Protein AF-A0AAW9RPA1-F1 (afdb_monomer)

Foldseek 3Di:
DDDDDDDDDDDDDDDDPDDDDDDDDDDDDDDDDDDDDDPPPPLDPQDQALWAQAEKEKEFEAQALPRVVRVVLQVVLQVVVCCLQVVSPHHHNAYEYAYAELCNRQVVCLDPVVLVSNLVSQVSCVVVPHAYESEEDADDLAADPCLLVSLLSSLLSHPRYAYEHAQAELVPQGSLNSLLNLLSNQLSCLPSDAFSVSLQRYWHKYLWDAQAPDPPNHHHDDDIAIEIEIQNLSLLQVLLAPQPALVSSLVSSLVSCLVSCVVVLVSLVVSCVVSVHHYQWYLLAHQAAPVGAPQNSLCSNVVDGQLDPCNLVSQLSCLVSQVPHPTRHHTQSWYDQACFQHASSQVCVLVVSDALVVQLVSLLRTREGAHNAAAASPPDSVLSSVSSSSQSNSCSVNVGMYIHSYGHTPPDHASDWDDDPDNRTDIHGHGYRD

Structure (mmCIF, N/CA/C/O backbone):
data_AF-A0AAW9RPA1-F1
#
_entry.id   AF-A0AAW9RPA1-F1
#
loop_
_atom_site.group_PDB
_atom_site.id
_atom_site.type_symbol
_atom_site.label_atom_id
_atom_site.label_alt_id
_atom_site.label_comp_id
_atom_site.label_asym_id
_atom_site.label_entity_id
_atom_site.label_seq_id
_atom_site.pdbx_PDB_ins_code
_atom_site.Cartn_x
_atom_site.Cartn_y
_atom_site.Cartn_z
_atom_site.occupancy
_atom_site.B_iso_or_equiv
_atom_site.auth_seq_id
_atom_site.auth_comp_id
_atom_site.auth_asym_id
_atom_site.auth_atom_id
_atom_site.pdbx_PDB_model_num
ATOM 1 N N . MET A 1 1 ? -10.133 64.316 -24.755 1.00 36.03 1 MET A N 1
ATOM 2 C CA . MET A 1 1 ? -10.515 63.621 -26.002 1.00 36.03 1 MET A CA 1
ATOM 3 C C . MET A 1 1 ? -10.262 62.141 -25.769 1.00 36.03 1 MET A C 1
ATOM 5 O O . MET A 1 1 ? -9.121 61.810 -25.517 1.00 36.03 1 MET A O 1
ATOM 9 N N . SER A 1 2 ? -11.191 61.201 -25.711 1.00 35.34 2 SER A N 1
ATOM 10 C CA . SER A 1 2 ? -12.650 61.186 -25.708 1.00 35.34 2 SER A CA 1
ATOM 11 C C . SER A 1 2 ? -13.019 59.867 -25.019 1.00 35.34 2 SER A C 1
ATOM 13 O O . SER A 1 2 ? -12.418 58.842 -25.324 1.00 35.34 2 SER A O 1
ATOM 15 N N . ASN A 1 3 ? -13.970 59.889 -24.086 1.00 33.59 3 ASN A N 1
ATOM 16 C CA . ASN A 1 3 ? -14.708 58.676 -23.710 1.00 33.59 3 ASN A CA 1
ATOM 17 C C . ASN A 1 3 ? -15.605 58.297 -24.912 1.00 33.59 3 ASN A C 1
ATOM 19 O O . ASN A 1 3 ? -15.942 59.221 -25.668 1.00 33.59 3 ASN A O 1
ATOM 23 N N . PRO A 1 4 ? -16.044 57.033 -25.105 1.00 44.34 4 PRO A N 1
ATOM 24 C CA . PRO A 1 4 ? -17.291 56.666 -24.420 1.00 44.34 4 PRO A CA 1
ATOM 25 C C . PRO A 1 4 ? -17.610 55.156 -24.187 1.00 44.34 4 PRO A C 1
ATOM 27 O O . PRO A 1 4 ? -17.129 54.264 -24.874 1.00 44.34 4 PRO A O 1
ATOM 30 N N . ILE A 1 5 ? -18.581 54.970 -23.277 1.00 32.84 5 ILE A N 1
ATOM 31 C CA . ILE A 1 5 ? -19.662 53.954 -23.202 1.00 32.84 5 ILE A CA 1
ATOM 32 C C . ILE A 1 5 ? -19.384 52.579 -22.553 1.00 32.84 5 ILE A C 1
ATOM 34 O O . ILE A 1 5 ? -18.815 51.660 -23.131 1.00 32.84 5 ILE A O 1
ATOM 38 N N . LYS A 1 6 ? -19.960 52.456 -21.344 1.00 31.12 6 LYS A N 1
ATOM 39 C CA . LYS A 1 6 ? -20.462 51.243 -20.679 1.00 31.12 6 LYS A CA 1
ATOM 40 C C . LYS A 1 6 ? -21.791 50.785 -21.296 1.00 31.12 6 LYS A C 1
ATOM 42 O O . LYS A 1 6 ? -22.651 51.625 -21.552 1.00 31.12 6 LYS A O 1
ATOM 47 N N . THR A 1 7 ? -22.026 49.476 -21.308 1.00 32.16 7 THR A N 1
ATOM 48 C CA . THR A 1 7 ? -23.371 48.877 -21.225 1.00 32.16 7 THR A CA 1
ATOM 49 C C . THR A 1 7 ? -23.339 47.704 -20.244 1.00 32.16 7 THR A C 1
ATOM 51 O O . THR A 1 7 ? -22.585 46.757 -20.452 1.00 32.16 7 THR A O 1
ATOM 54 N N . ASP A 1 8 ? -24.135 47.803 -19.178 1.00 28.28 8 ASP A N 1
ATOM 55 C CA . ASP A 1 8 ? -24.381 46.774 -18.158 1.00 28.28 8 ASP A CA 1
ATOM 56 C C . ASP A 1 8 ? -25.592 45.895 -18.532 1.00 28.28 8 ASP A C 1
ATOM 58 O O . ASP A 1 8 ? -26.541 46.409 -19.128 1.00 28.28 8 ASP A O 1
ATOM 62 N N . ALA A 1 9 ? -25.567 44.620 -18.096 1.00 28.80 9 ALA A N 1
ATOM 63 C CA . ALA A 1 9 ? -26.657 43.808 -17.491 1.00 28.80 9 ALA A CA 1
ATOM 64 C C . ALA A 1 9 ? -26.601 42.314 -17.913 1.00 28.80 9 ALA A C 1
ATOM 66 O O . ALA A 1 9 ? -26.129 42.012 -19.005 1.00 28.80 9 ALA A O 1
ATOM 67 N N . PRO A 1 10 ? -27.233 41.377 -17.171 1.00 33.56 10 PRO A N 1
ATOM 68 C CA . PRO A 1 10 ? -27.111 41.078 -15.742 1.00 33.56 10 PRO A CA 1
ATOM 69 C C . PRO A 1 10 ? -26.776 39.581 -15.490 1.00 33.56 10 PRO A C 1
ATOM 71 O O . PRO A 1 10 ? -26.716 38.766 -16.406 1.00 33.56 10 PRO A O 1
ATOM 74 N N . GLY A 1 11 ? -26.526 39.228 -14.225 1.00 27.09 11 GLY A N 1
ATOM 75 C CA . GLY A 1 11 ? -25.944 37.950 -13.806 1.00 27.09 11 GLY A CA 1
ATOM 76 C C . GLY A 1 11 ? -26.795 36.683 -13.955 1.00 27.09 11 GLY A C 1
ATOM 77 O O . GLY A 1 11 ? -28.015 36.712 -14.094 1.00 27.09 11 GLY A O 1
ATOM 78 N N . SER A 1 12 ? -26.106 35.548 -13.829 1.00 29.66 12 SER A N 1
ATOM 79 C CA . SER A 1 12 ? -26.694 34.245 -13.524 1.00 29.66 12 SER A CA 1
ATOM 80 C C . SER A 1 12 ? -25.808 33.524 -12.504 1.00 29.66 12 SER A C 1
ATOM 82 O O . SER A 1 12 ? -24.616 33.313 -12.716 1.00 29.66 12 SER A O 1
ATOM 84 N N . ALA A 1 13 ? -26.394 33.222 -11.347 1.00 33.25 13 ALA A N 1
ATOM 85 C CA . ALA A 1 13 ? -25.814 32.363 -10.324 1.00 33.25 13 ALA A CA 1
ATOM 86 C C . ALA A 1 13 ? -25.925 30.887 -10.764 1.00 33.25 13 ALA A C 1
ATOM 88 O O . ALA A 1 13 ? -26.924 30.530 -11.396 1.00 33.25 13 ALA A O 1
ATOM 89 N N . PRO A 1 14 ? -24.966 30.008 -10.426 1.00 31.05 14 PRO A N 1
ATOM 90 C CA . PRO A 1 14 ? -25.084 28.589 -10.734 1.00 31.05 14 PRO A CA 1
ATOM 91 C C . PRO A 1 14 ? -26.077 27.906 -9.778 1.00 31.05 14 PRO A C 1
ATOM 93 O O . PRO A 1 14 ? -25.927 27.943 -8.556 1.00 31.05 14 PRO A O 1
ATOM 96 N N . LEU A 1 15 ? -27.114 27.293 -10.353 1.00 32.44 15 LEU A N 1
ATOM 97 C CA . LEU A 1 15 ? -28.135 26.518 -9.647 1.00 32.44 15 LEU A CA 1
ATOM 98 C C . LEU A 1 15 ? -27.595 25.152 -9.200 1.00 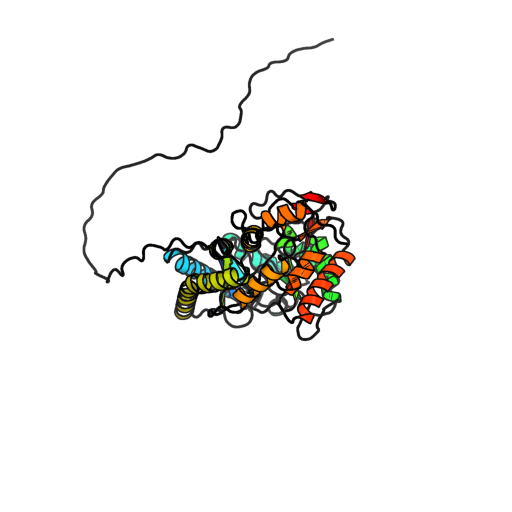32.44 15 LEU A C 1
ATOM 100 O O . LEU A 1 15 ? -26.831 24.493 -9.905 1.00 32.44 15 LEU A O 1
ATOM 104 N N . SER A 1 16 ? -28.021 24.738 -8.006 1.00 30.19 16 SER A N 1
ATOM 105 C CA . SER A 1 16 ? -27.573 23.538 -7.306 1.00 30.19 16 SER A CA 1
ATOM 106 C C . SER A 1 16 ? -28.196 22.241 -7.840 1.00 30.19 16 SER A C 1
ATOM 108 O O . SER A 1 16 ? -29.327 22.197 -8.326 1.00 30.19 16 SER A O 1
ATOM 110 N N . ARG A 1 17 ? -27.436 21.147 -7.699 1.00 33.25 17 ARG A N 1
ATOM 111 C CA . ARG A 1 17 ? -27.854 19.756 -7.927 1.00 33.25 17 ARG A CA 1
ATOM 112 C C . ARG A 1 17 ? -29.002 19.375 -6.986 1.00 33.25 17 ARG A C 1
ATOM 114 O O . ARG A 1 17 ? -28.750 18.937 -5.869 1.00 33.25 17 ARG A O 1
ATOM 121 N N . ARG A 1 18 ? -30.247 19.490 -7.443 1.00 33.88 18 ARG A N 1
ATOM 122 C CA . ARG A 1 18 ? -31.415 18.733 -6.950 1.00 33.88 18 ARG A CA 1
ATOM 123 C C . ARG A 1 18 ? -32.581 18.972 -7.904 1.00 33.88 18 ARG A C 1
ATOM 125 O O . ARG A 1 18 ? -33.276 19.960 -7.734 1.00 33.88 18 ARG A O 1
ATOM 132 N N . GLN A 1 19 ? -32.754 18.086 -8.892 1.00 30.88 19 GLN A N 1
ATOM 133 C CA . GLN A 1 19 ? -34.011 17.789 -9.611 1.00 30.88 19 GLN A CA 1
ATOM 134 C C . GLN A 1 19 ? -33.712 16.978 -10.884 1.00 30.88 19 GLN A C 1
ATOM 136 O O . GLN A 1 19 ? -33.630 17.537 -11.968 1.00 30.88 19 GLN A O 1
ATOM 141 N N . VAL A 1 20 ? -33.565 15.655 -10.763 1.00 30.08 20 VAL A N 1
ATOM 142 C CA . VAL A 1 20 ? -33.880 14.714 -11.857 1.00 30.08 20 VAL A CA 1
ATOM 143 C C . VAL A 1 20 ? -34.428 13.436 -11.215 1.00 30.08 20 VAL A C 1
ATOM 145 O O . VAL A 1 20 ? -33.700 12.479 -10.983 1.00 30.08 20 VAL A O 1
ATOM 148 N N . ILE A 1 21 ? -35.713 13.449 -10.853 1.00 29.91 21 ILE A N 1
ATOM 149 C CA . ILE A 1 21 ? -36.510 12.243 -10.588 1.00 29.91 21 ILE A CA 1
ATOM 150 C C . ILE A 1 21 ? -37.882 12.465 -11.226 1.00 29.91 21 ILE A C 1
ATOM 152 O O . ILE A 1 21 ? -38.536 13.469 -10.950 1.00 29.91 21 ILE A O 1
ATOM 156 N N . GLY A 1 22 ? -38.306 11.492 -12.033 1.00 25.52 22 GLY A N 1
ATOM 157 C CA . GLY A 1 22 ? -39.634 11.388 -12.642 1.00 25.52 22 GLY A CA 1
ATOM 158 C C . GLY A 1 22 ? -39.590 11.659 -14.146 1.00 25.52 22 GLY A C 1
ATOM 159 O O . GLY A 1 22 ? -39.143 12.711 -14.573 1.00 25.52 22 GLY A O 1
ATOM 160 N N . GLY A 1 23 ? -40.022 10.775 -15.033 1.00 24.42 23 GLY A N 1
ATOM 161 C CA . GLY A 1 23 ? -40.610 9.449 -14.907 1.00 24.42 23 GLY A CA 1
ATOM 162 C C . GLY A 1 23 ? -41.082 9.035 -16.301 1.00 24.42 23 GLY A C 1
ATOM 163 O O . GLY A 1 23 ? -41.472 9.901 -17.076 1.00 24.42 23 GLY A O 1
ATO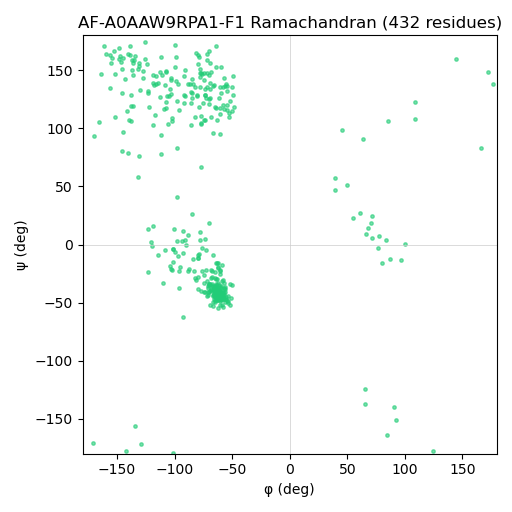M 164 N N . ILE A 1 24 ? -41.056 7.743 -16.631 1.00 28.38 24 ILE A N 1
ATOM 165 C CA . ILE A 1 24 ? -41.826 7.197 -17.756 1.00 28.38 24 ILE A CA 1
ATOM 166 C C . ILE A 1 24 ? -42.362 5.831 -17.328 1.00 28.38 24 ILE A C 1
ATOM 168 O O . ILE A 1 24 ? -41.610 4.896 -17.066 1.00 28.38 24 ILE A O 1
ATOM 172 N N . THR A 1 25 ? -43.685 5.751 -17.233 1.00 27.36 25 THR A N 1
ATOM 173 C CA . THR A 1 25 ? -44.476 4.530 -17.101 1.00 27.36 25 THR A CA 1
ATOM 174 C C . THR A 1 25 ? -45.116 4.198 -18.450 1.00 27.36 25 THR A C 1
ATOM 176 O O . THR A 1 25 ? -45.612 5.087 -19.136 1.00 27.36 25 THR A O 1
ATOM 179 N N . GLY A 1 26 ? -45.168 2.900 -18.774 1.00 24.52 26 GLY A N 1
ATOM 180 C CA . GLY A 1 26 ? -46.179 2.305 -19.657 1.00 24.52 26 GLY A CA 1
ATOM 181 C C . GLY A 1 26 ? -45.708 1.846 -21.041 1.00 24.52 26 GLY A C 1
ATOM 182 O O . GLY A 1 26 ? -45.536 2.659 -21.938 1.00 24.52 26 GLY A O 1
ATOM 183 N N . ALA A 1 27 ? -45.620 0.529 -21.256 1.00 27.38 27 ALA A N 1
ATOM 184 C CA . ALA A 1 27 ? -46.652 -0.237 -21.975 1.00 27.38 27 ALA A CA 1
ATOM 185 C C . ALA A 1 27 ? -46.237 -1.713 -22.134 1.00 27.38 27 ALA A C 1
ATOM 187 O O . ALA A 1 27 ? -45.086 -2.039 -22.409 1.00 27.38 27 ALA A O 1
ATOM 188 N N . ALA A 1 28 ? -47.214 -2.594 -21.929 1.00 25.78 28 ALA A N 1
ATOM 189 C CA . ALA A 1 28 ? -47.102 -4.044 -21.920 1.00 25.78 28 ALA A CA 1
ATOM 190 C C . ALA A 1 28 ? -47.014 -4.655 -23.330 1.00 25.78 28 ALA A C 1
ATOM 192 O O . ALA A 1 28 ? -47.677 -4.196 -24.256 1.00 25.78 28 ALA A O 1
ATOM 193 N N . GLY A 1 29 ? -46.282 -5.764 -23.448 1.00 25.38 29 GLY A N 1
ATOM 194 C CA . GLY A 1 29 ? -46.330 -6.683 -24.583 1.00 25.38 29 GLY A CA 1
ATOM 195 C C . GLY A 1 29 ? -46.248 -8.118 -24.071 1.00 25.38 29 GLY A C 1
ATOM 196 O O . GLY A 1 29 ? -45.209 -8.543 -23.578 1.00 25.38 29 GLY A O 1
ATOM 197 N N . ALA A 1 30 ? -47.369 -8.834 -24.130 1.00 24.98 30 ALA A N 1
ATOM 198 C CA . ALA A 1 30 ? -47.484 -10.233 -23.741 1.00 24.98 30 ALA A CA 1
ATOM 199 C C . ALA A 1 30 ? -46.922 -11.157 -24.835 1.00 24.98 30 ALA A C 1
ATOM 201 O O . ALA A 1 30 ? -47.248 -10.999 -26.010 1.00 24.98 30 ALA A O 1
ATOM 202 N N . GLY A 1 31 ? -46.144 -12.161 -24.431 1.00 26.00 31 GLY A N 1
ATOM 203 C CA . GLY A 1 31 ? -45.716 -13.280 -25.268 1.00 26.00 31 GLY A CA 1
ATOM 204 C C . GLY A 1 31 ? -45.472 -14.510 -24.395 1.00 26.00 31 GLY A C 1
ATOM 205 O O . GLY A 1 31 ? -44.549 -14.529 -23.589 1.00 26.00 31 GLY A O 1
ATOM 206 N N . ILE A 1 32 ? -46.344 -15.509 -24.521 1.00 27.44 32 ILE A N 1
ATOM 207 C CA . ILE A 1 32 ? -46.311 -16.795 -23.810 1.00 27.44 32 ILE A CA 1
ATOM 208 C C . ILE A 1 32 ? -45.508 -17.798 -24.647 1.00 27.44 32 ILE A C 1
ATOM 210 O O . ILE A 1 32 ? -45.887 -18.022 -25.793 1.00 27.44 32 ILE A O 1
ATOM 214 N N . ALA A 1 33 ? -44.497 -18.465 -24.069 1.00 26.53 33 ALA A N 1
ATOM 215 C CA . ALA A 1 33 ? -44.118 -19.841 -24.435 1.00 26.53 33 ALA A CA 1
ATOM 216 C C . ALA A 1 33 ? -43.164 -20.509 -23.412 1.00 26.53 33 ALA A C 1
ATOM 218 O O . ALA A 1 33 ? -41.976 -20.216 -23.357 1.00 26.53 33 ALA A O 1
ATOM 219 N N . ALA A 1 34 ? -43.740 -21.432 -22.635 1.00 27.08 34 ALA A N 1
ATOM 220 C CA . ALA A 1 34 ? -43.238 -22.764 -22.265 1.00 27.08 34 ALA A CA 1
ATOM 221 C C . ALA A 1 34 ? -41.766 -22.971 -21.815 1.00 27.08 34 ALA A C 1
ATOM 223 O O . ALA A 1 34 ? -40.881 -23.250 -22.612 1.00 27.08 34 ALA A O 1
ATOM 224 N N . GLY A 1 35 ? -41.572 -23.025 -20.492 1.00 24.42 35 GLY A N 1
ATOM 225 C CA . GLY A 1 35 ? -41.321 -24.283 -19.767 1.00 24.42 35 GLY A CA 1
ATOM 226 C C . GLY A 1 35 ? -40.052 -25.096 -20.056 1.00 24.42 35 GLY A C 1
ATOM 227 O O . GLY A 1 35 ? -40.117 -26.082 -20.778 1.00 24.42 35 GLY A O 1
ATOM 228 N N . LEU A 1 36 ? -38.980 -24.814 -19.308 1.00 27.52 36 LEU A N 1
ATOM 229 C CA . LEU A 1 36 ? -38.040 -25.816 -18.786 1.00 27.52 36 LEU A CA 1
ATOM 230 C C . LEU A 1 36 ? -37.701 -25.423 -17.340 1.00 27.52 36 LEU A C 1
ATOM 232 O O . LEU A 1 36 ? -37.049 -24.412 -17.093 1.00 27.52 36 LEU A O 1
ATOM 236 N N . GLY A 1 37 ? -38.243 -26.172 -16.379 1.00 23.45 37 GLY A N 1
ATOM 237 C CA . GLY A 1 37 ? -38.084 -25.905 -14.953 1.00 23.45 37 GLY A CA 1
ATOM 238 C C . GLY A 1 37 ? -36.713 -26.341 -14.448 1.00 23.45 37 GLY A C 1
ATOM 239 O O . GLY A 1 37 ? -36.456 -27.535 -14.318 1.00 23.45 37 GLY A O 1
ATOM 240 N N . TRP A 1 38 ? -35.868 -25.372 -14.108 1.00 24.52 38 TRP A N 1
ATOM 241 C CA . TRP A 1 38 ? -34.810 -25.565 -13.121 1.00 24.52 38 TRP A CA 1
ATOM 242 C C . TRP A 1 38 ? -35.327 -25.160 -11.739 1.00 24.52 38 TRP A C 1
ATOM 244 O O . TRP A 1 38 ? -36.141 -24.235 -11.648 1.00 24.52 38 TRP A O 1
ATOM 254 N N . PRO A 1 39 ? -34.902 -25.840 -10.659 1.00 26.95 39 PRO A N 1
ATOM 255 C CA . PRO A 1 39 ? -35.253 -25.416 -9.317 1.00 26.95 39 PRO A CA 1
ATOM 256 C C . PRO A 1 39 ? -34.698 -24.006 -9.118 1.00 26.95 39 PRO A C 1
ATOM 258 O O . PRO A 1 39 ? -33.487 -23.794 -9.109 1.00 26.95 39 PRO A O 1
ATOM 261 N N . VAL A 1 40 ? -35.600 -23.034 -8.996 1.00 27.59 40 VAL A N 1
ATOM 262 C CA . VAL A 1 40 ? -35.265 -21.688 -8.544 1.00 27.59 40 VAL A CA 1
ATOM 263 C C . VAL A 1 40 ? -34.847 -21.849 -7.088 1.00 27.59 40 VAL A C 1
ATOM 265 O O . VAL A 1 40 ? -35.691 -21.941 -6.197 1.00 27.59 40 VAL A O 1
ATOM 268 N N . ALA A 1 41 ? -33.538 -21.960 -6.854 1.00 31.59 41 ALA A N 1
ATOM 269 C CA . ALA A 1 41 ? -32.981 -21.673 -5.546 1.00 31.59 41 ALA A CA 1
ATOM 270 C C . ALA A 1 41 ? -33.495 -20.283 -5.168 1.00 31.59 41 ALA A C 1
ATOM 272 O O . ALA A 1 41 ? -33.373 -19.342 -5.955 1.00 31.59 41 ALA A O 1
ATOM 273 N N . ALA A 1 42 ? -34.171 -20.191 -4.023 1.00 29.08 42 ALA A N 1
ATOM 274 C CA . ALA A 1 42 ? -34.676 -18.932 -3.511 1.00 29.08 42 ALA A CA 1
ATOM 275 C C . ALA A 1 42 ? -33.541 -17.907 -3.580 1.00 29.08 42 ALA A C 1
ATOM 277 O O . ALA A 1 42 ? -32.487 -18.126 -2.984 1.00 29.08 42 ALA A O 1
ATOM 278 N N . ALA A 1 43 ? -33.745 -16.838 -4.353 1.00 30.70 43 ALA A N 1
ATOM 279 C CA . ALA A 1 43 ? -32.829 -15.716 -4.390 1.00 30.70 43 ALA A CA 1
ATOM 280 C C . ALA A 1 43 ? -32.620 -15.270 -2.942 1.00 30.70 43 ALA A C 1
ATOM 282 O O . ALA A 1 43 ? -33.557 -14.784 -2.298 1.00 30.70 43 ALA A O 1
ATOM 283 N N . ALA A 1 44 ? -31.420 -15.512 -2.415 1.00 34.06 44 ALA A N 1
ATOM 284 C CA . ALA A 1 44 ? -30.999 -14.921 -1.166 1.00 34.06 44 ALA A CA 1
ATOM 285 C C . ALA A 1 44 ? -31.180 -13.414 -1.349 1.00 34.06 44 ALA A C 1
ATOM 287 O O . ALA A 1 44 ? -30.603 -12.816 -2.256 1.00 34.06 44 ALA A O 1
ATOM 288 N N . GLN A 1 45 ? -32.079 -12.826 -0.564 1.00 32.69 45 GLN A N 1
ATOM 289 C CA . GLN A 1 45 ? -32.235 -11.381 -0.492 1.00 32.69 45 GLN A CA 1
ATOM 290 C C . GLN A 1 45 ? -30.846 -10.818 -0.204 1.00 32.69 45 GLN A C 1
ATOM 292 O O . GLN A 1 45 ? -30.276 -11.141 0.837 1.00 32.69 45 GLN A O 1
ATOM 297 N N . GLY A 1 46 ? -30.284 -10.089 -1.174 1.00 35.88 46 GLY A N 1
ATOM 298 C CA . GLY A 1 46 ? -28.910 -9.605 -1.121 1.00 35.88 46 GLY A CA 1
ATOM 299 C C . GLY A 1 46 ? -28.672 -8.912 0.209 1.00 35.88 46 GLY A C 1
ATOM 300 O O . GLY A 1 46 ? -29.323 -7.910 0.514 1.00 35.88 46 GLY A O 1
ATOM 301 N N . ALA A 1 47 ? -27.798 -9.490 1.029 1.00 42.34 47 ALA A N 1
ATOM 302 C CA . ALA A 1 47 ? -27.367 -8.844 2.249 1.00 42.34 47 ALA A CA 1
ATOM 303 C C . ALA A 1 47 ? -26.698 -7.535 1.826 1.00 42.34 47 ALA A C 1
ATOM 305 O O . ALA A 1 47 ? -25.718 -7.551 1.087 1.00 42.34 47 ALA A O 1
ATOM 306 N N . VAL A 1 48 ? -27.251 -6.397 2.243 1.00 51.75 48 VAL A N 1
ATOM 307 C CA . VAL A 1 48 ? -26.527 -5.131 2.152 1.00 51.75 48 VAL A CA 1
ATOM 308 C C . VAL A 1 48 ? -25.311 -5.297 3.055 1.00 51.75 48 VAL A C 1
ATOM 310 O O . VAL A 1 48 ? -25.456 -5.401 4.271 1.00 51.75 48 VAL A O 1
ATOM 313 N N . THR A 1 49 ? -24.132 -5.436 2.459 1.00 67.31 49 THR A N 1
ATOM 314 C CA . THR A 1 49 ? -22.892 -5.632 3.205 1.00 67.31 49 THR A CA 1
ATOM 315 C C . THR A 1 49 ? -22.331 -4.279 3.615 1.00 67.31 49 THR A C 1
ATOM 317 O O . THR A 1 49 ? -22.153 -3.402 2.772 1.00 67.31 49 THR A O 1
ATOM 320 N N . ASP A 1 50 ? -21.988 -4.118 4.894 1.00 83.44 50 ASP A N 1
ATOM 321 C CA . ASP A 1 50 ? -21.407 -2.888 5.463 1.00 83.44 50 ASP A CA 1
ATOM 322 C C . ASP A 1 50 ? -19.947 -2.629 4.996 1.00 83.44 50 ASP A C 1
ATOM 324 O O . ASP A 1 50 ? -19.196 -1.901 5.638 1.00 83.44 50 ASP A O 1
ATOM 328 N N . PHE A 1 51 ? -19.487 -3.251 3.906 1.00 92.81 51 PHE A N 1
ATOM 329 C CA . PHE A 1 51 ? -18.138 -3.086 3.356 1.00 92.81 51 PHE A CA 1
ATOM 330 C C . PHE A 1 51 ? -18.109 -3.333 1.845 1.00 92.81 51 PHE A C 1
ATOM 332 O O . PHE A 1 51 ? -19.051 -3.882 1.265 1.00 92.81 51 PHE A O 1
ATOM 339 N N . ARG A 1 52 ? -17.002 -2.933 1.209 1.00 94.81 52 ARG A N 1
ATOM 340 C CA . ARG A 1 52 ? -16.767 -3.089 -0.233 1.00 94.81 52 ARG A CA 1
ATOM 341 C C . ARG A 1 52 ? -15.541 -3.971 -0.480 1.00 94.81 52 ARG A C 1
ATOM 343 O O . ARG A 1 52 ? -14.562 -3.919 0.266 1.00 94.81 52 ARG A O 1
ATOM 350 N N . ILE A 1 53 ? -15.567 -4.758 -1.556 1.00 96.81 53 ILE A N 1
ATOM 351 C CA . ILE A 1 53 ? -14.357 -5.383 -2.101 1.00 96.81 53 ILE A CA 1
ATOM 352 C C . ILE A 1 53 ? -13.615 -4.279 -2.858 1.00 96.81 53 ILE A C 1
ATOM 354 O O . ILE A 1 53 ? -14.008 -3.886 -3.961 1.00 96.81 53 ILE A O 1
ATOM 358 N N . ARG A 1 54 ? -12.548 -3.751 -2.250 1.00 95.56 54 ARG A N 1
ATOM 359 C CA . ARG A 1 54 ? -11.731 -2.674 -2.827 1.00 95.56 54 ARG A CA 1
ATOM 360 C C . ARG A 1 54 ? -11.091 -3.111 -4.127 1.00 95.56 54 ARG A C 1
ATOM 362 O O . ARG A 1 54 ? -11.060 -2.349 -5.095 1.00 95.56 54 ARG A O 1
ATOM 369 N N . THR A 1 55 ? -10.586 -4.339 -4.154 1.00 97.38 55 THR A N 1
ATOM 370 C CA . THR A 1 55 ? -9.944 -4.899 -5.337 1.00 97.38 55 THR A CA 1
ATOM 371 C C . THR A 1 55 ? -10.064 -6.413 -5.399 1.00 97.38 55 THR A C 1
ATOM 373 O O . THR A 1 55 ? -9.996 -7.093 -4.376 1.00 97.38 55 THR A O 1
ATOM 376 N N . ILE A 1 56 ? -10.166 -6.924 -6.623 1.00 98.62 56 ILE A N 1
ATOM 377 C CA . ILE A 1 56 ? -9.770 -8.288 -6.974 1.00 98.62 56 ILE A CA 1
ATOM 378 C C . ILE A 1 56 ? -8.481 -8.162 -7.783 1.00 98.62 56 ILE A C 1
ATOM 380 O O . ILE A 1 56 ? -8.478 -7.539 -8.847 1.00 98.62 56 ILE A O 1
ATOM 384 N N . THR A 1 57 ? -7.384 -8.717 -7.276 1.00 98.81 57 THR A N 1
ATOM 385 C CA . THR A 1 57 ? -6.072 -8.622 -7.924 1.00 98.81 57 THR A CA 1
ATOM 386 C C . THR A 1 57 ? -5.690 -9.980 -8.495 1.00 98.81 57 THR A C 1
ATOM 388 O O . THR A 1 57 ? -5.520 -10.931 -7.736 1.00 98.81 57 THR A O 1
ATOM 391 N N . ALA A 1 58 ? -5.548 -10.066 -9.817 1.00 98.81 58 ALA A N 1
ATOM 392 C CA . ALA A 1 58 ? -5.045 -11.242 -10.516 1.00 98.81 58 ALA A CA 1
ATOM 393 C C . ALA A 1 58 ? -3.512 -11.221 -10.547 1.00 98.81 58 ALA A C 1
ATOM 395 O O . ALA A 1 58 ? -2.901 -10.251 -10.989 1.00 98.81 58 ALA A O 1
ATOM 396 N N . GLY A 1 59 ? -2.891 -12.293 -10.076 1.00 98.69 59 GLY A N 1
ATOM 397 C CA . GLY A 1 59 ? -1.461 -12.540 -10.156 1.00 98.69 59 GLY A CA 1
ATOM 398 C C . GLY A 1 59 ? -1.135 -13.445 -11.338 1.00 98.69 59 GLY A C 1
ATOM 399 O O . GLY A 1 59 ? -1.670 -14.552 -11.424 1.00 98.69 59 GLY A O 1
ATOM 400 N N . ILE A 1 60 ? -0.260 -12.990 -12.236 1.00 98.62 60 ILE A N 1
ATOM 401 C CA . ILE A 1 60 ? 0.195 -13.762 -13.403 1.00 98.62 60 ILE A CA 1
ATOM 402 C C . ILE A 1 60 ? 1.712 -13.748 -13.542 1.00 98.62 60 ILE A C 1
ATOM 404 O O . ILE A 1 60 ? 2.389 -12.840 -13.060 1.00 98.62 60 ILE A O 1
ATOM 408 N N . SER A 1 61 ? 2.250 -14.757 -14.224 1.00 98.12 61 SER A N 1
ATOM 409 C CA . SER A 1 61 ? 3.638 -14.756 -14.677 1.00 98.12 61 SER A CA 1
ATOM 410 C C . SER A 1 61 ? 3.694 -14.567 -16.187 1.00 98.12 61 SER A C 1
ATOM 412 O O . SER A 1 61 ? 3.108 -15.356 -16.920 1.00 98.12 61 SER A O 1
ATOM 414 N N . LEU A 1 62 ? 4.394 -13.527 -16.636 1.00 98.38 62 LEU A N 1
ATOM 415 C CA . LEU A 1 62 ? 4.593 -13.240 -18.057 1.00 98.38 62 LEU A CA 1
ATOM 416 C C . LEU A 1 62 ? 5.833 -13.962 -18.595 1.00 98.38 62 LEU A C 1
ATOM 418 O O . LEU A 1 62 ? 6.875 -13.947 -17.944 1.00 98.38 62 LEU A O 1
ATOM 422 N N . GLY A 1 63 ? 5.765 -14.541 -19.793 1.00 97.12 63 GLY A N 1
ATOM 423 C CA . GLY A 1 63 ? 6.953 -15.048 -20.491 1.00 97.12 63 GLY A CA 1
ATOM 424 C C . GLY A 1 63 ? 7.825 -13.937 -21.088 1.00 97.12 63 GLY A C 1
ATOM 425 O O . GLY A 1 63 ? 9.029 -14.109 -21.263 1.00 97.12 63 GLY A O 1
ATOM 426 N N . SER A 1 64 ? 7.221 -12.790 -21.403 1.00 97.69 64 SER A N 1
ATOM 427 C CA . SER A 1 64 ? 7.887 -11.560 -21.844 1.00 97.69 64 SER A CA 1
ATOM 428 C C . SER A 1 64 ? 6.953 -10.362 -21.655 1.00 97.69 64 SER A C 1
ATOM 430 O O . SER A 1 64 ? 5.756 -10.544 -21.445 1.00 97.69 64 SER A O 1
ATOM 432 N N . ALA A 1 65 ? 7.447 -9.132 -21.820 1.00 96.25 65 ALA A N 1
ATOM 433 C CA . ALA A 1 65 ? 6.586 -7.941 -21.808 1.00 96.25 65 ALA A CA 1
ATOM 434 C C . ALA A 1 65 ? 5.527 -7.922 -22.939 1.00 96.25 65 ALA A C 1
ATOM 436 O O . ALA A 1 65 ? 4.565 -7.165 -22.858 1.00 96.25 65 ALA A O 1
ATOM 437 N N . ALA A 1 66 ? 5.687 -8.760 -23.973 1.00 96.12 66 ALA A N 1
ATOM 438 C CA . ALA A 1 66 ? 4.736 -8.932 -25.074 1.00 96.12 66 ALA A CA 1
ATOM 439 C C . ALA A 1 66 ? 3.853 -10.189 -24.925 1.00 96.12 66 ALA A C 1
ATOM 441 O O . ALA A 1 66 ? 3.210 -10.613 -25.885 1.00 96.12 66 ALA A O 1
ATOM 442 N N . ASP A 1 67 ? 3.829 -10.818 -23.745 1.00 97.19 67 ASP A N 1
ATOM 443 C CA . ASP A 1 67 ? 2.963 -11.966 -23.454 1.00 97.19 67 ASP A CA 1
ATOM 444 C C . ASP A 1 67 ? 1.511 -11.524 -23.204 1.00 97.19 67 ASP A C 1
ATOM 446 O O . ASP A 1 67 ? 0.970 -11.608 -22.100 1.00 97.19 67 ASP A O 1
ATOM 450 N N . PHE A 1 68 ? 0.877 -11.009 -24.257 1.00 97.62 68 PHE A N 1
ATOM 451 C CA . PHE A 1 68 ? -0.495 -10.509 -24.198 1.00 97.62 68 PHE A CA 1
ATOM 452 C C . PHE A 1 68 ? -1.514 -11.622 -23.965 1.00 97.62 68 PHE A C 1
ATOM 454 O O . PHE A 1 68 ? -2.559 -11.364 -23.389 1.00 97.62 68 PHE A O 1
ATOM 461 N N . HIS A 1 69 ? -1.186 -12.873 -24.298 1.00 97.88 69 HIS A N 1
ATOM 462 C CA . HIS A 1 69 ? -2.051 -14.011 -24.001 1.00 97.88 69 HIS A CA 1
ATOM 463 C C . HIS A 1 69 ? -2.240 -14.207 -22.487 1.00 97.88 69 HIS A C 1
ATOM 465 O O . HIS A 1 69 ? -3.362 -14.419 -22.026 1.00 97.88 69 HIS A O 1
ATOM 471 N N . ALA A 1 70 ? -1.165 -14.121 -21.693 1.00 98.00 70 ALA A N 1
ATOM 472 C CA . ALA A 1 70 ? -1.273 -14.191 -20.234 1.00 98.00 70 ALA A CA 1
ATOM 473 C C . ALA A 1 70 ? -2.073 -13.008 -19.656 1.00 98.00 70 ALA A C 1
ATOM 475 O O . ALA A 1 70 ? -2.853 -13.188 -18.717 1.00 98.00 70 ALA A O 1
ATOM 476 N N . VAL A 1 71 ? -1.908 -11.815 -20.236 1.00 98.50 71 VAL A N 1
ATOM 477 C CA . VAL A 1 71 ? -2.666 -10.613 -19.860 1.00 98.50 71 VAL A CA 1
ATOM 478 C C . VAL A 1 71 ? -4.153 -10.783 -20.174 1.00 98.50 71 VAL A C 1
ATOM 480 O O . VAL A 1 71 ? -4.977 -10.593 -19.284 1.00 98.50 71 VAL A O 1
ATOM 483 N N . ASP A 1 72 ? -4.501 -11.212 -21.386 1.00 98.56 72 ASP A N 1
ATOM 484 C CA . ASP A 1 72 ? -5.883 -11.440 -21.822 1.00 98.56 72 ASP A CA 1
ATOM 485 C C . ASP A 1 72 ? -6.578 -12.494 -20.953 1.00 98.56 72 ASP A C 1
ATOM 487 O O . ASP A 1 72 ? -7.696 -12.280 -20.486 1.00 98.56 72 ASP A O 1
ATOM 491 N N . GLY A 1 73 ? -5.876 -13.580 -20.613 1.00 98.56 73 GLY A N 1
ATOM 492 C CA . GLY A 1 73 ? -6.387 -14.578 -19.674 1.00 98.56 73 GLY A CA 1
ATOM 493 C C . GLY A 1 73 ? -6.682 -14.007 -18.279 1.00 98.56 73 GLY A C 1
ATOM 494 O O . GLY A 1 73 ? -7.668 -14.394 -17.648 1.00 98.56 73 GLY A O 1
ATOM 495 N N . ALA A 1 74 ? -5.869 -13.062 -17.794 1.00 98.75 74 ALA A N 1
ATOM 496 C CA . ALA A 1 74 ? -6.135 -12.363 -16.538 1.00 98.75 74 ALA A CA 1
ATOM 497 C C . ALA A 1 74 ? -7.341 -11.422 -16.643 1.00 98.75 74 ALA A C 1
ATOM 499 O O . ALA A 1 74 ? -8.141 -11.354 -15.711 1.00 98.75 74 ALA A O 1
ATOM 500 N N . LEU A 1 75 ? -7.496 -10.719 -17.767 1.00 98.69 75 LEU A N 1
ATOM 501 C CA . LEU A 1 75 ? -8.636 -9.836 -18.027 1.00 98.69 75 LEU A CA 1
ATOM 502 C C . LEU A 1 75 ? -9.956 -10.617 -18.039 1.00 98.69 75 LEU A C 1
ATOM 504 O O . LEU A 1 75 ? -10.916 -10.215 -17.374 1.00 98.69 75 LEU A O 1
ATOM 508 N N . ASP A 1 76 ? -9.980 -11.762 -18.721 1.00 98.62 76 ASP A N 1
ATOM 509 C CA . ASP A 1 76 ? -11.139 -12.656 -18.771 1.00 98.62 76 ASP A CA 1
ATOM 510 C C . ASP A 1 76 ? -11.498 -13.190 -17.379 1.00 98.62 76 ASP A C 1
ATOM 512 O O . ASP A 1 76 ? -12.663 -13.127 -16.959 1.00 98.62 76 ASP A O 1
ATOM 516 N N . PHE A 1 77 ? -10.491 -13.644 -16.625 1.00 98.81 77 PHE A N 1
ATOM 517 C CA . PHE A 1 77 ? -10.676 -14.078 -15.243 1.00 98.81 77 PHE A CA 1
ATOM 518 C C . PHE A 1 77 ? -11.229 -12.952 -14.364 1.00 98.81 77 PHE A C 1
ATOM 520 O O . PHE A 1 77 ? -12.205 -13.161 -13.649 1.00 98.81 77 PHE A O 1
ATOM 527 N N . LEU A 1 78 ? -10.659 -11.746 -14.423 1.00 98.81 78 LEU A N 1
ATOM 528 C CA . LEU A 1 78 ? -11.105 -10.611 -13.611 1.00 98.81 78 LEU A CA 1
ATOM 529 C C . LEU A 1 78 ? -12.544 -10.202 -13.940 1.00 98.81 78 LEU A C 1
ATOM 531 O O . LEU A 1 78 ? -13.309 -9.869 -13.031 1.00 98.81 78 LEU A O 1
ATOM 535 N N . ALA A 1 79 ? -12.945 -10.268 -15.212 1.00 98.50 79 ALA A N 1
ATOM 536 C CA . ALA A 1 79 ? -14.326 -10.030 -15.613 1.00 98.50 79 ALA A CA 1
ATOM 537 C C . ALA A 1 79 ? -15.277 -11.084 -15.021 1.00 98.50 79 ALA A C 1
ATOM 539 O O . ALA A 1 79 ? -16.362 -10.740 -14.545 1.00 98.50 79 ALA A O 1
ATOM 540 N N . GLN A 1 80 ? -14.876 -12.360 -15.014 1.00 98.44 80 GLN A N 1
ATOM 541 C CA . GLN A 1 80 ? -15.632 -13.436 -14.373 1.00 98.44 80 GLN A CA 1
ATOM 542 C C . GLN A 1 80 ? -15.689 -13.273 -12.849 1.00 98.44 80 GLN A C 1
ATOM 544 O O . GLN A 1 80 ? -16.771 -13.366 -12.273 1.00 98.44 80 GLN A O 1
ATOM 549 N N . ALA A 1 81 ? -14.556 -12.991 -12.207 1.00 98.69 81 ALA A N 1
ATOM 550 C CA . ALA A 1 81 ? -14.440 -12.818 -10.766 1.00 98.69 81 ALA A CA 1
ATOM 551 C C . ALA A 1 81 ? -15.299 -11.650 -10.275 1.00 98.69 81 ALA A C 1
ATOM 553 O O . ALA A 1 81 ? -16.075 -11.802 -9.335 1.00 98.69 81 ALA A O 1
ATOM 554 N N . ARG A 1 82 ? -15.226 -10.499 -10.959 1.00 98.56 82 ARG A N 1
ATOM 555 C CA . ARG A 1 82 ? -16.066 -9.338 -10.653 1.00 98.56 82 ARG A CA 1
ATOM 556 C C . ARG A 1 82 ? -17.546 -9.703 -10.703 1.00 98.56 82 ARG A C 1
ATOM 558 O O . ARG A 1 82 ? -18.243 -9.408 -9.740 1.00 98.56 82 ARG A O 1
ATOM 565 N N . ARG A 1 83 ? -17.997 -10.365 -11.779 1.00 98.06 83 ARG A N 1
ATOM 566 C CA . ARG A 1 83 ? -19.393 -10.815 -11.913 1.00 98.06 83 ARG A CA 1
ATOM 567 C C . ARG A 1 83 ? -19.800 -11.744 -10.777 1.00 98.06 83 ARG A C 1
ATOM 569 O O . ARG A 1 83 ? -20.827 -11.503 -10.161 1.00 98.06 83 ARG A O 1
ATOM 576 N N . ALA A 1 84 ? -18.964 -12.732 -10.451 1.00 97.69 84 ALA A N 1
ATOM 577 C CA . ALA A 1 84 ? -19.253 -13.678 -9.380 1.00 97.69 84 ALA A CA 1
ATOM 578 C C . ALA A 1 84 ? -19.607 -12.949 -8.073 1.00 97.69 84 ALA A C 1
ATOM 580 O O . ALA A 1 84 ? -20.672 -13.196 -7.516 1.00 97.69 84 ALA A O 1
ATOM 581 N N . PHE A 1 85 ? -18.770 -12.008 -7.621 1.00 97.81 85 PHE A N 1
ATOM 582 C CA . PHE A 1 85 ? -19.025 -11.253 -6.386 1.00 97.81 85 PHE A CA 1
ATOM 583 C C . PHE A 1 85 ? -20.180 -10.250 -6.502 1.00 97.81 85 PHE A C 1
ATOM 585 O O . PHE A 1 85 ? -20.925 -10.068 -5.541 1.00 97.81 85 PHE A O 1
ATOM 592 N N . THR A 1 86 ? -20.369 -9.599 -7.653 1.00 97.19 86 THR A N 1
ATOM 593 C CA . THR A 1 86 ? -21.491 -8.660 -7.815 1.00 97.19 86 THR A CA 1
ATOM 594 C C . THR A 1 86 ? -22.843 -9.364 -7.868 1.00 97.19 86 THR A C 1
ATOM 596 O O . THR A 1 86 ? -23.817 -8.839 -7.333 1.00 97.19 86 THR A O 1
ATOM 599 N N . ASP A 1 87 ? -22.904 -10.565 -8.446 1.00 95.69 87 ASP A N 1
ATOM 600 C CA . ASP A 1 87 ? -24.134 -11.358 -8.554 1.00 95.69 87 ASP A CA 1
ATOM 601 C C . ASP A 1 87 ? -24.612 -11.871 -7.182 1.00 95.69 87 ASP A C 1
ATOM 603 O O . ASP A 1 87 ? -25.801 -12.129 -6.994 1.00 95.69 87 ASP A O 1
ATOM 607 N N . THR A 1 88 ? -23.709 -11.961 -6.198 1.00 92.75 88 THR A N 1
ATOM 608 C CA . THR A 1 88 ? -24.023 -12.297 -4.797 1.00 92.75 88 THR A CA 1
ATOM 609 C C . THR A 1 88 ? -24.250 -11.070 -3.906 1.00 92.75 88 THR A C 1
ATOM 611 O O . THR A 1 88 ? -24.521 -11.219 -2.715 1.00 92.75 88 THR A O 1
ATOM 614 N N . GLY A 1 89 ? -24.214 -9.860 -4.476 1.00 93.81 89 GLY A N 1
ATOM 615 C CA . GLY A 1 89 ? -24.572 -8.610 -3.798 1.00 93.81 89 GLY A CA 1
ATOM 616 C C . GLY A 1 89 ? -23.399 -7.773 -3.282 1.00 93.81 89 GLY A C 1
ATOM 617 O O . GLY A 1 89 ? -23.633 -6.692 -2.742 1.00 93.81 89 GLY A O 1
ATOM 618 N N . TYR A 1 90 ? -22.147 -8.204 -3.472 1.00 96.06 90 TYR A N 1
ATOM 619 C CA . TYR A 1 90 ? -20.985 -7.405 -3.076 1.00 96.06 90 TYR A CA 1
ATOM 620 C C . TYR A 1 90 ? -20.690 -6.287 -4.079 1.00 96.06 90 TYR A C 1
ATOM 622 O O . TYR A 1 90 ? -20.768 -6.452 -5.296 1.00 96.06 90 TYR A O 1
ATOM 630 N N . THR A 1 91 ? -20.243 -5.139 -3.572 1.00 95.62 91 THR A N 1
ATOM 631 C CA . THR A 1 91 ? -19.682 -4.080 -4.420 1.00 95.62 91 THR A CA 1
ATOM 632 C C . THR A 1 91 ? -18.194 -4.333 -4.662 1.00 95.62 91 THR A C 1
ATOM 634 O O . THR A 1 91 ? -17.419 -4.361 -3.707 1.00 95.62 91 THR A O 1
ATOM 637 N N . VAL A 1 92 ? -17.786 -4.455 -5.931 1.00 96.94 92 VAL A N 1
ATOM 638 C CA . VAL A 1 92 ? -16.375 -4.576 -6.351 1.00 96.94 92 VAL A CA 1
ATOM 639 C C . VAL A 1 92 ? -15.897 -3.266 -6.986 1.00 96.94 92 VAL A C 1
ATOM 641 O O . VAL A 1 92 ? -16.207 -2.979 -8.148 1.00 96.94 92 VAL A O 1
ATOM 644 N N . GLN A 1 93 ? -15.113 -2.479 -6.246 1.00 95.00 93 GLN A N 1
ATOM 645 C CA . GLN A 1 93 ? -14.674 -1.145 -6.677 1.00 95.00 93 GLN A CA 1
ATOM 646 C C . GLN A 1 93 ? -13.684 -1.217 -7.845 1.00 95.00 93 GLN A C 1
ATOM 648 O O . GLN A 1 93 ? -13.906 -0.591 -8.882 1.00 95.00 93 GLN A O 1
ATOM 653 N N . THR A 1 94 ? -12.620 -2.014 -7.715 1.00 96.12 94 THR A N 1
ATOM 654 C CA . THR A 1 94 ? -11.572 -2.124 -8.741 1.00 96.12 94 THR A CA 1
ATOM 655 C C . THR A 1 94 ? -11.179 -3.572 -9.026 1.00 96.12 94 THR A C 1
ATOM 657 O O . THR A 1 94 ? -11.474 -4.484 -8.256 1.00 96.12 94 THR A O 1
ATOM 660 N N . VAL A 1 95 ? -10.530 -3.780 -10.168 1.00 98.19 95 VAL A N 1
ATOM 661 C CA . VAL A 1 95 ? -9.809 -5.010 -10.512 1.00 98.19 95 VAL A CA 1
ATOM 662 C C . VAL A 1 95 ? -8.397 -4.626 -10.935 1.00 98.19 95 VAL A C 1
ATOM 664 O O . VAL A 1 95 ? -8.196 -3.508 -11.413 1.00 98.19 95 VAL A O 1
ATOM 667 N N . ARG A 1 96 ? -7.414 -5.496 -10.702 1.00 98.31 96 ARG A N 1
ATOM 668 C CA . ARG A 1 96 ? -5.988 -5.178 -10.887 1.00 98.31 96 ARG A CA 1
ATOM 669 C C . ARG A 1 96 ? -5.203 -6.397 -11.357 1.00 98.31 96 ARG A C 1
ATOM 671 O O . ARG A 1 96 ? -5.608 -7.522 -11.074 1.00 98.31 96 ARG A O 1
ATOM 678 N N . ILE A 1 97 ? -4.057 -6.175 -11.999 1.00 98.69 97 ILE A N 1
ATOM 679 C CA . ILE A 1 97 ? -3.103 -7.242 -12.353 1.00 98.69 97 ILE A CA 1
ATOM 680 C C . ILE A 1 97 ? -1.768 -7.002 -11.646 1.00 98.69 97 ILE A C 1
ATOM 682 O O . ILE A 1 97 ? -1.277 -5.879 -11.623 1.00 98.69 97 ILE A O 1
ATOM 686 N N . ALA A 1 98 ? -1.156 -8.047 -11.098 1.00 98.62 98 ALA A N 1
ATOM 687 C CA . ALA A 1 98 ? 0.206 -8.022 -10.579 1.00 98.62 98 ALA A CA 1
ATOM 688 C C . ALA A 1 98 ? 1.057 -9.090 -11.274 1.00 98.62 98 ALA A C 1
ATOM 690 O O . ALA A 1 98 ? 0.644 -10.246 -11.379 1.00 98.62 98 ALA A O 1
ATOM 691 N N . THR A 1 99 ? 2.249 -8.715 -11.733 1.00 98.56 99 THR A N 1
ATOM 692 C CA . THR A 1 99 ? 3.196 -9.648 -12.359 1.00 98.56 99 THR A CA 1
ATOM 693 C C . THR A 1 99 ? 4.285 -10.086 -11.383 1.00 98.56 99 THR A C 1
ATOM 695 O O . THR A 1 99 ? 4.431 -9.536 -10.284 1.00 98.56 99 THR A O 1
ATOM 698 N N . GLN A 1 100 ? 5.091 -11.065 -11.794 1.00 98.12 100 GLN A N 1
ATOM 699 C CA . GLN A 1 100 ? 6.383 -11.332 -11.162 1.00 98.12 100 GLN A CA 1
ATOM 700 C C . GLN A 1 100 ? 7.351 -10.146 -11.343 1.00 98.12 100 GLN A C 1
ATOM 702 O O . GLN A 1 100 ? 7.024 -9.218 -12.088 1.00 98.12 100 GLN A O 1
ATOM 707 N N . PRO A 1 101 ? 8.518 -10.127 -10.671 1.00 98.00 101 PRO A N 1
ATOM 708 C CA . PRO A 1 101 ? 9.500 -9.061 -10.837 1.00 98.00 101 PRO A CA 1
ATOM 709 C C . PRO A 1 101 ? 9.844 -8.771 -12.300 1.00 98.00 101 PRO A C 1
ATOM 711 O O . PRO A 1 101 ? 10.093 -9.696 -13.075 1.00 98.00 101 PRO A O 1
ATOM 714 N N . VAL A 1 102 ? 9.908 -7.486 -12.664 1.00 97.88 102 VAL A N 1
ATOM 715 C CA . VAL A 1 102 ? 10.071 -7.054 -14.064 1.00 97.88 102 VAL A CA 1
ATOM 716 C C . VAL A 1 102 ? 11.316 -7.653 -14.719 1.00 97.88 102 VAL A C 1
ATOM 718 O O . VAL A 1 102 ? 11.260 -8.103 -15.859 1.00 97.88 102 VAL A O 1
ATOM 721 N N . GLY A 1 103 ? 12.420 -7.764 -13.971 1.00 97.06 103 GLY A N 1
ATOM 722 C CA . GLY A 1 103 ? 13.675 -8.328 -14.468 1.00 97.06 103 GLY A CA 1
ATOM 723 C C . GLY A 1 103 ? 13.600 -9.807 -14.869 1.00 97.06 103 GLY A C 1
ATOM 724 O O . GLY A 1 103 ? 14.482 -10.277 -15.581 1.00 97.06 103 GLY A O 1
ATOM 725 N N . GLU A 1 104 ? 12.564 -10.544 -14.454 1.00 97.81 104 GLU A N 1
ATOM 726 C CA . GLU A 1 104 ? 12.402 -11.967 -14.784 1.00 97.81 104 GLU A CA 1
ATOM 727 C C . GLU A 1 104 ? 11.794 -12.191 -16.178 1.00 97.81 104 GLU A C 1
ATOM 729 O O . GLU A 1 104 ? 12.110 -13.190 -16.819 1.00 97.81 104 GLU A O 1
ATOM 734 N N . TYR A 1 105 ? 10.966 -11.265 -16.675 1.00 98.12 105 TYR A N 1
ATOM 735 C CA . TYR A 1 105 ? 10.368 -11.335 -18.021 1.00 98.12 105 TYR A CA 1
ATOM 736 C C . TYR A 1 105 ? 10.845 -10.221 -18.961 1.00 98.12 105 TYR A C 1
ATOM 738 O O . TYR A 1 105 ? 10.569 -10.243 -20.163 1.00 98.12 105 TYR A O 1
ATOM 746 N N . LEU A 1 106 ? 11.576 -9.246 -18.426 1.00 97.81 106 LEU A N 1
ATOM 747 C CA . LEU A 1 106 ? 12.212 -8.168 -19.167 1.00 97.81 106 LEU A CA 1
ATOM 748 C C . LEU A 1 106 ? 13.608 -7.894 -18.572 1.00 97.81 106 LEU A C 1
ATOM 750 O O . LEU A 1 106 ? 13.785 -6.935 -17.824 1.00 97.81 106 LEU A O 1
ATOM 754 N N . PRO A 1 107 ? 14.629 -8.716 -18.890 1.00 95.38 107 PRO A N 1
ATOM 755 C CA . PRO A 1 107 ? 15.960 -8.583 -18.288 1.00 95.38 107 PRO A CA 1
ATOM 756 C C . PRO A 1 107 ? 16.635 -7.223 -18.517 1.00 95.38 107 PRO A C 1
ATOM 758 O O . PRO A 1 107 ? 17.372 -6.759 -17.657 1.00 95.38 107 PRO A O 1
ATOM 761 N N . ALA A 1 108 ? 16.362 -6.575 -19.654 1.00 94.38 108 ALA A N 1
ATOM 762 C CA . ALA A 1 108 ? 16.863 -5.242 -20.003 1.00 94.38 108 ALA A CA 1
ATOM 763 C C . ALA A 1 108 ? 15.827 -4.139 -19.706 1.00 94.38 108 ALA A C 1
ATOM 765 O O . ALA A 1 108 ? 15.605 -3.249 -20.534 1.00 94.38 108 ALA A O 1
ATOM 766 N N . TRP A 1 109 ? 15.127 -4.246 -18.572 1.00 95.94 109 TRP A N 1
ATOM 767 C CA . TRP A 1 109 ? 14.057 -3.323 -18.181 1.00 95.94 109 TRP A CA 1
ATOM 768 C C . TRP A 1 109 ? 14.531 -1.867 -18.122 1.00 95.94 109 TRP A C 1
ATOM 770 O O . TRP A 1 109 ? 13.797 -0.990 -18.564 1.00 95.94 109 TRP A O 1
ATOM 780 N N . ASP A 1 110 ? 15.764 -1.632 -17.671 1.00 95.19 110 ASP A N 1
ATOM 781 C CA . ASP A 1 110 ? 16.412 -0.326 -17.483 1.00 95.19 110 ASP A CA 1
ATOM 782 C C . ASP A 1 110 ? 16.922 0.317 -18.788 1.00 95.19 110 ASP A C 1
ATOM 784 O O . ASP A 1 110 ? 17.539 1.381 -18.773 1.00 95.19 110 ASP A O 1
ATOM 788 N N . SER A 1 111 ? 16.660 -0.315 -19.934 1.00 96.44 111 SER A N 1
ATOM 789 C CA . SER A 1 111 ? 17.046 0.184 -21.253 1.00 96.44 111 SER A CA 1
ATOM 790 C C . SER A 1 111 ? 15.896 0.900 -21.968 1.00 96.44 111 SER A C 1
ATOM 792 O O . SER A 1 111 ? 14.718 0.649 -21.709 1.00 96.44 111 SER A O 1
ATOM 794 N N . ALA A 1 112 ? 16.227 1.705 -22.983 1.00 95.69 112 ALA A N 1
ATOM 795 C CA . ALA A 1 112 ? 15.230 2.310 -23.873 1.00 95.69 112 ALA A CA 1
ATOM 796 C C . ALA A 1 112 ? 14.336 1.259 -24.569 1.00 95.69 112 ALA A C 1
ATOM 798 O O . ALA A 1 112 ? 13.149 1.491 -24.801 1.00 95.69 112 ALA A O 1
ATOM 799 N N . ALA A 1 113 ? 14.883 0.077 -24.880 1.00 96.88 113 ALA A N 1
ATOM 800 C CA . ALA A 1 113 ? 14.102 -1.035 -25.420 1.00 96.88 113 ALA A CA 1
ATOM 801 C C . ALA A 1 113 ? 13.141 -1.624 -24.371 1.00 96.88 113 ALA A C 1
ATOM 803 O O . ALA A 1 113 ? 12.028 -2.019 -24.717 1.00 96.88 113 ALA A O 1
ATOM 804 N N . GLY A 1 114 ? 13.549 -1.637 -23.099 1.00 97.50 114 GLY A N 1
ATOM 805 C CA . GLY A 1 114 ? 12.710 -2.016 -21.965 1.00 97.50 114 GLY A CA 1
ATOM 806 C C . GLY A 1 114 ? 11.495 -1.101 -21.823 1.00 97.50 114 GLY A C 1
ATOM 807 O O . GLY A 1 114 ? 10.363 -1.585 -21.842 1.00 97.50 114 GLY A O 1
ATOM 808 N N . ILE A 1 115 ? 11.707 0.220 -21.801 1.00 97.88 115 ILE A N 1
ATOM 809 C CA . ILE A 1 115 ? 10.613 1.206 -21.805 1.00 97.88 115 ILE A CA 1
ATOM 810 C C . ILE A 1 115 ? 9.709 1.027 -23.030 1.00 97.88 115 ILE A C 1
ATOM 812 O O . ILE A 1 115 ? 8.486 0.988 -22.897 1.00 97.88 115 ILE A O 1
ATOM 816 N N . ALA A 1 116 ? 10.275 0.851 -24.229 1.00 98.19 116 ALA A N 1
ATOM 817 C CA . ALA A 1 116 ? 9.484 0.630 -25.440 1.00 98.19 116 ALA A CA 1
ATOM 818 C C . ALA A 1 116 ? 8.591 -0.625 -25.354 1.00 98.19 116 ALA A C 1
ATOM 820 O O . ALA A 1 116 ? 7.465 -0.608 -25.859 1.00 98.19 116 ALA A O 1
ATOM 821 N N . ALA A 1 117 ? 9.061 -1.692 -24.702 1.00 98.31 117 ALA A N 1
ATOM 822 C CA . ALA A 1 117 ? 8.275 -2.897 -24.461 1.00 98.31 117 ALA A CA 1
ATOM 823 C C . ALA A 1 117 ? 7.158 -2.659 -23.428 1.00 98.31 117 ALA A C 1
ATOM 825 O O . ALA A 1 117 ? 6.013 -3.042 -23.661 1.00 98.31 117 ALA A O 1
ATOM 826 N N . LEU A 1 118 ? 7.445 -1.951 -22.332 1.00 98.50 118 LEU A N 1
ATOM 827 C CA . LEU A 1 118 ? 6.433 -1.589 -21.331 1.00 98.50 118 LEU A CA 1
ATOM 828 C C . LEU A 1 118 ? 5.355 -0.658 -21.906 1.00 98.50 118 LEU A C 1
ATOM 830 O O . LEU A 1 118 ? 4.180 -0.823 -21.600 1.00 98.50 118 LEU A O 1
ATOM 834 N N . ARG A 1 119 ? 5.705 0.241 -22.832 1.00 98.44 119 ARG A N 1
ATOM 835 C CA . ARG A 1 119 ? 4.733 1.051 -23.593 1.00 98.44 119 ARG A CA 1
ATOM 836 C C . ARG A 1 119 ? 3.833 0.220 -24.507 1.00 98.44 119 ARG A C 1
ATOM 838 O O . ARG A 1 119 ? 2.723 0.635 -24.830 1.00 98.44 119 ARG A O 1
ATOM 845 N N . GLN A 1 120 ? 4.305 -0.923 -25.003 1.00 98.31 120 GLN A N 1
ATOM 846 C CA . GLN A 1 120 ? 3.456 -1.849 -25.761 1.00 98.31 120 GLN A CA 1
ATOM 847 C C . GLN A 1 120 ? 2.472 -2.559 -24.833 1.00 98.31 120 GLN A C 1
ATOM 849 O O . GLN A 1 120 ? 1.287 -2.604 -25.153 1.00 98.31 120 GLN A O 1
ATOM 854 N N . LEU A 1 121 ? 2.946 -3.027 -23.675 1.00 98.38 121 LEU A N 1
ATOM 855 C CA . LEU A 1 121 ? 2.097 -3.603 -22.634 1.00 98.38 121 LEU A CA 1
ATOM 856 C C . LEU A 1 121 ? 1.025 -2.614 -22.155 1.00 98.38 121 LEU A C 1
ATOM 858 O O . LEU A 1 121 ? -0.148 -2.966 -22.099 1.00 98.38 121 LEU A O 1
ATOM 862 N N . ASP A 1 122 ? 1.403 -1.366 -21.879 1.00 98.31 122 ASP A N 1
ATOM 863 C CA . ASP A 1 122 ? 0.473 -0.322 -21.440 1.00 98.31 122 ASP A CA 1
ATOM 864 C C . ASP A 1 122 ? -0.613 -0.027 -22.487 1.00 98.31 122 ASP A C 1
ATOM 866 O O . ASP A 1 122 ? -1.795 -0.005 -22.154 1.00 98.31 122 ASP A O 1
ATOM 870 N N . ARG A 1 123 ? -0.243 0.089 -23.772 1.00 98.00 123 ARG A N 1
ATOM 871 C CA . ARG A 1 123 ? -1.211 0.270 -24.871 1.00 98.00 123 ARG A CA 1
ATOM 872 C C . ARG A 1 123 ? -2.177 -0.900 -25.024 1.00 98.00 123 ARG A C 1
ATOM 874 O O . ARG A 1 123 ? -3.321 -0.691 -25.411 1.00 98.00 123 ARG A O 1
ATOM 881 N N . HIS A 1 124 ? -1.729 -2.123 -24.744 1.00 97.69 124 HIS A N 1
ATOM 882 C CA . HIS A 1 124 ? -2.607 -3.296 -24.738 1.00 97.69 124 HIS A CA 1
ATOM 883 C C . HIS A 1 124 ? -3.625 -3.233 -23.587 1.00 97.69 124 HIS A C 1
ATOM 885 O O . HIS A 1 124 ? -4.772 -3.638 -23.744 1.00 97.69 124 HIS A O 1
ATOM 891 N N . LEU A 1 125 ? -3.231 -2.668 -22.443 1.00 97.00 125 LEU A N 1
ATOM 892 C CA . LEU A 1 125 ? -4.070 -2.519 -21.249 1.00 97.00 125 LEU A CA 1
ATOM 893 C C . LEU A 1 125 ? -5.000 -1.293 -21.287 1.00 97.00 125 LEU A C 1
ATOM 895 O O . LEU A 1 125 ? -6.016 -1.282 -20.588 1.00 97.00 125 LEU A O 1
ATOM 899 N N . GLU A 1 126 ? -4.676 -0.270 -22.084 1.00 96.06 126 GLU A N 1
ATOM 900 C CA . GLU A 1 126 ? -5.393 1.013 -22.157 1.00 96.06 126 GLU A CA 1
ATOM 901 C C . GLU A 1 126 ? -6.918 0.869 -22.351 1.00 96.06 126 GLU A C 1
ATOM 903 O O . GLU A 1 126 ? -7.659 1.488 -21.581 1.00 96.06 126 GLU A O 1
ATOM 908 N N . PRO A 1 127 ? -7.439 0.012 -23.258 1.00 96.94 127 PRO A N 1
ATOM 909 C CA . PRO A 1 127 ? -8.886 -0.152 -23.437 1.00 96.94 127 PRO A CA 1
ATOM 910 C C . PRO A 1 127 ? -9.620 -0.681 -22.196 1.00 96.94 127 PRO A C 1
ATOM 912 O O . PRO A 1 127 ? -10.836 -0.524 -22.086 1.00 96.94 127 PRO A O 1
ATOM 915 N N . HIS A 1 128 ? -8.901 -1.321 -21.268 1.00 95.44 128 HIS A N 1
ATOM 916 C CA . HIS A 1 128 ? -9.461 -1.930 -20.062 1.00 95.44 128 HIS A CA 1
ATOM 917 C C . HIS A 1 128 ? -9.387 -1.011 -18.837 1.00 95.44 128 HIS A C 1
ATOM 919 O O . HIS A 1 128 ? -10.129 -1.220 -17.877 1.00 95.44 128 HIS A O 1
ATOM 925 N N . GLY A 1 129 ? -8.515 0.004 -18.859 1.00 92.19 129 GLY A N 1
ATOM 926 C CA . GLY A 1 129 ? -8.489 1.073 -17.860 1.00 92.19 129 GLY A CA 1
ATOM 927 C C . GLY A 1 129 ? -8.215 0.624 -16.419 1.00 92.19 129 GLY A C 1
ATOM 928 O O . GLY A 1 129 ? -8.650 1.300 -15.488 1.00 92.19 129 GLY A O 1
ATOM 929 N N . LEU A 1 130 ? -7.513 -0.499 -16.205 1.00 94.50 130 LEU A N 1
ATOM 930 C CA . LEU A 1 130 ? -7.179 -1.004 -14.865 1.00 94.50 130 LEU A CA 1
ATOM 931 C C . LEU A 1 130 ? -5.693 -0.837 -14.499 1.00 94.50 130 LEU A C 1
ATOM 933 O O . LEU A 1 130 ? -4.845 -0.934 -15.388 1.00 94.50 130 LEU A O 1
ATOM 937 N N . PRO A 1 131 ? -5.355 -0.627 -13.212 1.00 95.94 131 PRO A N 1
ATOM 938 C CA . PRO A 1 131 ? -3.968 -0.554 -12.758 1.00 95.94 131 PRO A CA 1
ATOM 939 C C . PRO A 1 131 ? -3.250 -1.905 -12.826 1.00 95.94 131 PRO A C 1
ATOM 941 O O . PRO A 1 131 ? -3.783 -2.931 -12.388 1.00 95.94 131 PRO A O 1
ATOM 944 N N . VAL A 1 132 ? -1.994 -1.885 -13.270 1.00 98.06 132 VAL A N 1
ATOM 945 C CA . VAL A 1 132 ? -1.113 -3.056 -13.305 1.00 98.06 132 VAL A CA 1
ATOM 946 C C . VAL A 1 132 ? 0.157 -2.784 -12.513 1.00 98.06 132 VAL A C 1
ATOM 948 O O . VAL A 1 132 ? 0.805 -1.758 -12.701 1.00 98.06 132 VAL A O 1
ATOM 951 N N . SER A 1 133 ? 0.520 -3.695 -11.616 1.00 98.19 133 SER A N 1
ATOM 952 C CA . SER A 1 133 ? 1.853 -3.711 -11.025 1.00 98.19 133 SER A CA 1
ATOM 953 C C . SER A 1 133 ? 2.754 -4.606 -11.866 1.00 98.19 133 SER A C 1
ATOM 955 O O . SER A 1 133 ? 2.474 -5.798 -12.008 1.00 98.19 133 SER A O 1
ATOM 957 N N . ILE A 1 134 ? 3.848 -4.045 -12.385 1.00 98.12 134 ILE A N 1
ATOM 958 C CA . ILE A 1 134 ? 4.891 -4.787 -13.112 1.00 98.12 134 ILE A CA 1
ATOM 959 C C . ILE A 1 134 ? 5.835 -5.556 -12.169 1.00 98.12 134 ILE A C 1
ATOM 961 O O . ILE A 1 134 ? 6.864 -6.081 -12.598 1.00 98.12 134 ILE A O 1
ATOM 965 N N . GLY A 1 135 ? 5.469 -5.636 -10.886 1.00 96.81 135 GLY A N 1
ATOM 966 C CA . GLY A 1 135 ? 6.187 -6.349 -9.844 1.00 96.81 135 GLY A CA 1
ATOM 9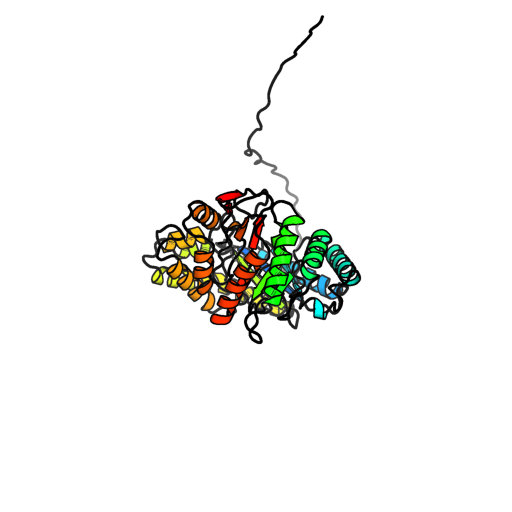67 C C . GLY A 1 135 ? 7.320 -5.530 -9.229 1.00 96.81 135 GLY A C 1
ATOM 968 O O . GLY A 1 135 ? 7.402 -4.307 -9.355 1.00 96.81 135 GLY A O 1
ATOM 969 N N . GLN A 1 136 ? 8.208 -6.234 -8.529 1.00 97.12 136 GLN A N 1
ATOM 970 C CA . GLN A 1 136 ? 9.414 -5.642 -7.957 1.00 97.12 136 GLN A CA 1
ATOM 971 C C . GLN A 1 136 ? 10.388 -5.271 -9.080 1.00 97.12 136 GLN A C 1
ATOM 973 O O . GLN A 1 136 ? 10.756 -6.128 -9.887 1.00 97.12 136 GLN A O 1
ATOM 978 N N . ILE A 1 137 ? 10.813 -4.010 -9.115 1.00 97.56 137 ILE A N 1
ATOM 979 C CA . ILE A 1 137 ? 11.738 -3.488 -10.123 1.00 97.56 137 ILE A CA 1
ATOM 980 C C . ILE A 1 137 ? 13.173 -3.586 -9.610 1.00 97.56 137 ILE A C 1
ATOM 982 O O . ILE A 1 137 ? 13.978 -4.345 -10.145 1.00 97.56 137 ILE A O 1
ATOM 986 N N . LEU A 1 138 ? 13.475 -2.891 -8.511 1.00 95.69 138 LEU A N 1
ATOM 987 C CA . LEU A 1 138 ? 14.745 -3.054 -7.804 1.00 95.69 138 LEU A CA 1
ATOM 988 C C . LEU A 1 138 ? 14.606 -4.110 -6.714 1.00 95.69 138 LEU A C 1
ATOM 990 O O . LEU A 1 138 ? 13.701 -4.029 -5.888 1.00 95.69 138 LEU A O 1
ATOM 994 N N . ARG A 1 139 ? 15.518 -5.086 -6.691 1.00 92.50 139 ARG A N 1
ATOM 995 C CA . ARG A 1 139 ? 15.520 -6.185 -5.704 1.00 92.50 139 ARG A CA 1
ATOM 996 C C . ARG A 1 139 ? 16.808 -6.305 -4.895 1.00 92.50 139 ARG A C 1
ATOM 998 O O . ARG A 1 139 ? 16.787 -6.890 -3.815 1.00 92.50 139 ARG A O 1
ATOM 1005 N N . GLY A 1 140 ? 17.917 -5.793 -5.428 1.00 88.62 140 GLY A N 1
ATOM 1006 C CA . GLY A 1 140 ? 19.235 -5.885 -4.805 1.00 88.62 140 GLY A CA 1
ATOM 1007 C C . GLY A 1 140 ? 19.453 -4.852 -3.695 1.00 88.62 140 GLY A C 1
ATOM 1008 O O . GLY A 1 140 ? 18.711 -3.871 -3.624 1.00 88.62 140 GLY A O 1
ATOM 1009 N N . PRO A 1 141 ? 20.466 -5.061 -2.834 1.00 90.75 141 PRO A N 1
ATOM 1010 C CA . PRO A 1 141 ? 20.813 -4.119 -1.772 1.00 90.75 141 PRO A CA 1
ATOM 1011 C C . PRO A 1 141 ? 21.498 -2.844 -2.285 1.00 90.75 141 PRO A C 1
ATOM 1013 O O . PRO A 1 141 ? 21.485 -1.816 -1.602 1.00 90.75 141 PRO A O 1
ATOM 1016 N N . ASP A 1 142 ? 22.092 -2.919 -3.475 1.00 93.38 142 ASP A N 1
ATOM 1017 C CA . ASP A 1 142 ? 22.910 -1.866 -4.063 1.00 93.38 142 ASP A CA 1
ATOM 1018 C C . ASP A 1 142 ? 22.075 -0.750 -4.697 1.00 93.38 142 ASP A C 1
ATOM 1020 O O . ASP A 1 142 ? 20.934 -0.941 -5.125 1.00 93.38 142 ASP A O 1
ATOM 1024 N N . ALA A 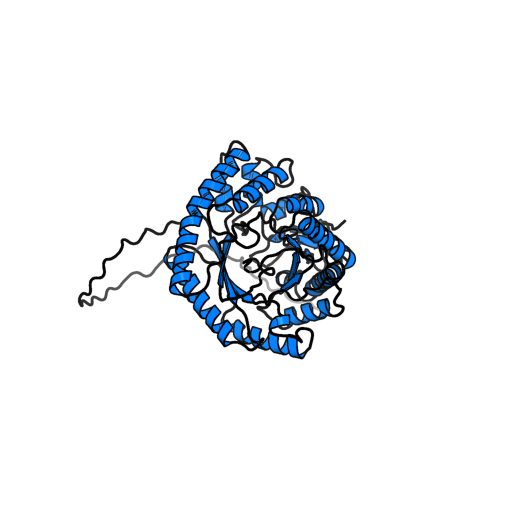1 143 ? 22.674 0.437 -4.782 1.00 93.94 143 ALA A N 1
ATOM 1025 C CA . ALA A 1 143 ? 22.070 1.567 -5.467 1.00 93.94 143 ALA A CA 1
ATOM 1026 C C . ALA A 1 143 ? 22.087 1.378 -6.989 1.00 93.94 143 ALA A C 1
ATOM 1028 O O . ALA A 1 143 ? 23.040 0.840 -7.552 1.00 93.94 143 ALA A O 1
ATOM 1029 N N . HIS A 1 144 ? 21.063 1.904 -7.660 1.00 96.06 144 HIS A N 1
ATOM 1030 C CA . HIS A 1 144 ? 20.957 1.912 -9.113 1.00 96.06 144 HIS A CA 1
ATOM 1031 C C . HIS A 1 144 ? 20.915 3.361 -9.635 1.00 96.06 144 HIS A C 1
ATOM 1033 O O . HIS A 1 144 ? 19.866 4.008 -9.560 1.00 96.06 144 HIS A O 1
ATOM 1039 N N . PRO A 1 145 ? 22.027 3.895 -10.182 1.00 90.88 145 PRO A N 1
ATOM 1040 C CA . PRO A 1 145 ? 22.148 5.316 -10.521 1.00 90.88 145 PRO A CA 1
ATOM 1041 C C . PRO A 1 145 ? 21.065 5.861 -11.463 1.00 90.88 145 PRO A C 1
ATOM 1043 O O . PRO A 1 145 ? 20.635 6.993 -11.276 1.00 90.88 145 PRO A O 1
ATOM 1046 N N . GLY A 1 146 ? 20.604 5.065 -12.435 1.00 95.19 146 GLY A N 1
ATOM 1047 C CA . GLY A 1 146 ? 19.589 5.478 -13.416 1.00 95.19 146 GLY A CA 1
ATOM 1048 C C . GLY A 1 146 ? 18.140 5.180 -13.021 1.00 95.19 146 GLY A C 1
ATOM 1049 O O . GLY A 1 146 ? 17.241 5.378 -13.827 1.00 95.19 146 GLY A O 1
ATOM 1050 N N . PHE A 1 147 ? 17.887 4.660 -11.814 1.00 97.69 147 PHE A N 1
ATOM 1051 C CA . PHE A 1 147 ? 16.545 4.179 -11.462 1.00 97.69 147 PHE A CA 1
ATOM 1052 C C . PHE A 1 147 ? 15.511 5.302 -11.350 1.00 97.69 147 PHE A C 1
ATOM 1054 O O . PHE A 1 147 ? 14.371 5.123 -11.764 1.00 97.69 147 PHE A O 1
ATOM 1061 N N . ALA A 1 148 ? 15.904 6.456 -10.810 1.00 97.62 148 ALA A N 1
ATOM 1062 C CA . ALA A 1 148 ? 15.000 7.590 -10.651 1.00 97.62 148 ALA A CA 1
ATOM 1063 C C . ALA A 1 148 ? 14.530 8.142 -12.004 1.00 97.62 148 ALA A C 1
ATOM 1065 O O . ALA A 1 148 ? 13.327 8.289 -12.214 1.00 97.62 148 ALA A O 1
ATOM 1066 N N . ASP A 1 149 ? 15.469 8.363 -12.928 1.00 97.44 149 ASP A N 1
ATOM 1067 C CA . ASP A 1 149 ? 15.170 8.837 -14.283 1.00 97.44 149 ASP A CA 1
ATOM 1068 C C . ASP A 1 149 ? 14.304 7.821 -15.037 1.00 97.44 149 ASP A C 1
ATOM 1070 O O . ASP A 1 149 ? 13.305 8.187 -15.653 1.00 97.44 149 ASP A O 1
ATOM 1074 N N . TRP A 1 150 ? 14.624 6.529 -14.912 1.00 97.88 150 TRP A N 1
ATOM 1075 C CA . TRP A 1 150 ? 13.839 5.458 -15.519 1.00 97.88 150 TRP A CA 1
ATOM 1076 C C . TRP A 1 150 ? 12.411 5.374 -14.959 1.00 97.88 150 TRP A C 1
ATOM 1078 O O . TRP A 1 150 ? 11.461 5.205 -15.719 1.00 97.88 150 TRP A O 1
ATOM 1088 N N . MET A 1 151 ? 12.230 5.519 -13.641 1.00 97.88 151 MET A N 1
ATOM 1089 C CA . MET A 1 151 ? 10.899 5.539 -13.020 1.00 97.88 151 MET A CA 1
ATOM 1090 C C . MET A 1 151 ? 10.071 6.735 -13.496 1.00 97.88 151 MET A C 1
ATOM 1092 O O . MET A 1 151 ? 8.880 6.580 -13.771 1.00 97.88 151 MET A O 1
ATOM 1096 N N . ALA A 1 152 ? 10.694 7.910 -13.615 1.00 97.31 152 ALA A N 1
ATOM 1097 C CA . ALA A 1 152 ? 10.051 9.107 -14.147 1.00 97.31 152 ALA A CA 1
ATOM 1098 C C . ALA A 1 152 ? 9.638 8.926 -15.618 1.00 97.31 152 ALA A C 1
ATOM 1100 O O . ALA A 1 152 ? 8.514 9.275 -15.989 1.00 97.31 152 ALA A O 1
ATOM 1101 N N . GLU A 1 153 ? 10.501 8.323 -16.442 1.00 97.62 153 GLU A N 1
ATOM 1102 C CA . GLU A 1 153 ? 10.183 7.978 -17.831 1.00 97.62 153 GLU A CA 1
ATOM 1103 C C . GLU A 1 153 ? 9.032 6.964 -17.905 1.00 97.62 153 GLU A C 1
ATOM 1105 O O . GLU A 1 153 ? 8.060 7.202 -18.620 1.00 97.62 153 GLU A O 1
ATOM 1110 N N . LEU A 1 154 ? 9.074 5.883 -17.115 1.00 97.56 154 LEU A N 1
ATOM 1111 C CA . LEU A 1 154 ? 8.008 4.879 -17.058 1.00 97.56 154 LEU A CA 1
ATOM 1112 C C . LEU A 1 154 ? 6.651 5.526 -16.772 1.00 97.56 154 LEU A C 1
ATOM 1114 O O . LEU A 1 154 ? 5.678 5.254 -17.476 1.00 97.56 154 LEU A O 1
ATOM 1118 N N . VAL A 1 155 ? 6.576 6.367 -15.741 1.00 96.25 155 VAL A N 1
ATOM 1119 C CA . VAL A 1 155 ? 5.324 7.002 -15.318 1.00 96.25 155 VAL A CA 1
ATOM 1120 C C . VAL A 1 155 ? 4.842 8.045 -16.330 1.00 96.25 155 VAL A C 1
ATOM 1122 O O . VAL A 1 155 ? 3.642 8.138 -16.578 1.00 96.25 155 VAL A O 1
ATOM 1125 N N . THR A 1 156 ? 5.750 8.755 -16.995 1.00 96.31 156 THR A N 1
ATOM 1126 C CA . THR A 1 156 ? 5.388 9.720 -18.046 1.00 96.31 156 THR A CA 1
ATOM 1127 C C . THR A 1 156 ? 4.881 9.030 -19.320 1.00 96.31 156 THR A C 1
ATOM 1129 O O . THR A 1 156 ? 3.948 9.507 -19.967 1.00 96.31 156 THR A O 1
ATOM 1132 N N . GLU A 1 157 ? 5.470 7.889 -19.684 1.00 96.50 157 GLU 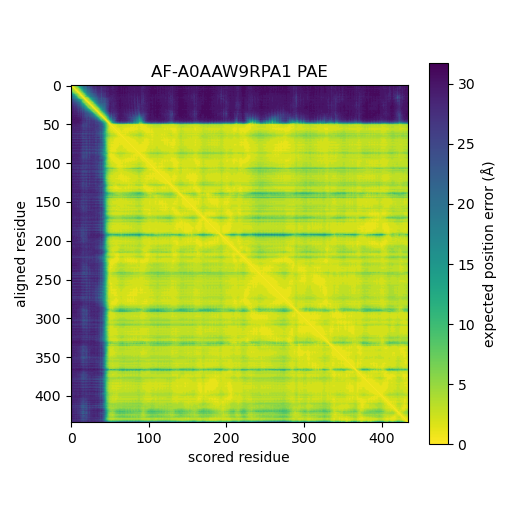A N 1
ATOM 1133 C CA . GLU A 1 157 ? 5.220 7.200 -20.958 1.00 96.50 157 GLU A CA 1
ATOM 1134 C C . GLU A 1 157 ? 4.112 6.137 -20.895 1.00 96.50 157 GLU A C 1
ATOM 1136 O O . GLU A 1 157 ? 3.737 5.575 -21.927 1.00 96.50 157 GLU A O 1
ATOM 1141 N N . THR A 1 158 ? 3.593 5.834 -19.704 1.00 97.25 158 THR A N 1
ATOM 1142 C CA . THR A 1 158 ? 2.561 4.806 -19.492 1.00 97.25 158 THR A CA 1
ATOM 1143 C C . THR A 1 158 ? 1.469 5.316 -18.562 1.00 97.25 158 THR A C 1
ATOM 1145 O O . THR A 1 158 ? 1.701 6.246 -17.795 1.00 97.25 158 THR A O 1
ATOM 1148 N N . ARG A 1 159 ? 0.274 4.724 -18.591 1.00 95.44 159 ARG A N 1
ATOM 1149 C CA . ARG A 1 159 ? -0.862 5.155 -17.754 1.00 95.44 159 ARG A CA 1
ATOM 1150 C C . ARG A 1 159 ? -1.212 4.169 -16.651 1.00 95.44 159 ARG A C 1
ATOM 1152 O O . ARG A 1 159 ? -1.607 4.582 -15.564 1.00 95.44 159 ARG A O 1
ATOM 1159 N N . GLN A 1 160 ? -1.023 2.879 -16.908 1.00 96.00 160 GLN A N 1
ATOM 1160 C CA . GLN A 1 160 ? -1.543 1.808 -16.065 1.00 96.00 160 GLN A CA 1
ATOM 1161 C C . GLN A 1 160 ? -0.480 1.196 -15.156 1.00 96.00 160 GLN A C 1
ATOM 1163 O O . GLN A 1 160 ? -0.830 0.568 -14.155 1.00 96.00 160 GLN A O 1
ATOM 1168 N N . LEU A 1 161 ? 0.802 1.342 -15.505 1.00 97.69 161 LEU A N 1
ATOM 1169 C CA . LEU A 1 161 ? 1.892 0.582 -14.895 1.00 97.69 161 LEU A CA 1
ATOM 1170 C C . LEU A 1 161 ? 2.397 1.205 -13.590 1.00 97.69 161 LEU A C 1
ATOM 1172 O O . LEU A 1 161 ? 2.582 2.414 -13.485 1.00 97.69 161 LEU A O 1
ATOM 1176 N N . ASN A 1 162 ? 2.660 0.361 -12.602 1.00 97.31 162 ASN A N 1
ATOM 1177 C CA . ASN A 1 162 ? 3.156 0.726 -11.279 1.00 97.31 162 ASN A CA 1
ATOM 1178 C C . ASN A 1 162 ? 4.216 -0.288 -10.850 1.00 97.31 162 ASN A C 1
ATOM 1180 O O . ASN A 1 162 ? 4.244 -1.398 -11.380 1.00 97.31 162 ASN A O 1
ATOM 1184 N N . GLY A 1 163 ? 5.034 0.025 -9.853 1.00 96.50 163 GLY A N 1
ATOM 1185 C CA . GLY A 1 163 ? 5.956 -0.973 -9.315 1.00 96.50 163 GLY A CA 1
ATOM 1186 C C . GLY A 1 163 ? 6.666 -0.533 -8.049 1.00 96.50 163 GLY A C 1
ATOM 1187 O O . GLY A 1 163 ? 6.334 0.490 -7.448 1.00 96.50 163 GLY A O 1
ATOM 1188 N N . THR A 1 164 ? 7.647 -1.328 -7.628 1.00 97.38 164 THR A N 1
ATOM 1189 C CA . THR A 1 164 ? 8.335 -1.101 -6.355 1.00 97.38 164 THR A CA 1
ATOM 1190 C C . THR A 1 164 ? 9.840 -1.255 -6.408 1.00 97.38 164 THR A C 1
ATOM 1192 O O . THR A 1 164 ? 10.399 -1.949 -7.255 1.00 97.38 164 THR A O 1
ATOM 1195 N N . ALA A 1 165 ? 10.496 -0.635 -5.430 1.00 98.19 165 ALA A N 1
ATOM 1196 C CA . ALA A 1 165 ? 11.848 -0.987 -5.029 1.00 98.19 165 ALA A CA 1
ATOM 1197 C C . ALA A 1 165 ? 11.797 -1.768 -3.712 1.00 98.19 165 ALA A C 1
ATOM 1199 O O . ALA A 1 165 ? 11.107 -1.369 -2.770 1.00 98.19 165 ALA A O 1
ATOM 1200 N N . VAL A 1 166 ? 12.536 -2.871 -3.633 1.00 98.00 166 VAL A N 1
ATOM 1201 C CA . VAL A 1 166 ? 12.736 -3.627 -2.396 1.00 98.00 166 VAL A CA 1
ATOM 1202 C C . VAL A 1 166 ? 13.850 -2.960 -1.599 1.00 98.00 166 VAL A C 1
ATOM 1204 O O . VAL A 1 166 ? 15.020 -3.017 -1.974 1.00 98.00 166 VAL A O 1
ATOM 1207 N N . VAL A 1 167 ? 13.475 -2.340 -0.485 1.00 98.38 167 VAL A N 1
ATOM 1208 C CA . VAL A 1 167 ? 14.374 -1.623 0.432 1.00 98.38 167 VAL A CA 1
ATOM 1209 C C . VAL A 1 167 ? 14.716 -2.431 1.686 1.00 98.38 167 VAL A C 1
ATOM 1211 O O . VAL A 1 167 ? 15.532 -2.015 2.507 1.00 98.38 167 VAL A O 1
ATOM 1214 N N . GLY A 1 168 ? 14.123 -3.616 1.834 1.00 97.06 168 GLY A N 1
ATOM 1215 C CA . GLY A 1 168 ? 14.545 -4.579 2.838 1.00 97.06 168 GLY A CA 1
ATOM 1216 C C . GLY A 1 168 ? 14.022 -5.989 2.592 1.00 97.06 168 GLY A C 1
ATOM 1217 O O . GLY A 1 168 ? 12.916 -6.184 2.080 1.00 97.06 168 GLY A O 1
ATOM 1218 N N . SER A 1 169 ? 14.826 -6.977 2.969 1.00 94.44 169 SER A N 1
ATOM 1219 C CA . SER A 1 169 ? 14.573 -8.398 2.734 1.00 94.44 169 SER A CA 1
ATOM 1220 C C . SER A 1 169 ? 14.983 -9.258 3.929 1.00 94.44 169 SER A C 1
ATOM 1222 O O . SER A 1 169 ? 15.729 -8.822 4.810 1.00 94.44 169 SER A O 1
ATOM 1224 N N . ILE A 1 170 ? 14.506 -10.505 3.960 1.00 89.25 170 ILE A N 1
ATOM 1225 C CA . ILE A 1 170 ? 14.889 -11.473 4.999 1.00 89.25 170 ILE A CA 1
ATOM 1226 C C . ILE A 1 170 ? 16.380 -11.797 4.893 1.00 89.25 170 ILE A C 1
ATOM 1228 O O . ILE A 1 170 ? 17.048 -11.979 5.909 1.00 89.25 170 ILE A O 1
ATOM 1232 N N . GLU A 1 171 ? 16.890 -11.844 3.667 1.00 88.81 171 GLU A N 1
ATOM 1233 C CA . GLU A 1 171 ? 18.237 -12.272 3.328 1.00 88.81 171 GLU A CA 1
ATOM 1234 C C . GLU A 1 171 ? 19.287 -11.219 3.696 1.00 88.81 171 GLU A C 1
ATOM 1236 O O . GLU A 1 171 ? 20.342 -11.573 4.221 1.00 88.81 171 GLU A O 1
ATOM 1241 N N . HIS A 1 172 ? 19.001 -9.935 3.456 1.00 90.12 172 HIS A N 1
ATOM 1242 C CA . HIS A 1 172 ? 19.990 -8.857 3.593 1.00 90.12 172 HIS A CA 1
ATOM 1243 C C . HIS A 1 172 ? 19.615 -7.792 4.631 1.00 90.12 172 HIS A C 1
ATOM 1245 O O . HIS A 1 172 ? 20.381 -6.858 4.857 1.00 90.12 172 HIS A O 1
ATOM 1251 N N . GLY A 1 173 ? 18.459 -7.907 5.290 1.00 93.81 173 GLY A N 1
ATOM 1252 C CA . GLY A 1 173 ? 17.980 -6.867 6.194 1.00 93.81 173 GLY A CA 1
ATOM 1253 C C . GLY A 1 173 ? 17.660 -5.590 5.420 1.00 93.81 173 GLY A C 1
ATOM 1254 O O . GLY A 1 173 ? 16.860 -5.624 4.493 1.00 93.81 173 GLY A O 1
ATOM 1255 N N . VAL A 1 174 ? 18.258 -4.463 5.804 1.00 97.62 174 VAL A N 1
ATOM 1256 C CA . VAL A 1 174 ? 18.019 -3.156 5.168 1.00 97.62 174 VAL A CA 1
ATOM 1257 C C . VAL A 1 174 ? 18.922 -2.971 3.947 1.00 97.62 174 VAL A C 1
ATOM 1259 O O . VAL A 1 174 ? 20.132 -3.161 4.030 1.00 97.62 174 VAL A O 1
ATOM 1262 N N . HIS A 1 175 ? 18.340 -2.554 2.823 1.00 97.56 175 HIS A N 1
ATOM 1263 C CA . HIS A 1 175 ? 19.039 -2.293 1.564 1.00 97.56 175 HIS A CA 1
ATOM 1264 C C . HIS A 1 175 ? 19.333 -0.793 1.423 1.00 97.56 175 HIS A C 1
ATOM 1266 O O . HIS A 1 175 ? 18.576 -0.066 0.783 1.00 97.56 175 HIS A O 1
ATOM 1272 N N . THR A 1 176 ? 20.417 -0.302 2.023 1.00 95.31 176 THR A N 1
ATOM 1273 C CA . THR A 1 176 ? 20.705 1.145 2.060 1.00 95.31 176 THR A CA 1
ATOM 1274 C C . THR A 1 176 ? 20.831 1.774 0.668 1.00 95.31 176 THR A C 1
ATOM 1276 O O . THR A 1 176 ? 20.263 2.835 0.429 1.00 95.31 176 THR A O 1
ATOM 1279 N N . GLY A 1 177 ? 21.480 1.099 -0.288 1.00 97.38 177 GLY A N 1
ATOM 1280 C CA . GLY A 1 177 ? 21.584 1.598 -1.664 1.00 97.38 177 GLY A CA 1
ATOM 1281 C C . GLY A 1 177 ? 20.237 1.631 -2.400 1.00 97.38 177 GLY A C 1
ATOM 1282 O O . GLY A 1 177 ? 19.951 2.560 -3.166 1.00 97.38 177 GLY A O 1
ATOM 1283 N N . ALA A 1 178 ? 19.362 0.659 -2.133 1.00 97.81 178 ALA A N 1
ATOM 1284 C CA . ALA A 1 178 ? 17.999 0.674 -2.658 1.00 97.81 178 ALA A CA 1
ATOM 1285 C C . ALA A 1 178 ? 17.135 1.765 -1.999 1.00 97.81 178 ALA A C 1
ATOM 1287 O O . ALA A 1 178 ? 16.322 2.368 -2.698 1.00 97.81 178 ALA A O 1
ATOM 1288 N N . CYS A 1 179 ? 17.329 2.071 -0.707 1.00 98.44 179 CYS A N 1
ATOM 1289 C CA . CYS A 1 179 ? 16.689 3.218 -0.048 1.00 98.44 179 CYS A CA 1
ATOM 1290 C C . CYS A 1 179 ? 17.043 4.530 -0.759 1.00 98.44 179 CYS A C 1
ATOM 1292 O O . CYS A 1 179 ? 16.144 5.312 -1.068 1.00 98.44 179 CYS A O 1
ATOM 1294 N N . ASP A 1 180 ? 18.324 4.741 -1.082 1.00 98.38 180 ASP A N 1
ATOM 1295 C CA . ASP A 1 180 ? 18.783 5.927 -1.818 1.00 98.38 180 ASP A CA 1
ATOM 1296 C C . ASP A 1 180 ? 18.148 6.009 -3.214 1.00 98.38 180 ASP A C 1
ATOM 1298 O O . ASP A 1 180 ? 17.697 7.069 -3.655 1.00 98.38 180 ASP A O 1
ATOM 1302 N N . SER A 1 181 ? 18.073 4.873 -3.911 1.00 98.50 181 SER A N 1
ATOM 1303 C CA . SER A 1 181 ? 17.476 4.797 -5.251 1.00 98.50 181 SER A CA 1
ATOM 1304 C C . SER A 1 181 ? 15.972 5.078 -5.211 1.00 98.50 181 SER A C 1
ATOM 1306 O O . SER A 1 181 ? 15.463 5.847 -6.027 1.00 98.50 181 SER A O 1
ATOM 1308 N N . ALA A 1 182 ? 15.263 4.510 -4.233 1.00 98.56 182 ALA A N 1
ATOM 1309 C CA . ALA A 1 182 ? 13.838 4.734 -4.027 1.00 98.56 182 ALA A CA 1
ATOM 1310 C C . ALA A 1 182 ? 13.530 6.188 -3.642 1.00 98.56 182 ALA A C 1
ATOM 1312 O O . ALA A 1 182 ? 12.572 6.765 -4.148 1.00 98.56 182 ALA A O 1
ATOM 1313 N N . ALA A 1 183 ? 14.361 6.803 -2.800 1.00 98.50 183 ALA A N 1
ATOM 1314 C CA . ALA A 1 183 ? 14.231 8.204 -2.421 1.00 98.50 183 ALA A CA 1
ATOM 1315 C C . ALA A 1 183 ? 14.371 9.152 -3.617 1.00 98.50 183 ALA A C 1
ATOM 1317 O O . ALA A 1 183 ? 13.567 10.069 -3.786 1.00 98.50 183 ALA A O 1
ATOM 1318 N N . ARG A 1 184 ? 15.366 8.908 -4.478 1.00 98.44 184 ARG A N 1
ATOM 1319 C CA . ARG A 1 184 ? 15.551 9.675 -5.717 1.00 98.44 184 ARG A CA 1
ATOM 1320 C C . ARG A 1 184 ? 14.393 9.469 -6.689 1.00 98.44 184 ARG A C 1
ATOM 1322 O O . ARG A 1 184 ? 13.965 10.439 -7.303 1.00 98.44 184 ARG A O 1
ATOM 1329 N N . ALA A 1 185 ? 13.860 8.249 -6.794 1.00 98.44 185 ALA A N 1
ATOM 1330 C CA . ALA A 1 185 ? 12.673 7.978 -7.602 1.00 98.44 185 ALA A CA 1
ATOM 1331 C C . ALA A 1 185 ? 11.448 8.748 -7.086 1.00 98.44 185 ALA A C 1
ATOM 1333 O O . ALA A 1 185 ? 10.801 9.427 -7.870 1.00 98.44 185 ALA A O 1
ATOM 1334 N N . ILE A 1 186 ? 11.180 8.733 -5.775 1.00 98.38 186 ILE A N 1
ATOM 1335 C CA . ILE A 1 186 ? 10.083 9.506 -5.162 1.00 98.38 186 ILE A CA 1
ATOM 1336 C C . ILE A 1 186 ? 10.235 11.009 -5.438 1.00 98.38 186 ILE A C 1
ATOM 1338 O O . ILE A 1 186 ? 9.276 11.689 -5.807 1.00 98.38 186 ILE A O 1
ATOM 1342 N N . HIS A 1 187 ? 11.455 11.533 -5.291 1.00 97.50 187 HIS A N 1
ATOM 1343 C CA . HIS A 1 187 ? 11.746 12.934 -5.578 1.00 97.50 187 HIS A CA 1
ATOM 1344 C C . HIS A 1 187 ? 11.525 13.280 -7.059 1.00 97.50 187 HIS A C 1
ATOM 1346 O O . HIS A 1 187 ? 10.922 14.307 -7.354 1.00 97.50 187 HIS A O 1
ATOM 1352 N N . ALA A 1 188 ? 11.964 12.423 -7.987 1.00 97.19 188 ALA A N 1
ATOM 1353 C CA . ALA A 1 188 ? 11.773 12.620 -9.423 1.00 97.19 188 ALA A CA 1
ATOM 1354 C C . ALA A 1 188 ? 10.292 12.532 -9.831 1.00 97.19 188 ALA A C 1
ATOM 1356 O O . ALA A 1 188 ? 9.805 13.401 -10.550 1.00 97.19 188 ALA A O 1
ATOM 1357 N N . LEU A 1 189 ? 9.557 11.542 -9.314 1.00 97.38 189 LEU A N 1
ATOM 1358 C CA . LEU A 1 189 ? 8.121 11.363 -9.558 1.00 97.38 189 LEU A CA 1
ATOM 1359 C C . LEU A 1 189 ? 7.282 12.525 -9.024 1.00 97.38 189 LEU A C 1
ATOM 1361 O O . LEU A 1 189 ? 6.254 12.862 -9.602 1.00 97.38 189 LEU A O 1
ATOM 1365 N N . ALA A 1 190 ? 7.727 13.197 -7.960 1.00 96.06 190 ALA A N 1
ATOM 1366 C CA . ALA A 1 190 ? 7.058 14.413 -7.514 1.00 96.06 190 ALA A CA 1
ATOM 1367 C C . ALA A 1 190 ? 7.063 15.508 -8.601 1.00 96.06 190 ALA A C 1
ATOM 1369 O O . ALA A 1 190 ? 6.168 16.345 -8.605 1.00 96.06 190 ALA A O 1
ATOM 1370 N N . GLN A 1 191 ? 8.026 15.493 -9.533 1.00 93.12 191 GLN A N 1
ATOM 1371 C CA . GLN A 1 191 ? 8.202 16.520 -10.567 1.00 93.12 191 GLN A CA 1
ATOM 1372 C C . GLN A 1 191 ? 7.574 16.177 -11.932 1.00 93.12 191 GLN A C 1
ATOM 1374 O O . GLN A 1 191 ? 7.533 17.049 -12.798 1.00 93.12 191 GLN A O 1
ATOM 1379 N N . THR A 1 192 ? 7.111 14.942 -12.168 1.00 90.44 192 THR A N 1
ATOM 1380 C CA . THR A 1 192 ? 6.575 14.525 -13.485 1.00 90.44 192 THR A CA 1
ATOM 1381 C C . THR A 1 192 ? 5.135 14.980 -13.726 1.00 90.44 192 THR A C 1
ATOM 1383 O O . THR A 1 192 ? 4.746 15.218 -14.870 1.00 90.44 192 THR A O 1
ATOM 1386 N N . GLY A 1 193 ? 4.360 15.147 -12.652 1.00 81.88 193 GLY A N 1
ATOM 1387 C CA . GLY A 1 193 ? 2.927 15.432 -12.693 1.00 81.88 193 GLY A CA 1
ATOM 1388 C C . GLY A 1 193 ? 2.512 16.630 -11.838 1.00 81.88 193 GLY A C 1
ATOM 1389 O O . GLY A 1 193 ? 3.329 17.378 -11.304 1.00 81.88 193 GLY A O 1
ATOM 1390 N N . THR A 1 194 ? 1.200 16.822 -11.695 1.00 84.25 194 THR A N 1
ATOM 1391 C CA . THR A 1 194 ? 0.649 17.866 -10.815 1.00 84.25 194 THR A CA 1
ATOM 1392 C C . THR A 1 194 ? 0.511 17.329 -9.395 1.00 84.25 194 THR A C 1
ATOM 1394 O O . THR A 1 194 ? 0.103 16.189 -9.193 1.00 84.25 194 THR A O 1
ATOM 1397 N N . GLY A 1 195 ? 0.864 18.146 -8.402 1.00 85.69 195 GLY A N 1
ATOM 1398 C CA . GLY A 1 195 ? 0.612 17.837 -6.992 1.00 85.69 195 GLY A CA 1
ATOM 1399 C C . GLY A 1 195 ? 1.381 16.637 -6.431 1.00 85.69 195 GLY A C 1
ATOM 1400 O O . GLY A 1 195 ? 1.095 16.235 -5.313 1.00 85.69 195 GLY A O 1
ATOM 1401 N N . GLY A 1 196 ? 2.347 16.075 -7.167 1.00 91.00 196 GLY A N 1
ATOM 1402 C CA . GLY A 1 196 ? 3.110 14.895 -6.753 1.00 91.00 196 GLY A CA 1
ATOM 1403 C C . GLY A 1 196 ? 2.374 13.557 -6.913 1.00 91.00 196 GLY A C 1
ATOM 1404 O O . GLY A 1 196 ? 2.907 12.533 -6.486 1.00 91.00 196 GLY A O 1
ATOM 1405 N N . GLU A 1 197 ? 1.191 13.539 -7.545 1.00 92.81 197 GLU A N 1
ATOM 1406 C CA . GLU A 1 197 ? 0.306 12.360 -7.663 1.00 92.81 197 GLU A CA 1
ATOM 1407 C C . GLU A 1 197 ? 0.925 11.160 -8.385 1.00 92.81 197 GLU A C 1
ATOM 1409 O O . GLU A 1 197 ? 0.572 10.015 -8.112 1.00 92.81 197 GLU A O 1
ATOM 1414 N N . ASP A 1 198 ? 1.933 11.371 -9.217 1.00 94.44 198 ASP A N 1
ATOM 1415 C CA . ASP A 1 198 ? 2.659 10.275 -9.858 1.00 94.44 198 ASP A CA 1
ATOM 1416 C C . ASP A 1 198 ? 3.369 9.347 -8.851 1.00 94.44 198 ASP A C 1
ATOM 1418 O O . ASP A 1 198 ? 3.604 8.171 -9.147 1.00 94.44 198 ASP A O 1
ATOM 1422 N N . ASN A 1 199 ? 3.598 9.800 -7.610 1.00 96.06 199 ASN A N 1
ATOM 1423 C CA . ASN A 1 199 ? 4.069 8.942 -6.518 1.00 96.06 199 ASN A CA 1
ATOM 1424 C C . ASN A 1 199 ? 3.082 7.826 -6.131 1.00 96.06 199 ASN A C 1
ATOM 1426 O O . ASN A 1 199 ? 3.501 6.846 -5.518 1.00 96.06 199 ASN A O 1
ATOM 1430 N N . PHE A 1 200 ? 1.800 7.880 -6.522 1.00 94.12 200 PHE A N 1
ATOM 1431 C CA . PHE A 1 200 ? 0.875 6.748 -6.334 1.00 94.12 200 PHE A CA 1
ATOM 1432 C C . PHE A 1 200 ? 1.323 5.481 -7.073 1.00 94.12 200 PHE A C 1
ATOM 1434 O O . PHE A 1 200 ? 0.927 4.375 -6.696 1.00 94.12 200 PHE A O 1
ATOM 1441 N N . ARG A 1 201 ? 2.162 5.636 -8.101 1.00 95.94 201 ARG A N 1
ATOM 1442 C CA . ARG A 1 201 ? 2.603 4.554 -8.985 1.00 95.94 201 ARG A CA 1
ATOM 1443 C C . ARG A 1 201 ? 3.874 3.857 -8.505 1.00 95.94 201 ARG A C 1
ATOM 1445 O O . ARG A 1 201 ? 4.325 2.901 -9.139 1.00 95.94 201 ARG A O 1
ATOM 1452 N N . PHE A 1 202 ? 4.433 4.297 -7.377 1.00 97.81 202 PHE A N 1
ATOM 1453 C CA . PHE A 1 202 ? 5.653 3.744 -6.801 1.00 97.81 202 PHE A CA 1
ATOM 1454 C C . PHE A 1 202 ? 5.571 3.548 -5.280 1.00 97.81 202 PHE A C 1
ATOM 1456 O O . PHE A 1 202 ? 4.938 4.316 -4.561 1.00 97.81 202 PHE A O 1
ATOM 1463 N N . ALA A 1 203 ? 6.225 2.501 -4.776 1.00 97.31 203 ALA A N 1
ATOM 1464 C CA . ALA A 1 203 ? 6.461 2.330 -3.345 1.00 97.31 203 ALA A CA 1
ATOM 1465 C C . ALA A 1 203 ? 7.839 1.720 -3.084 1.00 97.31 203 ALA A C 1
ATOM 1467 O O . ALA A 1 203 ? 8.275 0.791 -3.770 1.00 97.31 203 ALA A O 1
ATOM 1468 N N . ALA A 1 204 ? 8.490 2.187 -2.022 1.00 98.25 204 ALA A N 1
ATOM 1469 C CA . ALA A 1 204 ? 9.571 1.447 -1.390 1.00 98.25 204 ALA A CA 1
ATOM 1470 C C . ALA A 1 204 ? 8.954 0.380 -0.479 1.00 98.25 204 ALA A C 1
ATOM 1472 O O . ALA A 1 204 ? 8.105 0.699 0.348 1.00 98.25 204 ALA A O 1
ATOM 1473 N N . THR A 1 205 ? 9.350 -0.882 -0.621 1.00 97.69 205 THR A N 1
ATOM 1474 C CA . THR A 1 205 ? 8.753 -2.009 0.115 1.00 97.69 205 THR A CA 1
ATOM 1475 C C . THR A 1 205 ? 9.805 -2.832 0.832 1.00 97.69 205 THR A C 1
ATOM 1477 O O . THR A 1 205 ? 10.903 -3.043 0.325 1.00 97.69 205 THR A O 1
ATOM 1480 N N . ALA A 1 206 ? 9.469 -3.325 2.015 1.00 96.75 206 ALA A N 1
ATOM 1481 C CA . ALA A 1 206 ? 10.311 -4.216 2.790 1.00 96.75 206 ALA A CA 1
ATOM 1482 C C . ALA A 1 206 ? 9.475 -5.420 3.233 1.00 96.75 206 ALA A C 1
ATOM 1484 O O . ALA A 1 206 ? 8.353 -5.245 3.706 1.00 96.75 206 ALA A O 1
ATOM 1485 N N . PHE A 1 207 ? 10.004 -6.638 3.071 1.00 94.06 207 PHE A N 1
ATOM 1486 C CA . PHE A 1 207 ? 9.372 -7.890 3.533 1.00 94.06 207 PHE A CA 1
ATOM 1487 C C . PHE A 1 207 ? 7.933 -8.136 3.020 1.00 94.06 207 PHE A C 1
ATOM 1489 O O . PHE A 1 207 ? 7.176 -8.878 3.641 1.00 94.06 207 PHE A O 1
ATOM 1496 N N . CYS A 1 208 ? 7.534 -7.524 1.901 1.00 93.44 208 CYS A N 1
ATOM 1497 C CA . CYS A 1 208 ? 6.191 -7.686 1.338 1.00 93.44 208 CYS A CA 1
ATOM 1498 C C . CYS A 1 208 ? 6.078 -9.015 0.564 1.00 93.44 208 CYS A C 1
ATOM 1500 O O . CYS A 1 208 ? 6.797 -9.189 -0.427 1.00 93.44 208 CYS A O 1
ATOM 1502 N N . PRO A 1 209 ? 5.199 -9.952 0.969 1.00 92.94 209 PRO A N 1
ATOM 1503 C CA . PRO A 1 209 ? 5.078 -11.257 0.321 1.00 92.94 209 PRO A CA 1
ATOM 1504 C C . PRO A 1 209 ? 4.412 -11.165 -1.066 1.00 92.94 209 PRO A C 1
ATOM 1506 O O . PRO A 1 209 ? 3.691 -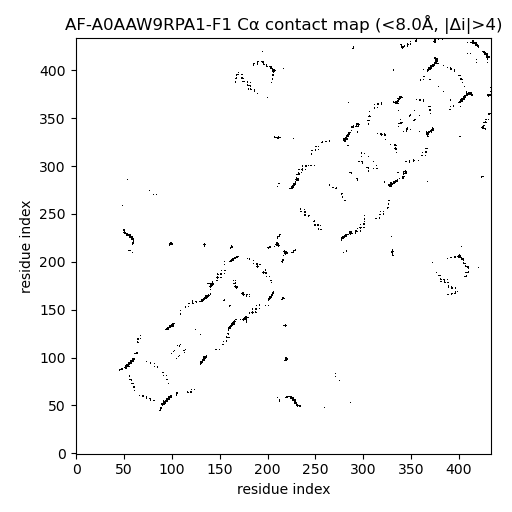10.196 -1.341 1.00 92.94 209 PRO A O 1
ATOM 1509 N N . PRO A 1 210 ? 4.610 -12.169 -1.945 1.00 95.50 210 PRO A N 1
ATOM 1510 C CA . PRO A 1 210 ? 3.860 -12.251 -3.195 1.00 95.50 210 PRO A CA 1
ATOM 1511 C C . PRO A 1 210 ? 2.371 -12.458 -2.907 1.00 95.50 210 PRO A C 1
ATOM 1513 O O . PRO A 1 210 ? 1.995 -13.029 -1.883 1.00 95.50 210 PRO A O 1
ATOM 1516 N N . GLY A 1 211 ? 1.515 -12.006 -3.821 1.00 95.31 211 GLY A N 1
ATOM 1517 C CA . GLY A 1 211 ? 0.062 -12.100 -3.673 1.00 95.31 211 GLY A CA 1
ATOM 1518 C C . GLY A 1 211 ? -0.568 -10.975 -2.854 1.00 95.31 211 GLY A C 1
ATOM 1519 O O . GLY A 1 211 ? -1.774 -10.994 -2.643 1.00 95.31 211 GLY A O 1
ATOM 1520 N N . THR A 1 212 ? 0.216 -9.985 -2.415 1.00 94.00 212 THR A N 1
ATOM 1521 C CA . THR A 1 212 ? -0.291 -8.791 -1.722 1.00 94.00 212 THR A CA 1
ATOM 1522 C C . THR A 1 212 ? -1.185 -7.963 -2.664 1.00 94.00 212 THR A C 1
ATOM 1524 O O . THR A 1 212 ? -0.674 -7.444 -3.655 1.00 94.00 212 THR A O 1
ATOM 1527 N N . PRO A 1 213 ? -2.493 -7.765 -2.396 1.00 94.50 213 PRO A N 1
ATOM 1528 C CA . PRO A 1 213 ? -3.397 -7.025 -3.285 1.00 94.50 213 PRO A CA 1
ATOM 1529 C C . PRO A 1 213 ? -3.370 -5.497 -3.061 1.00 94.50 213 PRO A C 1
ATOM 1531 O O . PRO A 1 213 ? -4.339 -4.800 -3.367 1.00 94.50 213 PRO A O 1
ATOM 1534 N N . PHE A 1 214 ? -2.263 -4.946 -2.559 1.00 92.75 214 PHE A N 1
ATOM 1535 C CA . PHE A 1 214 ? -2.107 -3.521 -2.257 1.00 92.75 214 PHE A CA 1
ATOM 1536 C C . PHE A 1 214 ? -1.231 -2.828 -3.294 1.00 92.75 214 PHE A C 1
ATOM 1538 O O . PHE A 1 214 ? -0.126 -3.280 -3.568 1.00 92.75 214 PHE A O 1
ATOM 1545 N N . PHE A 1 215 ? -1.701 -1.727 -3.874 1.00 90.81 215 PHE A N 1
ATOM 1546 C CA . PHE A 1 215 ? -0.955 -1.021 -4.913 1.00 90.81 215 PHE A CA 1
ATOM 1547 C C . PHE A 1 215 ? -0.209 0.187 -4.344 1.00 90.81 215 PHE A C 1
ATOM 1549 O O . PHE A 1 215 ? -0.764 0.882 -3.496 1.00 90.81 215 PHE A O 1
ATOM 1556 N N . PRO A 1 216 ? 1.023 0.443 -4.817 1.00 91.62 216 PRO A N 1
ATOM 1557 C CA . PRO A 1 216 ? 1.732 -0.278 -5.887 1.00 91.62 216 PRO A CA 1
ATOM 1558 C C . PRO A 1 216 ? 2.565 -1.485 -5.399 1.00 91.62 216 PRO A C 1
ATOM 1560 O O . PRO A 1 216 ? 3.275 -2.088 -6.192 1.00 91.62 216 PRO A O 1
ATOM 1563 N N . ALA A 1 217 ? 2.457 -1.882 -4.123 1.00 94.94 217 ALA A N 1
ATOM 1564 C CA . ALA A 1 217 ? 3.241 -2.972 -3.518 1.00 94.94 217 ALA A CA 1
ATOM 1565 C C . ALA A 1 217 ? 2.976 -4.394 -4.049 1.00 94.94 217 ALA A C 1
ATOM 1567 O O . ALA A 1 217 ? 3.690 -5.330 -3.686 1.00 94.94 217 ALA A O 1
ATOM 1568 N N . ALA A 1 218 ? 1.948 -4.572 -4.874 1.00 96.94 218 ALA A N 1
ATOM 1569 C CA . ALA A 1 218 ? 1.521 -5.869 -5.358 1.00 96.94 218 ALA A CA 1
ATOM 1570 C C . ALA A 1 218 ? 2.568 -6.491 -6.281 1.00 96.94 218 ALA A C 1
ATOM 1572 O O . ALA A 1 218 ? 3.100 -5.837 -7.171 1.00 96.94 218 ALA A O 1
ATOM 1573 N N . TRP A 1 219 ? 2.826 -7.779 -6.106 1.00 97.69 219 TRP A N 1
ATOM 1574 C CA . TRP A 1 219 ? 3.632 -8.581 -7.021 1.00 97.69 219 TRP A CA 1
ATOM 1575 C C . TRP A 1 219 ? 3.211 -10.046 -6.900 1.00 97.69 219 TRP A C 1
ATOM 1577 O O . TRP A 1 219 ? 2.574 -10.435 -5.916 1.00 97.69 219 TRP A O 1
ATOM 1587 N N . HIS A 1 220 ? 3.533 -10.858 -7.902 1.00 97.75 220 HIS A N 1
ATOM 1588 C CA . HIS A 1 220 ? 3.084 -12.246 -7.999 1.00 97.75 220 HIS A CA 1
ATOM 1589 C C . HIS A 1 220 ? 4.245 -13.232 -8.122 1.00 97.75 220 HIS A C 1
ATOM 1591 O O . HIS A 1 220 ? 5.318 -12.897 -8.611 1.00 97.75 220 HIS A O 1
ATOM 1597 N N . GLN A 1 221 ? 4.018 -14.478 -7.710 1.00 95.88 221 GLN A N 1
ATOM 1598 C CA . GLN A 1 221 ? 4.956 -15.568 -7.939 1.00 95.88 221 GLN A CA 1
ATOM 1599 C C . GLN A 1 221 ? 4.209 -16.887 -8.161 1.00 95.88 221 GLN A C 1
ATOM 1601 O O . GLN A 1 221 ? 3.381 -17.292 -7.345 1.00 95.88 221 GLN A O 1
ATOM 1606 N N . GLY A 1 222 ? 4.567 -17.602 -9.230 1.00 96.25 222 GLY A N 1
ATOM 1607 C CA . GLY A 1 222 ? 4.069 -18.948 -9.512 1.00 96.25 222 GLY A CA 1
ATOM 1608 C C . GLY A 1 222 ? 2.820 -18.983 -10.395 1.00 96.25 222 GLY A C 1
ATOM 1609 O O . GLY A 1 222 ? 2.624 -18.132 -11.256 1.00 96.25 222 GLY A O 1
ATOM 1610 N N . GLN A 1 223 ? 1.992 -20.013 -10.207 1.00 96.88 223 GLN A N 1
ATOM 1611 C CA . GLN A 1 223 ? 0.789 -20.260 -11.016 1.00 96.88 223 GLN A CA 1
ATOM 1612 C C . GLN A 1 223 ? -0.214 -19.094 -10.938 1.00 96.88 223 GLN A C 1
ATOM 1614 O O . GLN A 1 223 ? -0.237 -18.417 -9.907 1.00 96.88 223 GLN A O 1
ATOM 1619 N N . PRO A 1 224 ? -1.059 -18.880 -11.969 1.00 98.56 224 PRO A N 1
ATOM 1620 C CA . PRO A 1 224 ? -2.110 -17.867 -11.941 1.00 98.56 224 PRO A CA 1
ATOM 1621 C C . PRO A 1 224 ? -2.955 -17.949 -10.670 1.00 98.56 224 PRO A C 1
ATOM 1623 O O . PRO A 1 224 ? -3.425 -19.021 -10.271 1.00 98.56 224 PRO A O 1
ATOM 1626 N N . ALA A 1 225 ? -3.109 -16.811 -10.008 1.00 98.75 225 ALA A N 1
ATOM 1627 C CA . ALA A 1 225 ? -3.725 -16.738 -8.695 1.00 98.75 225 ALA A CA 1
ATOM 1628 C C . ALA A 1 225 ? -4.469 -15.417 -8.499 1.00 98.75 225 ALA A C 1
ATOM 1630 O O . ALA A 1 225 ? -4.332 -14.498 -9.301 1.00 98.75 225 ALA A O 1
ATOM 1631 N N . PHE A 1 226 ? -5.261 -15.297 -7.441 1.00 98.88 226 PHE A N 1
ATOM 1632 C CA . PHE A 1 226 ? -5.935 -14.048 -7.118 1.00 98.88 226 PHE A CA 1
ATOM 1633 C C . PHE A 1 226 ? -6.075 -13.830 -5.618 1.00 98.88 226 PHE A C 1
ATOM 1635 O O . PHE A 1 226 ? -6.189 -14.775 -4.835 1.00 98.88 226 PHE A O 1
ATOM 1642 N N . ALA A 1 227 ? -6.093 -12.558 -5.242 1.00 98.69 227 ALA A N 1
ATOM 1643 C CA . ALA A 1 227 ? -6.281 -12.092 -3.879 1.00 98.69 227 ALA A CA 1
ATOM 1644 C C . ALA A 1 227 ? -7.346 -10.994 -3.837 1.00 98.69 227 ALA A C 1
ATOM 1646 O O . ALA A 1 227 ? -7.557 -10.269 -4.817 1.00 98.69 227 ALA A O 1
ATOM 1647 N N . LEU A 1 228 ? -8.004 -10.865 -2.689 1.00 98.56 228 LEU A N 1
ATOM 1648 C CA . LEU A 1 228 ? -9.026 -9.850 -2.447 1.00 98.56 228 LEU A CA 1
ATOM 1649 C C . LEU A 1 228 ? -8.489 -8.794 -1.483 1.00 98.56 228 LEU A C 1
ATOM 1651 O O . LEU A 1 228 ? -7.860 -9.136 -0.489 1.00 98.56 228 LEU A O 1
ATOM 1655 N N . GLY A 1 229 ? -8.758 -7.519 -1.753 1.00 96.94 229 GLY A N 1
ATOM 1656 C CA . GLY A 1 229 ? -8.521 -6.424 -0.809 1.00 96.94 229 GLY A CA 1
ATOM 1657 C C . GLY A 1 229 ? -9.836 -5.765 -0.415 1.00 96.94 229 GLY A C 1
ATOM 1658 O O . GLY A 1 229 ? -10.742 -5.654 -1.247 1.00 96.94 229 GLY A O 1
ATOM 1659 N N . LEU A 1 230 ? -9.945 -5.319 0.835 1.00 94.75 230 LEU A N 1
ATOM 1660 C CA . LEU A 1 230 ? -11.189 -4.796 1.397 1.00 94.75 230 LEU A CA 1
ATOM 1661 C C . LEU A 1 230 ? -11.129 -3.302 1.693 1.00 94.75 230 LEU A C 1
ATOM 1663 O O . LEU A 1 230 ? -10.105 -2.762 2.099 1.00 94.75 230 LEU A O 1
ATOM 1667 N N . GLU A 1 231 ? -12.284 -2.662 1.572 1.00 94.69 231 GLU A N 1
ATOM 1668 C CA . GLU A 1 231 ? -12.547 -1.361 2.165 1.00 94.69 231 GLU A CA 1
ATOM 1669 C C . GLU A 1 231 ? -13.584 -1.560 3.273 1.00 94.69 231 GLU A C 1
ATOM 1671 O O . GLU A 1 231 ? -14.788 -1.679 3.029 1.00 94.69 231 GLU A O 1
ATOM 1676 N N . SER A 1 232 ? -13.083 -1.726 4.495 1.00 94.94 232 SER A N 1
ATOM 1677 C CA . SER A 1 232 ? -13.835 -2.209 5.656 1.00 94.94 232 SER A CA 1
ATOM 1678 C C . SER A 1 232 ? -13.873 -1.310 6.912 1.00 94.94 232 SER A C 1
ATOM 1680 O O . SER A 1 232 ? -14.354 -1.807 7.936 1.00 94.94 232 SER A O 1
ATOM 1682 N N . PRO A 1 233 ? -13.480 -0.011 6.920 1.00 95.38 233 PRO A N 1
ATOM 1683 C CA . PRO A 1 233 ? -13.656 0.839 8.103 1.00 95.38 233 PRO A CA 1
ATOM 1684 C C . PRO A 1 233 ? -15.064 0.846 8.721 1.00 95.38 233 PRO A C 1
ATOM 1686 O O . PRO A 1 233 ? -15.143 0.889 9.951 1.00 95.38 233 PRO A O 1
ATOM 1689 N N . PRO A 1 234 ? -16.183 0.740 7.969 1.00 94.75 234 PRO A N 1
ATOM 1690 C CA . PRO A 1 234 ? -17.496 0.687 8.606 1.00 94.75 234 PRO A CA 1
ATOM 1691 C C . PRO A 1 234 ? -17.686 -0.561 9.485 1.00 94.75 234 PRO A C 1
ATOM 1693 O O . PRO A 1 234 ? -18.348 -0.469 10.519 1.00 94.75 234 PRO A O 1
ATOM 1696 N N . LEU A 1 235 ? -17.042 -1.695 9.164 1.00 96.00 235 LEU A N 1
ATOM 1697 C CA . LEU A 1 235 ? -17.037 -2.876 10.040 1.00 96.00 235 LEU A CA 1
ATOM 1698 C C . LEU A 1 235 ? -16.321 -2.595 11.363 1.00 96.00 235 LEU A C 1
ATOM 1700 O O . LEU A 1 235 ? -16.783 -3.048 12.411 1.00 96.00 235 LEU A O 1
ATOM 1704 N N . LEU A 1 236 ? -15.226 -1.831 11.324 1.00 97.31 236 LEU A N 1
ATOM 1705 C CA . LEU A 1 236 ? -14.488 -1.429 12.520 1.00 97.31 236 LEU A CA 1
ATOM 1706 C C . LEU A 1 236 ? -15.339 -0.494 13.384 1.00 97.31 236 LEU A C 1
ATOM 1708 O O . LEU A 1 236 ? -15.574 -0.780 14.556 1.00 97.31 236 LEU A O 1
ATOM 1712 N N . THR A 1 237 ? -15.873 0.579 12.799 1.00 95.81 237 THR A N 1
ATOM 1713 C CA . THR A 1 237 ? -16.732 1.535 13.513 1.00 95.81 237 THR A CA 1
ATOM 1714 C C . THR A 1 237 ? -17.951 0.846 14.132 1.00 95.81 237 THR A C 1
ATOM 1716 O O . THR A 1 237 ? -18.273 1.088 15.299 1.00 95.81 237 THR A O 1
ATOM 1719 N N . ALA A 1 238 ? -18.602 -0.064 13.400 1.00 96.00 238 ALA A N 1
ATOM 1720 C CA . ALA A 1 238 ? -19.731 -0.838 13.910 1.00 96.00 238 ALA A CA 1
ATOM 1721 C C . ALA A 1 238 ? -19.343 -1.753 15.085 1.00 96.00 238 ALA A C 1
ATOM 1723 O O . ALA A 1 238 ? -20.106 -1.874 16.040 1.00 96.00 238 ALA A O 1
ATOM 1724 N N . ALA A 1 239 ? -18.164 -2.383 15.046 1.00 97.38 239 ALA A N 1
ATOM 1725 C CA . ALA A 1 239 ? -17.671 -3.212 16.147 1.00 97.38 239 ALA A CA 1
ATOM 1726 C C . ALA A 1 239 ? -17.334 -2.397 17.408 1.00 97.38 239 ALA A C 1
ATOM 1728 O O . ALA A 1 239 ? -17.545 -2.868 18.528 1.00 97.38 239 ALA A O 1
ATOM 1729 N N . PHE A 1 240 ? -16.815 -1.181 17.233 1.00 98.31 240 PHE A N 1
ATOM 1730 C CA . PHE A 1 240 ? -16.340 -0.343 18.336 1.00 98.31 240 PHE A CA 1
ATOM 1731 C C . PHE A 1 240 ? -17.425 0.524 18.966 1.00 98.31 240 PHE A C 1
ATOM 1733 O O . PHE A 1 240 ? -17.290 0.927 20.120 1.00 98.31 240 PHE A O 1
ATOM 1740 N N . THR A 1 241 ? -18.519 0.781 18.248 1.00 97.00 241 THR A N 1
ATOM 1741 C CA . THR A 1 241 ? -19.647 1.557 18.769 1.00 97.00 241 THR A CA 1
ATOM 1742 C C . THR A 1 241 ? -20.190 0.913 20.051 1.00 97.00 241 THR A C 1
ATOM 1744 O O . THR A 1 241 ? -20.671 -0.222 20.059 1.00 97.00 241 THR A O 1
ATOM 1747 N N . GLY A 1 242 ? -20.098 1.649 21.162 1.00 96.19 242 GLY A N 1
ATOM 1748 C CA . GLY A 1 242 ? -20.556 1.193 22.476 1.00 96.19 242 GLY A CA 1
ATOM 1749 C C . GLY A 1 242 ? -19.706 0.084 23.107 1.00 96.19 242 GLY A C 1
ATOM 1750 O O . GLY A 1 242 ? -20.205 -0.615 23.990 1.00 96.19 242 GLY A O 1
ATOM 1751 N N . ALA A 1 243 ? -18.467 -0.130 22.653 1.00 97.50 243 ALA A N 1
ATOM 1752 C CA . ALA A 1 243 ? -17.500 -0.951 23.379 1.00 97.50 243 ALA A CA 1
ATOM 1753 C C . ALA A 1 243 ? -16.988 -0.178 24.607 1.00 97.50 243 ALA A C 1
ATOM 1755 O O . ALA A 1 243 ? -16.640 0.996 24.505 1.00 97.50 243 ALA A O 1
ATOM 1756 N N . ALA A 1 244 ? -16.926 -0.824 25.773 1.00 96.50 244 ALA A N 1
ATOM 1757 C CA . ALA A 1 244 ? -16.469 -0.193 27.012 1.00 96.50 244 ALA A CA 1
ATOM 1758 C C . ALA A 1 244 ? -14.937 -0.203 27.165 1.00 96.50 244 ALA A C 1
ATOM 1760 O O . ALA A 1 244 ? -14.395 0.455 28.052 1.00 96.50 244 ALA A O 1
ATOM 1761 N N . SER A 1 245 ? -14.225 -0.978 26.341 1.00 97.88 245 SER A N 1
ATOM 1762 C CA . SER A 1 245 ? -12.763 -1.077 26.369 1.00 97.88 245 SER A CA 1
ATOM 1763 C C . SER A 1 245 ? -12.184 -1.524 25.024 1.00 97.88 245 SER A C 1
ATOM 1765 O O . SER A 1 245 ? -12.879 -2.137 24.214 1.00 97.88 245 SER A O 1
ATOM 1767 N N . ILE A 1 246 ? -10.876 -1.309 24.828 1.00 98.00 246 ILE A N 1
ATOM 1768 C CA . ILE A 1 246 ? -10.131 -1.808 23.656 1.00 98.00 246 ILE A CA 1
ATOM 1769 C C . ILE A 1 246 ? -10.252 -3.334 23.522 1.00 98.00 246 ILE A C 1
ATOM 1771 O O . ILE A 1 246 ? -10.438 -3.840 22.420 1.00 98.00 246 ILE A O 1
ATOM 1775 N N . SER A 1 247 ? -10.181 -4.064 24.641 1.00 98.25 247 SER A N 1
ATOM 1776 C CA . SER A 1 247 ? -10.291 -5.530 24.654 1.00 98.25 247 SER A CA 1
ATOM 1777 C C . SER A 1 247 ? -11.661 -6.000 24.159 1.00 98.25 247 SER A C 1
ATOM 1779 O O . SER A 1 247 ? -11.759 -6.881 23.307 1.00 98.25 247 SER A O 1
ATOM 1781 N N . GLU A 1 248 ? -12.725 -5.359 24.644 1.00 98.50 248 GLU A N 1
ATOM 1782 C CA . GLU A 1 248 ? -14.082 -5.653 24.192 1.00 98.50 248 GLU A CA 1
ATOM 1783 C C . GLU A 1 248 ? -14.275 -5.297 22.713 1.00 98.50 248 GLU A C 1
ATOM 1785 O O . GLU A 1 248 ? -14.818 -6.100 21.957 1.00 98.50 248 GLU A O 1
ATOM 1790 N N . GLY A 1 249 ? -13.788 -4.131 22.278 1.00 98.56 249 GLY A N 1
ATOM 1791 C CA . GLY A 1 249 ? -13.850 -3.730 20.874 1.00 98.56 249 GLY A CA 1
ATOM 1792 C C . GLY A 1 249 ? -13.106 -4.701 19.955 1.00 98.56 249 GLY A C 1
ATOM 1793 O O . GLY A 1 249 ? -13.621 -5.049 18.897 1.00 98.56 249 GLY A O 1
ATOM 1794 N N . ALA A 1 250 ? -11.944 -5.207 20.374 1.00 98.50 250 ALA A N 1
ATOM 1795 C CA . ALA A 1 250 ? -11.194 -6.215 19.629 1.00 98.50 250 ALA A CA 1
ATOM 1796 C C . ALA A 1 250 ? -11.959 -7.546 19.507 1.00 98.50 250 ALA A C 1
ATOM 1798 O O . ALA A 1 250 ? -12.007 -8.129 18.424 1.00 98.50 250 ALA A O 1
ATOM 1799 N N . ALA A 1 251 ? -12.604 -8.007 20.585 1.00 98.62 251 ALA A N 1
ATOM 1800 C CA . ALA A 1 251 ? -13.431 -9.215 20.552 1.00 98.62 251 ALA A CA 1
ATOM 1801 C C . ALA A 1 251 ? -14.628 -9.058 19.598 1.00 98.62 251 ALA A C 1
ATOM 1803 O O . ALA A 1 251 ? -14.849 -9.915 18.741 1.00 98.62 251 ALA A O 1
ATOM 1804 N N . ARG A 1 252 ? -15.339 -7.925 19.685 1.00 98.56 252 ARG A N 1
ATOM 1805 C CA . ARG A 1 252 ? -16.455 -7.590 18.784 1.00 98.56 252 ARG A CA 1
ATOM 1806 C C . ARG A 1 252 ? -16.003 -7.464 17.328 1.00 98.56 252 ARG A C 1
ATOM 1808 O O . ARG A 1 252 ? -16.711 -7.901 16.424 1.00 98.56 252 ARG A O 1
ATOM 1815 N N . LEU A 1 253 ? -14.823 -6.885 17.087 1.00 98.50 253 LEU A N 1
ATOM 1816 C CA . LEU A 1 253 ? -14.256 -6.771 15.744 1.00 98.50 253 LEU A CA 1
ATOM 1817 C C . LEU A 1 253 ? -13.961 -8.147 15.156 1.00 98.50 253 LEU A C 1
ATOM 1819 O O . LEU A 1 253 ? -14.311 -8.385 14.004 1.00 98.50 253 LEU A O 1
ATOM 1823 N N . ARG A 1 254 ? -13.349 -9.048 15.935 1.00 98.44 254 ARG A N 1
ATOM 1824 C CA . ARG A 1 254 ? -13.061 -10.412 15.481 1.00 98.44 254 ARG A CA 1
ATOM 1825 C C . ARG A 1 254 ? -14.339 -11.121 15.057 1.00 98.44 254 ARG A C 1
ATOM 1827 O O . ARG A 1 254 ? -14.416 -11.576 13.924 1.00 98.44 254 ARG A O 1
ATOM 1834 N N . GLU A 1 255 ? -15.341 -11.156 15.934 1.00 98.12 255 GLU A N 1
ATOM 1835 C CA . GLU A 1 255 ? -16.629 -11.802 15.652 1.00 98.12 255 GLU A CA 1
ATOM 1836 C C . GLU A 1 255 ? -17.269 -11.243 14.374 1.00 98.12 255 GLU A C 1
ATOM 1838 O O . GLU A 1 255 ? -17.713 -11.994 13.501 1.00 98.12 255 GLU A O 1
ATOM 1843 N N . ARG A 1 256 ? -17.266 -9.913 14.229 1.00 97.31 256 ARG A N 1
ATOM 1844 C CA . ARG A 1 256 ? -17.819 -9.246 13.051 1.00 97.31 256 ARG A CA 1
ATOM 1845 C C . ARG A 1 256 ? -17.053 -9.595 11.778 1.00 97.31 256 ARG A C 1
ATOM 1847 O O . ARG A 1 256 ? -17.690 -9.925 10.783 1.00 97.31 256 ARG A O 1
ATOM 1854 N N . LEU A 1 257 ? -15.723 -9.527 11.787 1.00 97.38 257 LEU A N 1
ATOM 1855 C CA . LEU A 1 257 ? -14.911 -9.850 10.612 1.00 97.38 257 LEU A CA 1
ATOM 1856 C C . LEU A 1 257 ? -15.048 -11.324 10.226 1.00 97.38 257 LEU A C 1
ATOM 1858 O O . LEU A 1 257 ? -15.263 -11.610 9.055 1.00 97.38 257 LEU A O 1
ATOM 1862 N N . GLU A 1 258 ? -15.008 -12.254 11.179 1.00 96.81 258 GLU A N 1
ATOM 1863 C CA . GLU A 1 258 ? -15.202 -13.678 10.879 1.00 96.81 258 GLU A CA 1
ATOM 1864 C C . GLU A 1 258 ? -16.577 -13.937 10.254 1.00 96.81 258 GLU A C 1
ATOM 1866 O O . GLU A 1 258 ? -16.676 -14.607 9.226 1.00 96.81 258 GLU A O 1
ATOM 1871 N N . THR A 1 259 ? -17.627 -13.325 10.804 1.00 96.56 259 THR A N 1
ATOM 1872 C CA . THR A 1 259 ? -18.991 -13.463 10.277 1.00 96.56 259 THR A CA 1
ATOM 1873 C C . THR A 1 259 ? -19.130 -12.884 8.867 1.00 96.56 259 THR A C 1
ATOM 1875 O O . THR A 1 259 ? -19.788 -13.477 8.016 1.00 96.56 259 THR A O 1
ATOM 1878 N N . GLN A 1 260 ? -18.538 -11.715 8.611 1.00 96.50 260 GLN A N 1
ATOM 1879 C CA . GLN A 1 260 ? -18.699 -11.001 7.340 1.00 96.50 260 GLN A CA 1
ATOM 1880 C C . GLN A 1 260 ? -17.784 -11.533 6.230 1.00 96.50 260 GLN A C 1
ATOM 1882 O O . GLN A 1 260 ? -18.155 -11.468 5.059 1.00 96.50 260 GLN A O 1
ATOM 1887 N N . LEU A 1 261 ? -16.604 -12.060 6.575 1.00 96.81 261 LEU A N 1
ATOM 1888 C CA . LEU A 1 261 ? -15.605 -12.485 5.594 1.00 96.81 261 LEU A CA 1
ATOM 1889 C C . LEU A 1 261 ? -15.648 -13.981 5.274 1.00 96.81 261 LEU A C 1
ATOM 1891 O O . LEU A 1 261 ? -15.231 -14.356 4.180 1.00 96.81 261 LEU A O 1
ATOM 1895 N N . ALA A 1 262 ? -16.192 -14.833 6.149 1.00 97.25 262 ALA A N 1
ATOM 1896 C CA . ALA A 1 262 ? -16.325 -16.262 5.852 1.00 97.25 262 ALA A CA 1
ATOM 1897 C C . ALA A 1 262 ? -17.142 -16.549 4.567 1.00 97.25 262 ALA A C 1
ATOM 1899 O O . ALA A 1 262 ? -16.698 -17.371 3.763 1.00 97.25 262 ALA A O 1
ATOM 1900 N N . PRO A 1 263 ? -18.273 -15.863 4.285 1.00 97.06 263 PRO A 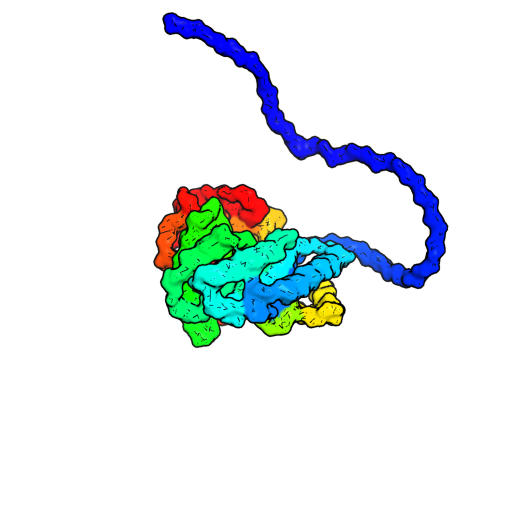N 1
ATOM 1901 C CA . PRO A 1 263 ? -18.984 -16.044 3.017 1.00 97.06 263 PRO A CA 1
ATOM 1902 C C . PRO A 1 263 ? -18.180 -15.572 1.794 1.00 97.06 263 PRO A C 1
ATOM 1904 O O . PRO A 1 263 ? -18.222 -16.222 0.750 1.00 97.06 263 PRO A O 1
ATOM 1907 N N . VAL A 1 264 ? -17.406 -14.486 1.928 1.00 97.94 264 VAL A N 1
ATOM 1908 C CA . VAL A 1 264 ? -16.521 -13.983 0.859 1.00 97.94 264 VAL A CA 1
ATOM 1909 C C . VAL A 1 264 ? -15.446 -15.015 0.532 1.00 97.94 264 VAL A C 1
ATOM 1911 O O . VAL A 1 264 ? -15.194 -15.300 -0.638 1.00 97.94 264 VAL A O 1
ATOM 1914 N N . GLU A 1 265 ? -14.828 -15.598 1.560 1.00 98.38 265 GLU A N 1
ATOM 1915 C CA . GLU A 1 265 ? -13.830 -16.650 1.394 1.00 98.38 265 GLU A CA 1
ATOM 1916 C C . GLU A 1 265 ? -14.430 -17.890 0.722 1.00 98.38 265 GLU A C 1
ATOM 1918 O O . GLU A 1 265 ? -13.841 -18.412 -0.225 1.00 98.38 265 GLU A O 1
ATOM 1923 N N . ALA A 1 266 ? -15.599 -18.356 1.173 1.00 98.38 266 ALA A N 1
ATOM 1924 C CA . ALA A 1 266 ? -16.272 -19.507 0.575 1.00 98.38 266 ALA A CA 1
ATOM 1925 C C . ALA A 1 266 ? -16.506 -19.292 -0.929 1.00 98.38 266 ALA A C 1
ATOM 1927 O O . ALA A 1 266 ? -16.128 -20.133 -1.746 1.00 98.38 266 ALA A O 1
ATOM 1928 N N . GLN A 1 267 ? -17.013 -18.116 -1.298 1.00 98.31 267 GLN A N 1
ATOM 1929 C CA . GLN A 1 267 ? -17.224 -17.741 -2.690 1.00 98.31 267 GLN A CA 1
ATOM 1930 C C . GLN A 1 267 ? -15.913 -17.651 -3.492 1.00 98.31 267 GLN A C 1
ATOM 1932 O O . GLN A 1 267 ? -15.853 -18.078 -4.647 1.00 98.31 267 GLN A O 1
ATOM 1937 N N . ALA A 1 268 ? -14.837 -17.135 -2.895 1.00 98.62 268 ALA A N 1
ATOM 1938 C CA . ALA A 1 268 ? -13.525 -17.115 -3.534 1.00 98.62 268 ALA A CA 1
ATOM 1939 C C . ALA A 1 268 ? -12.989 -18.539 -3.774 1.00 98.62 268 ALA A C 1
ATOM 1941 O O . ALA A 1 268 ? -12.436 -18.832 -4.835 1.00 98.62 268 ALA A O 1
ATOM 1942 N N . ARG A 1 269 ? -13.196 -19.462 -2.831 1.00 98.69 269 ARG A N 1
ATOM 1943 C CA . ARG A 1 269 ? -12.808 -20.872 -2.993 1.00 98.69 269 ARG A CA 1
ATOM 1944 C C . ARG A 1 269 ? -13.603 -21.559 -4.102 1.00 98.69 269 ARG A C 1
ATOM 1946 O O . ARG A 1 269 ? -13.008 -22.285 -4.895 1.00 98.69 269 ARG A O 1
ATOM 1953 N N . GLU A 1 270 ? -14.902 -21.298 -4.205 1.00 98.50 270 GLU A N 1
ATOM 1954 C CA . GLU A 1 270 ? -15.735 -21.784 -5.314 1.00 98.50 270 GLU A CA 1
ATOM 1955 C C . GLU A 1 270 ? -15.246 -21.248 -6.665 1.00 98.50 270 GLU A C 1
ATOM 1957 O O . GLU A 1 270 ? -15.065 -22.017 -7.611 1.00 98.50 270 GLU A O 1
ATOM 1962 N N . LEU A 1 271 ? -14.946 -19.946 -6.747 1.00 98.50 271 LEU A N 1
ATOM 1963 C CA . LEU A 1 271 ? -14.384 -19.337 -7.952 1.00 98.50 271 LEU A CA 1
ATOM 1964 C C . LEU A 1 271 ? -13.046 -19.984 -8.336 1.00 98.50 271 LEU A C 1
ATOM 1966 O O . LEU A 1 271 ? -12.812 -20.271 -9.508 1.00 98.50 271 LEU A O 1
ATOM 1970 N N . SER A 1 272 ? -12.186 -20.249 -7.353 1.00 98.69 272 SER A N 1
ATOM 1971 C CA . SER A 1 272 ? -10.900 -20.917 -7.549 1.00 98.69 272 SER A CA 1
ATOM 1972 C C . SER A 1 272 ? -11.050 -22.331 -8.119 1.00 98.69 272 SER A C 1
ATOM 1974 O O . SER A 1 272 ? -10.353 -22.696 -9.065 1.00 98.69 272 SER A O 1
ATOM 1976 N N . GLN A 1 273 ? -12.003 -23.112 -7.601 1.00 98.31 273 GLN A N 1
ATOM 1977 C CA . GLN A 1 273 ? -12.329 -24.446 -8.120 1.00 98.31 273 GLN A CA 1
ATOM 1978 C C . GLN A 1 273 ? -12.899 -24.402 -9.544 1.00 98.31 273 GLN A C 1
ATOM 1980 O O . GLN A 1 273 ? -12.573 -25.266 -10.355 1.00 98.31 273 GLN A O 1
ATOM 1985 N N . ALA A 1 274 ? -13.731 -23.406 -9.859 1.00 98.12 274 ALA A N 1
ATOM 1986 C CA . ALA A 1 274 ? -14.376 -23.289 -11.165 1.00 98.12 274 ALA A CA 1
ATOM 1987 C C . ALA A 1 274 ? -13.425 -22.823 -12.280 1.00 98.12 274 ALA A C 1
ATOM 1989 O O . ALA A 1 274 ? -13.599 -23.213 -13.433 1.00 98.12 274 ALA A O 1
ATOM 1990 N N . THR A 1 275 ? -12.443 -21.976 -11.959 1.00 98.19 275 THR A N 1
ATOM 1991 C CA . THR A 1 275 ? -11.553 -21.355 -12.957 1.00 98.19 275 THR A CA 1
ATOM 1992 C C . THR A 1 275 ? -10.159 -21.972 -13.006 1.00 98.19 275 THR A C 1
ATOM 1994 O O . THR A 1 275 ? -9.432 -21.758 -13.973 1.00 98.19 275 THR A O 1
ATOM 1997 N N . GLY A 1 276 ? -9.757 -22.700 -11.961 1.00 98.06 276 GLY A N 1
ATOM 1998 C CA . GLY A 1 276 ? -8.390 -23.188 -11.784 1.00 98.06 276 GLY A CA 1
ATOM 1999 C C . GLY A 1 276 ? -7.391 -22.119 -11.317 1.00 98.06 276 GLY A C 1
ATOM 2000 O O . GLY A 1 276 ? -6.235 -22.453 -11.060 1.00 98.06 276 GLY A O 1
ATOM 2001 N N . TRP A 1 277 ? -7.809 -20.855 -11.165 1.00 98.69 277 TRP A N 1
ATOM 2002 C CA . TRP A 1 277 ? -6.977 -19.803 -10.578 1.00 98.69 277 TRP A CA 1
ATOM 2003 C C . TRP A 1 277 ? -6.866 -20.007 -9.077 1.00 98.69 277 TRP A C 1
ATOM 2005 O O . TRP A 1 277 ? -7.878 -20.132 -8.386 1.00 98.69 277 TRP A O 1
ATOM 2015 N N . ARG A 1 278 ? -5.649 -20.011 -8.536 1.00 98.62 278 ARG A N 1
ATOM 2016 C CA . ARG A 1 278 ? -5.448 -20.235 -7.102 1.00 98.62 278 ARG A CA 1
ATOM 2017 C C . ARG A 1 278 ? -5.955 -19.046 -6.279 1.00 98.62 278 ARG A C 1
ATOM 2019 O O . ARG A 1 278 ? -5.504 -17.924 -6.474 1.00 98.62 278 ARG A O 1
ATOM 2026 N N . TYR A 1 279 ? -6.821 -19.292 -5.305 1.00 98.69 279 TYR A N 1
ATOM 2027 C CA . TYR A 1 279 ? -7.146 -18.294 -4.285 1.00 98.69 279 TYR A CA 1
ATOM 2028 C C . TYR A 1 279 ? -5.980 -18.144 -3.295 1.00 98.69 279 TYR A C 1
ATOM 2030 O O . TYR A 1 279 ? -5.468 -19.146 -2.795 1.00 98.69 279 TYR A O 1
ATOM 2038 N N . LEU A 1 280 ? -5.533 -16.908 -3.058 1.00 98.38 280 LEU A N 1
ATOM 2039 C CA . LEU A 1 280 ? -4.425 -16.594 -2.146 1.00 98.38 280 LEU A CA 1
ATOM 2040 C C . LEU A 1 280 ? -4.882 -16.081 -0.782 1.00 98.38 280 LEU A C 1
ATOM 2042 O O . LEU A 1 280 ? -4.066 -16.036 0.132 1.00 98.38 280 LEU A O 1
ATOM 2046 N N . GLY A 1 281 ? -6.145 -15.677 -0.653 1.00 98.25 281 GLY A N 1
ATOM 2047 C CA . GLY A 1 281 ? -6.682 -15.109 0.576 1.00 98.25 281 GLY A CA 1
ATOM 2048 C C . GLY A 1 281 ? -7.307 -13.726 0.407 1.00 98.25 281 GLY A C 1
ATOM 2049 O O . GLY A 1 281 ? -7.369 -13.149 -0.686 1.00 98.25 281 GLY A O 1
ATOM 2050 N N . ILE A 1 282 ? -7.749 -13.190 1.540 1.00 98.25 282 ILE A N 1
ATOM 2051 C CA . ILE A 1 282 ? -8.213 -11.812 1.704 1.00 98.25 282 ILE A CA 1
ATOM 2052 C C . ILE A 1 282 ? -7.145 -11.034 2.476 1.00 98.25 282 ILE A C 1
ATOM 2054 O O . ILE A 1 282 ? -6.724 -11.447 3.555 1.00 98.25 282 ILE A O 1
ATOM 2058 N N . ASP A 1 283 ? -6.708 -9.895 1.948 1.00 97.00 283 ASP A N 1
ATOM 2059 C CA . ASP A 1 283 ? -5.987 -8.907 2.744 1.00 97.00 283 ASP A CA 1
ATOM 2060 C C . ASP A 1 283 ? -7.007 -8.156 3.604 1.00 97.00 283 ASP A C 1
ATOM 2062 O O . ASP A 1 283 ? -7.789 -7.338 3.111 1.00 97.00 283 ASP A O 1
ATOM 2066 N N . ALA A 1 284 ? -7.031 -8.492 4.895 1.00 94.56 284 ALA A N 1
ATOM 2067 C CA . ALA A 1 284 ? -7.989 -7.947 5.852 1.00 94.56 284 ALA A CA 1
ATOM 2068 C C . ALA A 1 284 ? -7.655 -6.509 6.288 1.00 94.56 284 ALA A C 1
ATOM 2070 O O . ALA A 1 284 ? -8.409 -5.914 7.060 1.00 94.56 284 ALA A O 1
ATOM 2071 N N . SER A 1 285 ? -6.539 -5.950 5.810 1.00 94.25 285 SER A N 1
ATOM 2072 C CA . SER A 1 285 ? -6.152 -4.561 6.056 1.00 94.25 285 SER A CA 1
ATOM 2073 C C . SER A 1 285 ? -7.284 -3.613 5.628 1.00 94.25 285 SER A C 1
ATOM 2075 O O . SER A 1 285 ? -7.679 -3.635 4.460 1.00 94.25 285 SER A O 1
ATOM 2077 N N . PRO A 1 286 ? -7.847 -2.795 6.538 1.00 92.81 286 PRO A N 1
ATOM 2078 C CA . PRO A 1 286 ? -8.955 -1.918 6.193 1.00 92.81 286 PRO A CA 1
ATOM 2079 C C . PRO A 1 286 ? -8.425 -0.762 5.347 1.00 92.81 286 PRO A C 1
ATOM 2081 O O . PRO A 1 286 ? -7.776 0.129 5.884 1.00 92.81 286 PRO A O 1
ATOM 2084 N N . ALA A 1 287 ? -8.698 -0.748 4.041 1.00 92.38 287 ALA A N 1
ATOM 2085 C CA . ALA A 1 287 ? -8.447 0.443 3.232 1.00 92.38 287 ALA A CA 1
ATOM 2086 C C . ALA A 1 287 ? -9.483 1.527 3.583 1.00 92.38 287 ALA A C 1
ATOM 2088 O O . ALA A 1 287 ? -10.668 1.195 3.689 1.00 92.38 287 ALA A O 1
ATOM 2089 N N . PRO A 1 288 ? -9.095 2.802 3.759 1.00 90.38 288 PRO A N 1
ATOM 2090 C CA . PRO A 1 288 ? -10.054 3.876 3.956 1.00 90.38 288 PRO A CA 1
ATOM 2091 C C . PRO A 1 288 ? -10.641 4.358 2.628 1.00 90.38 288 PRO A C 1
ATOM 2093 O O . PRO A 1 288 ? -10.121 4.083 1.542 1.00 90.38 288 PRO A O 1
ATOM 2096 N N . GLY A 1 289 ? -11.735 5.099 2.738 1.00 84.31 289 GLY A N 1
ATOM 2097 C CA . GLY A 1 289 ? -12.313 5.902 1.668 1.00 84.31 289 GLY A CA 1
ATOM 2098 C C . GLY A 1 289 ? -12.778 7.247 2.223 1.00 84.31 289 GLY A C 1
ATOM 2099 O O . GLY A 1 289 ? -12.850 7.436 3.438 1.00 84.31 289 GLY A O 1
ATOM 2100 N N . ILE A 1 290 ? -13.152 8.179 1.346 1.00 80.56 290 ILE A N 1
ATOM 2101 C CA . ILE A 1 290 ? -13.634 9.511 1.761 1.00 80.56 290 ILE A CA 1
ATOM 2102 C C . ILE A 1 290 ? -14.859 9.424 2.693 1.00 80.56 290 ILE A C 1
ATOM 2104 O O . ILE A 1 290 ? -15.048 10.266 3.567 1.00 80.56 290 ILE A O 1
ATOM 2108 N N . ASP A 1 291 ? -15.684 8.389 2.538 1.00 84.38 291 ASP A N 1
ATOM 2109 C CA . ASP A 1 291 ? -16.860 8.085 3.360 1.00 84.38 291 ASP A CA 1
ATOM 2110 C C . ASP A 1 291 ? -16.593 7.031 4.458 1.00 84.38 291 ASP A C 1
ATOM 2112 O O . ASP A 1 291 ? -17.511 6.653 5.186 1.00 84.38 291 ASP A O 1
ATOM 2116 N N . ALA A 1 292 ? -15.352 6.556 4.601 1.00 87.81 292 ALA A N 1
ATOM 2117 C CA . ALA A 1 292 ? -14.983 5.443 5.471 1.00 87.81 292 ALA A CA 1
ATOM 2118 C C . ALA A 1 292 ? -13.595 5.658 6.101 1.00 87.81 292 ALA A C 1
ATOM 2120 O O . ALA A 1 292 ? -12.570 5.333 5.507 1.00 87.81 292 ALA A O 1
ATOM 2121 N N . SER A 1 293 ? -13.563 6.166 7.335 1.00 95.38 293 SER A N 1
ATOM 2122 C CA . SER A 1 293 ? -12.320 6.515 8.033 1.00 95.38 293 SER A CA 1
ATOM 2123 C C . SER A 1 293 ? -11.920 5.489 9.101 1.00 95.38 293 SER A C 1
ATOM 2125 O O . SER A 1 293 ? -12.697 5.137 9.992 1.00 95.38 293 SER A O 1
ATOM 2127 N N . ILE A 1 294 ? -10.664 5.057 9.035 1.00 96.44 294 ILE A N 1
ATOM 2128 C CA . ILE A 1 294 ? -9.951 4.290 10.058 1.00 96.44 294 ILE A CA 1
ATOM 2129 C C . ILE A 1 294 ? -9.675 5.175 11.270 1.00 96.44 294 ILE A C 1
ATOM 2131 O O . ILE A 1 294 ? -9.850 4.726 12.404 1.00 96.44 294 ILE A O 1
ATOM 2135 N N . GLY A 1 295 ? -9.290 6.436 11.041 1.00 97.31 295 GLY A N 1
ATOM 2136 C CA . GLY A 1 295 ? -9.126 7.425 12.106 1.00 97.31 295 GLY A CA 1
ATOM 2137 C C . GLY A 1 295 ? -10.392 7.525 12.961 1.00 97.31 295 GLY A C 1
ATOM 2138 O O . GLY A 1 295 ? -10.325 7.360 14.176 1.00 97.31 295 GLY A O 1
ATOM 2139 N N . GLN A 1 296 ? -11.563 7.655 12.329 1.00 97.62 296 GLN A N 1
ATOM 2140 C CA . GLN A 1 296 ? -12.856 7.670 13.019 1.00 97.62 296 GLN A CA 1
ATOM 2141 C C . GLN A 1 296 ? -13.126 6.377 13.796 1.00 97.62 296 GLN A C 1
ATOM 2143 O O . GLN A 1 296 ? -13.635 6.428 14.918 1.00 97.62 296 GLN A O 1
ATOM 2148 N N . ALA A 1 297 ? -12.807 5.213 13.224 1.00 97.62 297 ALA A N 1
ATOM 2149 C CA . ALA A 1 297 ? -12.984 3.942 13.916 1.00 97.62 297 ALA A CA 1
ATOM 2150 C C . ALA A 1 297 ? -12.122 3.881 15.190 1.00 97.62 297 ALA A C 1
ATOM 2152 O O . ALA A 1 297 ? -12.613 3.515 16.257 1.00 97.62 297 ALA A O 1
ATOM 2153 N N . ILE A 1 298 ? -10.862 4.316 15.111 1.00 98.19 298 ILE A N 1
ATOM 2154 C CA . ILE A 1 298 ? -9.959 4.367 16.267 1.00 98.19 298 ILE A CA 1
ATOM 2155 C C . ILE A 1 298 ? -10.475 5.351 17.318 1.00 98.19 298 ILE A C 1
ATOM 2157 O O . ILE A 1 298 ? -10.530 4.987 18.489 1.00 98.19 298 ILE A O 1
ATOM 2161 N N . GLU A 1 299 ? -10.920 6.547 16.924 1.00 98.25 299 GLU A N 1
ATOM 2162 C CA . GLU A 1 299 ? -11.516 7.522 17.854 1.00 98.25 299 GLU A CA 1
ATOM 2163 C C . GLU A 1 299 ? -12.788 6.985 18.523 1.00 98.25 299 GLU A C 1
ATOM 2165 O O . GLU A 1 299 ? -13.030 7.247 19.700 1.00 98.25 299 GLU A O 1
ATOM 2170 N N . THR A 1 300 ? -13.576 6.184 17.802 1.00 98.19 300 THR A N 1
ATOM 2171 C CA . THR A 1 300 ? -14.767 5.511 18.346 1.00 98.19 300 THR A CA 1
ATOM 2172 C C . THR A 1 300 ? -14.388 4.483 19.411 1.00 98.19 300 THR A C 1
ATOM 2174 O O . THR A 1 300 ? -15.074 4.370 20.424 1.00 98.19 300 THR A O 1
ATOM 2177 N N . LEU A 1 301 ? -13.289 3.750 19.207 1.00 98.44 301 LEU A N 1
ATOM 2178 C CA . LEU A 1 301 ? -12.799 2.747 20.153 1.00 98.44 301 LEU A CA 1
ATOM 2179 C C . LEU A 1 301 ? -12.153 3.364 21.398 1.00 98.44 301 LEU A C 1
ATOM 2181 O O . LEU A 1 301 ? -12.315 2.846 22.502 1.00 98.44 301 LEU A O 1
ATOM 2185 N N . THR A 1 302 ? -11.372 4.428 21.223 1.00 97.88 302 THR A N 1
ATOM 2186 C CA . THR A 1 302 ? -10.601 5.049 22.310 1.00 97.88 302 THR A CA 1
ATOM 2187 C C . THR A 1 302 ? -11.388 6.122 23.057 1.00 97.88 302 THR A C 1
ATOM 2189 O O . THR A 1 302 ? -11.041 6.451 24.190 1.00 97.88 302 THR A O 1
ATOM 2192 N N . GLY A 1 303 ? -12.416 6.700 22.429 1.00 97.56 303 GLY A N 1
ATOM 2193 C CA . GLY A 1 303 ? -13.117 7.881 22.929 1.00 97.56 303 GLY A CA 1
ATOM 2194 C C . GLY A 1 303 ? -12.264 9.156 22.911 1.00 97.56 303 GLY A C 1
ATOM 2195 O O . GLY A 1 303 ? -12.627 10.138 23.557 1.00 97.56 303 GLY A O 1
ATOM 2196 N N . ALA A 1 304 ? -11.124 9.151 22.211 1.00 97.69 304 ALA A N 1
ATOM 2197 C CA . ALA A 1 304 ? -10.181 10.262 22.152 1.00 97.69 304 ALA A CA 1
ATOM 2198 C C . ALA A 1 304 ? -9.683 10.490 20.717 1.00 97.69 304 ALA A C 1
ATOM 2200 O O . ALA A 1 304 ? -9.556 9.521 19.970 1.00 97.69 304 ALA A O 1
ATOM 2201 N N . PRO A 1 305 ? -9.337 11.735 20.334 1.00 98.19 305 PRO A N 1
ATOM 2202 C CA . PRO A 1 305 ? -8.838 12.021 18.994 1.00 98.19 305 PRO A CA 1
ATOM 2203 C C . PRO A 1 305 ? -7.597 11.197 18.633 1.00 98.19 305 PRO A C 1
ATOM 2205 O O . PRO A 1 305 ? -6.724 10.998 19.488 1.00 98.19 305 PRO A O 1
ATOM 2208 N N . PHE A 1 306 ? -7.477 10.777 17.375 1.00 98.38 306 PHE A N 1
ATOM 2209 C CA . PHE A 1 306 ? -6.302 10.063 16.879 1.00 98.38 306 PHE A CA 1
ATOM 2210 C C . PHE A 1 306 ? -5.028 10.887 17.140 1.00 98.38 306 PHE A C 1
ATOM 2212 O O . PHE A 1 306 ? -5.023 12.111 16.998 1.00 98.38 306 PHE A O 1
ATOM 2219 N N . GLY A 1 307 ? -3.958 10.222 17.580 1.00 97.56 307 GLY A N 1
ATOM 2220 C CA . GLY A 1 307 ? -2.737 10.870 18.081 1.00 97.56 307 GLY A CA 1
ATOM 2221 C C . GLY A 1 307 ? -2.694 11.003 19.609 1.00 97.56 307 GLY A C 1
ATOM 2222 O O . GLY A 1 307 ? -1.635 11.217 20.190 1.00 97.56 307 GLY A O 1
ATOM 2223 N N . SER A 1 308 ? -3.820 10.802 20.302 1.00 97.94 308 SER A N 1
ATOM 2224 C CA . SER A 1 308 ? -3.858 10.801 21.772 1.00 97.94 308 SER A CA 1
ATOM 2225 C C . SER A 1 308 ? -3.204 9.547 22.369 1.00 97.94 308 SER A C 1
ATOM 2227 O O . SER A 1 308 ? -3.063 8.513 21.702 1.00 97.94 308 SER A O 1
ATOM 2229 N N . ALA A 1 309 ? -2.883 9.588 23.669 1.00 96.00 309 ALA A N 1
ATOM 2230 C CA . ALA A 1 309 ? -2.590 8.376 24.438 1.00 96.00 309 ALA A CA 1
ATOM 2231 C C . ALA A 1 309 ? -3.694 7.327 24.206 1.00 96.00 309 ALA A C 1
ATOM 2233 O O . ALA A 1 309 ? -4.857 7.693 24.063 1.00 96.00 309 ALA A O 1
ATOM 2234 N N . SER A 1 310 ? -3.326 6.041 24.174 1.00 94.94 310 SER A N 1
ATOM 2235 C CA . SER A 1 310 ? -4.143 4.884 23.742 1.00 94.94 310 SER A CA 1
ATOM 2236 C C . SER A 1 310 ? -4.268 4.634 22.231 1.00 94.94 310 SER A C 1
ATOM 2238 O O . SER A 1 310 ? -4.556 3.494 21.870 1.00 94.94 310 SER A O 1
ATOM 2240 N N . THR A 1 311 ? -3.931 5.590 21.349 1.00 98.19 311 THR A N 1
ATOM 2241 C CA . THR A 1 311 ? -3.935 5.361 19.883 1.00 98.19 311 THR A CA 1
ATOM 2242 C C . THR A 1 311 ? -3.076 4.151 19.503 1.00 98.19 311 THR A C 1
ATOM 2244 O O . THR A 1 311 ? -3.552 3.240 18.836 1.00 98.19 311 THR A O 1
ATOM 2247 N N . LEU A 1 312 ? -1.840 4.073 20.014 1.00 97.81 312 LEU A N 1
ATOM 2248 C CA . LEU A 1 312 ? -0.941 2.940 19.760 1.00 97.81 312 LEU A CA 1
ATOM 2249 C C . LEU A 1 312 ? -1.542 1.597 20.214 1.00 97.81 312 LEU A C 1
ATOM 2251 O O . LEU A 1 312 ? -1.420 0.595 19.513 1.00 97.81 312 LEU A O 1
ATOM 2255 N N . ALA A 1 313 ? -2.197 1.575 21.379 1.00 98.12 313 ALA A N 1
ATOM 2256 C CA . ALA A 1 313 ? -2.813 0.366 21.920 1.00 98.12 313 ALA A CA 1
ATOM 2257 C C . ALA A 1 313 ? -4.017 -0.082 21.078 1.00 98.12 313 ALA A C 1
ATOM 2259 O O . ALA A 1 313 ? -4.175 -1.276 20.832 1.00 98.12 313 ALA A O 1
ATOM 2260 N N . ALA A 1 314 ? -4.826 0.866 20.594 1.00 98.25 314 ALA A N 1
ATOM 2261 C CA . ALA A 1 314 ? -5.910 0.589 19.659 1.00 98.25 314 ALA A CA 1
ATOM 2262 C C . ALA A 1 314 ? -5.368 0.038 18.332 1.00 98.25 314 ALA A C 1
ATOM 2264 O O . ALA A 1 314 ? -5.823 -1.014 17.891 1.00 98.25 314 ALA A O 1
ATOM 2265 N N . CYS A 1 315 ? -4.342 0.669 17.750 1.00 97.94 315 CYS A N 1
ATOM 2266 C CA . CYS A 1 315 ? -3.687 0.178 16.535 1.00 97.94 315 CYS A CA 1
ATOM 2267 C C . CYS A 1 315 ? -3.187 -1.266 16.695 1.00 97.94 315 CYS A C 1
ATOM 2269 O O . CYS A 1 315 ? -3.460 -2.115 15.847 1.00 97.94 315 CYS A O 1
ATOM 2271 N N . ALA A 1 316 ? -2.512 -1.563 17.810 1.00 97.81 316 ALA A N 1
ATOM 2272 C CA . ALA A 1 316 ? -2.017 -2.904 18.106 1.00 97.81 316 ALA A CA 1
ATOM 2273 C C . ALA A 1 316 ? -3.149 -3.932 18.253 1.00 97.81 316 ALA A C 1
ATOM 2275 O O . ALA A 1 316 ? -3.048 -5.034 17.717 1.00 97.81 316 ALA A O 1
ATOM 2276 N N . ALA A 1 317 ? -4.234 -3.577 18.949 1.00 98.25 317 ALA A N 1
ATOM 2277 C CA . ALA A 1 317 ? -5.383 -4.460 19.128 1.00 98.25 317 ALA A CA 1
ATOM 2278 C C . ALA A 1 317 ? -6.081 -4.768 17.795 1.00 98.25 317 ALA A C 1
ATOM 2280 O O . ALA A 1 317 ? -6.405 -5.924 17.530 1.00 98.25 317 ALA A O 1
ATOM 2281 N N . ILE A 1 318 ? -6.255 -3.757 16.938 1.00 98.00 318 ILE A N 1
ATOM 2282 C CA . ILE A 1 318 ? -6.848 -3.919 15.606 1.00 98.00 318 ILE A CA 1
ATOM 2283 C C . ILE A 1 318 ? -5.985 -4.847 14.757 1.00 98.00 318 ILE A C 1
ATOM 2285 O O . ILE A 1 318 ? -6.481 -5.868 14.290 1.00 98.00 318 ILE A O 1
ATOM 2289 N N . THR A 1 319 ? -4.690 -4.554 14.610 1.00 97.12 319 THR A N 1
ATOM 2290 C CA . THR A 1 319 ? -3.771 -5.410 13.845 1.00 97.12 319 THR A CA 1
ATOM 2291 C C . THR A 1 319 ? -3.747 -6.839 14.386 1.00 97.12 319 THR A C 1
ATOM 2293 O O . THR A 1 319 ? -3.803 -7.785 13.606 1.00 97.12 319 THR A O 1
ATOM 2296 N N . GLY A 1 320 ? -3.740 -7.016 15.712 1.00 97.06 320 GLY A N 1
ATOM 2297 C CA . GLY A 1 320 ? -3.794 -8.339 16.333 1.00 97.06 320 GLY A CA 1
ATOM 2298 C C . GLY A 1 320 ? -5.048 -9.129 15.951 1.00 97.06 320 GLY A C 1
ATOM 2299 O O . GLY A 1 320 ? -4.965 -10.334 15.722 1.00 97.06 320 GLY A O 1
ATOM 2300 N N . VAL A 1 321 ? -6.205 -8.471 15.828 1.00 98.12 321 VAL A N 1
ATOM 2301 C CA . VAL A 1 321 ? -7.431 -9.105 15.321 1.00 98.12 321 VAL A CA 1
ATOM 2302 C C . VAL A 1 321 ? -7.287 -9.485 13.849 1.00 98.12 321 VAL A C 1
ATOM 2304 O O . VAL A 1 321 ? -7.546 -10.637 13.516 1.00 98.12 321 VAL A O 1
ATOM 2307 N N . LEU A 1 322 ? -6.830 -8.566 12.993 1.00 96.75 322 LEU A N 1
ATOM 2308 C CA . LEU A 1 322 ? -6.671 -8.807 11.550 1.00 96.75 322 LEU A CA 1
ATOM 2309 C C . LEU A 1 322 ? -5.756 -10.005 11.252 1.00 96.75 322 LEU A C 1
ATOM 2311 O O . LEU A 1 322 ? -6.049 -10.807 10.370 1.00 96.75 322 LEU A O 1
ATOM 2315 N N . GLN A 1 323 ? -4.690 -10.167 12.037 1.00 94.00 323 GLN A N 1
ATOM 2316 C CA . GLN A 1 323 ? -3.718 -11.256 11.897 1.00 94.00 323 GLN A CA 1
ATOM 2317 C C . GLN A 1 323 ? -4.180 -12.596 12.490 1.00 94.00 323 GLN A C 1
ATOM 2319 O O . GLN A 1 323 ? -3.497 -13.603 12.320 1.00 94.00 323 GLN A O 1
ATOM 2324 N N . SER A 1 324 ? -5.299 -12.622 13.218 1.00 95.75 324 SER A N 1
ATOM 2325 C CA . SER A 1 324 ? -5.787 -13.810 13.936 1.00 95.75 324 SER A CA 1
ATOM 2326 C C . SER A 1 324 ? -7.161 -14.293 13.476 1.00 95.75 324 SER A C 1
ATOM 2328 O O . SER A 1 324 ? -7.803 -15.066 14.187 1.00 95.75 324 SER A O 1
ATOM 2330 N N . LEU A 1 325 ? -7.615 -13.836 12.308 1.00 97.12 325 LEU A N 1
ATOM 2331 C CA . LEU A 1 325 ? -8.847 -14.315 11.689 1.00 97.12 325 LEU A CA 1
ATOM 2332 C C . LEU A 1 325 ? -8.697 -15.771 11.229 1.00 97.12 325 LEU A C 1
ATOM 2334 O O . LEU A 1 325 ? -7.622 -16.192 10.809 1.00 97.12 325 LEU A O 1
ATOM 2338 N N . SER A 1 326 ? -9.799 -16.520 11.265 1.00 97.19 326 SER A N 1
ATOM 2339 C CA . SER A 1 326 ? -9.825 -17.938 10.871 1.00 97.19 326 SER A CA 1
ATOM 2340 C C . SER A 1 326 ? -9.853 -18.185 9.351 1.00 97.19 326 SER A C 1
ATOM 2342 O O . SER A 1 326 ? -9.735 -19.330 8.920 1.00 97.19 326 SER A O 1
ATOM 2344 N N . ILE A 1 327 ? -10.023 -17.132 8.547 1.00 96.50 327 ILE A N 1
ATOM 2345 C CA . ILE A 1 327 ? -9.992 -17.191 7.078 1.00 96.50 327 ILE A CA 1
ATOM 2346 C C . ILE A 1 327 ? -8.549 -17.240 6.550 1.00 96.50 327 ILE A C 1
ATOM 2348 O O . ILE A 1 327 ? -7.606 -16.837 7.229 1.00 96.50 327 ILE A O 1
ATOM 2352 N N . GLU A 1 328 ? -8.369 -17.666 5.304 1.00 97.31 328 GLU A N 1
ATOM 2353 C CA . GLU A 1 328 ? -7.102 -17.545 4.583 1.00 97.31 328 GLU A CA 1
ATOM 2354 C C . GLU A 1 328 ? -6.810 -16.068 4.293 1.00 97.31 328 GLU A C 1
ATOM 2356 O O . GLU A 1 328 ? -7.495 -15.409 3.503 1.00 97.31 328 GLU A O 1
ATOM 2361 N N . THR A 1 329 ? -5.798 -15.541 4.979 1.00 96.38 329 THR A N 1
ATOM 2362 C CA . THR A 1 329 ? -5.341 -14.158 4.860 1.00 96.38 329 THR A CA 1
ATOM 2363 C C . THR A 1 329 ? -4.114 -14.048 3.960 1.00 96.38 329 THR A C 1
ATOM 2365 O O . THR A 1 329 ? -3.326 -14.984 3.821 1.00 96.38 329 THR A O 1
ATOM 2368 N N . CYS A 1 330 ? -3.943 -12.882 3.339 1.00 95.06 330 CYS A N 1
ATOM 2369 C CA . CYS A 1 330 ? -2.777 -12.570 2.513 1.00 95.06 330 CYS A CA 1
ATOM 2370 C C . CYS A 1 330 ? -2.343 -11.107 2.682 1.00 95.06 330 CYS A C 1
ATOM 2372 O O . CYS A 1 330 ? -2.930 -10.352 3.459 1.00 95.06 330 CYS A O 1
ATOM 2374 N N . GLY A 1 331 ? -1.310 -10.701 1.943 1.00 91.00 331 GLY A N 1
ATOM 2375 C CA . GLY A 1 331 ? -0.856 -9.315 1.910 1.00 91.00 331 GLY A CA 1
ATOM 2376 C C . GLY A 1 331 ? -0.298 -8.820 3.239 1.00 91.00 331 GLY A C 1
ATOM 2377 O O . GLY A 1 331 ? 0.473 -9.524 3.893 1.00 91.00 331 GLY A O 1
ATOM 2378 N N . TYR A 1 332 ? -0.672 -7.598 3.620 1.00 86.38 332 TYR A N 1
ATOM 2379 C CA . TYR A 1 332 ? -0.253 -7.026 4.900 1.00 86.38 332 TYR A CA 1
ATOM 2380 C C . TYR A 1 332 ? -1.059 -7.601 6.067 1.00 86.38 332 TYR A C 1
ATOM 2382 O O . TYR A 1 332 ? -0.491 -7.840 7.135 1.00 86.38 332 TYR A O 1
ATOM 2390 N N . SER A 1 333 ? -2.372 -7.790 5.869 1.00 86.81 333 SER A N 1
ATOM 2391 C CA . SER A 1 333 ? -3.357 -8.142 6.903 1.00 86.81 333 SER A CA 1
ATOM 2392 C C . SER A 1 333 ? -3.116 -7.408 8.229 1.00 86.81 333 SER A C 1
ATOM 2394 O O . SER A 1 333 ? -3.093 -7.997 9.309 1.00 86.81 333 SER A O 1
ATOM 2396 N N . GLY A 1 334 ? -2.899 -6.096 8.138 1.00 88.50 334 GLY A N 1
ATOM 2397 C CA . GLY A 1 334 ? -2.577 -5.220 9.255 1.00 88.50 334 GLY A CA 1
ATOM 2398 C C . GLY A 1 334 ? -3.136 -3.818 9.049 1.00 88.50 334 GLY A C 1
ATOM 2399 O O . GLY A 1 334 ? -3.511 -3.428 7.949 1.00 88.50 334 GLY A O 1
ATOM 2400 N N . LEU A 1 335 ? -3.222 -3.041 10.127 1.00 92.50 335 LEU A N 1
ATOM 2401 C CA . LEU A 1 335 ? -3.837 -1.717 10.068 1.00 92.50 335 LEU A CA 1
ATOM 2402 C C . LEU A 1 335 ? -3.104 -0.786 9.086 1.00 92.50 335 LEU A C 1
ATOM 2404 O O . LEU A 1 335 ? -1.875 -0.704 9.111 1.00 92.50 335 LEU A O 1
ATOM 2408 N N . MET A 1 336 ? -3.857 -0.063 8.263 1.00 91.44 336 MET A N 1
ATOM 2409 C CA . MET A 1 336 ? -3.331 0.925 7.319 1.00 91.44 336 MET A CA 1
ATOM 2410 C C . MET A 1 336 ? -3.568 2.330 7.864 1.00 91.44 336 MET A C 1
ATOM 2412 O O . MET A 1 336 ? -4.600 2.573 8.483 1.00 91.44 336 MET A O 1
ATOM 2416 N N . LEU A 1 337 ? -2.629 3.253 7.649 1.00 95.44 337 LEU A N 1
ATOM 2417 C CA . LEU A 1 337 ? -2.765 4.653 8.072 1.00 95.44 337 LEU A CA 1
ATOM 2418 C C . LEU A 1 337 ? -2.400 5.631 6.931 1.00 95.44 337 LEU A C 1
ATOM 2420 O O . LEU A 1 337 ? -1.468 6.420 7.101 1.00 95.44 337 LEU A O 1
ATOM 2424 N N . PRO A 1 338 ? -3.078 5.575 5.764 1.00 95.56 338 PRO A N 1
ATOM 2425 C CA . PRO A 1 338 ? -2.776 6.450 4.634 1.00 95.56 338 PRO A CA 1
ATOM 2426 C C . PRO A 1 338 ? -3.281 7.873 4.895 1.00 95.56 338 PRO A C 1
ATOM 2428 O O . PRO A 1 338 ? -4.484 8.131 4.875 1.00 95.56 338 PRO A O 1
ATOM 2431 N N . VAL A 1 339 ? -2.364 8.809 5.154 1.00 96.31 339 VAL A N 1
ATOM 2432 C CA . VAL A 1 339 ? -2.719 10.147 5.668 1.00 96.31 339 VAL A CA 1
ATOM 2433 C C . VAL A 1 339 ? -3.614 10.916 4.697 1.00 96.31 339 VAL A C 1
ATOM 2435 O O . VAL A 1 339 ? -4.605 11.491 5.133 1.00 96.31 339 VAL A O 1
ATOM 2438 N N . LEU A 1 340 ? -3.297 10.907 3.398 1.00 95.38 340 LEU A N 1
ATOM 2439 C CA . LEU A 1 340 ? -4.106 11.607 2.392 1.00 95.38 340 LEU A CA 1
ATOM 2440 C C . LEU A 1 340 ? -5.366 10.846 1.956 1.00 95.38 340 LEU A C 1
ATOM 2442 O O . LEU A 1 340 ? -6.200 11.443 1.292 1.00 95.38 340 LEU A O 1
ATOM 2446 N N . GLU A 1 341 ? -5.539 9.564 2.288 1.00 95.06 341 GLU A N 1
ATOM 2447 C CA . GLU A 1 341 ? -6.728 8.789 1.868 1.00 95.06 341 GLU A CA 1
ATOM 2448 C C . GLU A 1 341 ? -7.795 8.686 2.977 1.00 95.06 341 GLU A C 1
ATOM 2450 O O . GLU A 1 341 ? -8.887 8.169 2.738 1.00 95.06 341 GLU A O 1
ATOM 2455 N N . ASP A 1 342 ? -7.502 9.169 4.191 1.00 96.44 342 ASP A N 1
ATOM 2456 C CA . ASP A 1 342 ? -8.406 9.121 5.342 1.00 96.44 342 ASP A CA 1
ATOM 2457 C C . ASP A 1 342 ? -8.684 10.530 5.902 1.00 96.44 342 ASP A C 1
ATOM 2459 O O . ASP A 1 342 ? -7.770 11.188 6.414 1.00 96.44 342 ASP A O 1
ATOM 2463 N N . PRO A 1 343 ? -9.948 10.989 5.891 1.00 95.88 343 PRO A N 1
ATOM 2464 C CA . PRO A 1 343 ? -10.272 12.363 6.257 1.00 95.88 343 PRO A CA 1
ATOM 2465 C C . PRO A 1 343 ? -10.057 12.700 7.736 1.00 95.88 343 PRO A C 1
ATOM 2467 O O . PRO A 1 343 ? -9.765 13.852 8.061 1.00 95.88 343 PRO A O 1
ATOM 2470 N N . VAL A 1 344 ? -10.175 11.732 8.651 1.00 97.62 344 VAL A N 1
ATOM 2471 C CA . VAL A 1 344 ? -9.921 11.989 10.079 1.00 97.62 344 VAL A CA 1
ATOM 2472 C C . VAL A 1 344 ? -8.428 11.985 10.360 1.00 97.62 344 VAL A C 1
ATOM 2474 O O . VAL A 1 344 ? -7.965 12.833 11.121 1.00 97.62 344 VAL A O 1
ATOM 2477 N N . LEU A 1 345 ? -7.660 11.098 9.721 1.00 97.75 345 LEU A N 1
ATOM 2478 C CA . LEU A 1 345 ? -6.199 11.140 9.812 1.00 97.75 345 LEU A CA 1
ATOM 2479 C C . LEU A 1 345 ? -5.676 12.494 9.302 1.00 97.75 345 LEU A C 1
ATOM 2481 O O . LEU A 1 345 ? -5.016 13.210 10.055 1.00 97.75 345 LEU A O 1
ATOM 2485 N N . ALA A 1 346 ? -6.073 12.913 8.098 1.00 97.25 346 ALA A N 1
ATOM 2486 C CA . ALA A 1 346 ? -5.722 14.217 7.533 1.00 97.25 346 ALA A CA 1
ATOM 2487 C C . ALA A 1 346 ? -6.076 15.395 8.466 1.00 97.25 346 ALA A C 1
ATOM 2489 O O . ALA A 1 346 ? -5.249 16.286 8.704 1.00 97.25 346 ALA A O 1
ATOM 2490 N N . ALA A 1 347 ? -7.273 15.381 9.063 1.00 97.50 347 ALA A N 1
ATOM 2491 C CA . ALA A 1 347 ? -7.694 16.407 10.014 1.00 97.50 347 ALA A CA 1
ATOM 2492 C C . ALA A 1 347 ? -6.828 16.417 11.287 1.00 97.50 347 ALA A C 1
ATOM 2494 O O . ALA A 1 347 ? -6.388 17.477 11.730 1.00 97.50 347 ALA A O 1
ATOM 2495 N N . ARG A 1 348 ? -6.524 15.250 11.871 1.00 98.12 348 ARG A N 1
ATOM 2496 C CA . ARG A 1 348 ? -5.708 15.168 13.098 1.00 98.12 348 ARG A CA 1
ATOM 2497 C C . ARG A 1 348 ? -4.233 15.490 12.860 1.00 98.12 348 ARG A C 1
ATOM 2499 O O . ARG A 1 348 ? -3.606 16.081 13.740 1.00 98.12 348 ARG A O 1
ATOM 2506 N N . ALA A 1 349 ? -3.705 15.177 11.678 1.00 97.19 349 ALA A N 1
ATOM 2507 C CA . ALA A 1 349 ? -2.401 15.650 11.219 1.00 97.19 349 ALA A CA 1
ATOM 2508 C C . ALA A 1 349 ? -2.375 17.185 11.137 1.00 97.19 349 ALA A C 1
ATOM 2510 O O . ALA A 1 349 ? -1.460 17.826 11.649 1.00 97.19 349 ALA A O 1
ATOM 2511 N N . THR A 1 350 ? -3.429 17.780 10.569 1.00 96.75 350 THR A N 1
ATOM 2512 C CA . THR A 1 350 ? -3.591 19.239 10.447 1.00 96.75 350 THR A CA 1
ATOM 2513 C C . THR A 1 350 ? -3.686 19.942 11.803 1.00 96.75 350 THR A C 1
ATOM 2515 O O . THR A 1 350 ? -3.142 21.028 11.984 1.00 96.75 350 THR A O 1
ATOM 2518 N N . GLU A 1 351 ? -4.306 19.298 12.791 1.00 96.94 351 GLU A N 1
ATOM 2519 C CA . GLU A 1 351 ? -4.340 19.762 14.184 1.00 96.94 351 GLU A CA 1
ATOM 2520 C C . GLU A 1 351 ? -2.996 19.608 14.925 1.00 96.94 351 GLU A C 1
ATOM 2522 O O . GLU A 1 351 ? -2.887 20.021 16.080 1.00 96.94 351 GLU A O 1
ATOM 2527 N N . GLY A 1 352 ? -1.980 18.997 14.305 1.00 96.25 352 GLY A N 1
ATOM 2528 C CA . GLY A 1 352 ? -0.670 18.764 14.915 1.00 96.25 352 GLY A CA 1
ATOM 2529 C C . GLY A 1 352 ? -0.674 17.692 16.008 1.00 96.25 352 GLY A C 1
ATOM 2530 O O . GLY A 1 352 ? 0.174 17.723 16.897 1.00 96.25 352 GLY A O 1
ATOM 2531 N N . ARG A 1 353 ? -1.630 16.750 15.983 1.00 97.25 353 ARG A N 1
ATOM 2532 C CA . ARG A 1 353 ? -1.727 15.685 17.003 1.00 97.25 353 ARG A CA 1
ATOM 2533 C C . ARG A 1 353 ? -0.707 14.570 16.831 1.00 97.25 353 ARG A C 1
ATOM 2535 O O . ARG A 1 353 ? -0.445 13.842 17.784 1.00 97.25 353 ARG A O 1
ATOM 2542 N N . TYR A 1 354 ? -0.197 14.400 15.621 1.00 97.44 354 TYR A N 1
ATOM 2543 C CA . TYR A 1 354 ? 0.798 13.398 15.278 1.00 97.44 354 TYR A CA 1
ATOM 2544 C C . TYR A 1 354 ? 1.580 13.865 14.044 1.00 97.44 354 TYR A C 1
ATOM 2546 O O . TYR A 1 354 ? 1.074 14.657 13.248 1.00 97.44 354 TYR A O 1
ATOM 2554 N N . GLY A 1 355 ? 2.802 13.366 13.880 1.00 96.56 355 GLY A N 1
ATOM 2555 C CA . GLY A 1 355 ? 3.634 13.580 12.700 1.00 96.56 355 GLY A CA 1
ATOM 2556 C C . GLY A 1 355 ? 4.289 12.288 12.216 1.00 96.56 355 GLY A C 1
ATOM 2557 O O . GLY A 1 355 ? 3.812 11.181 12.475 1.00 96.56 355 GLY A O 1
ATOM 2558 N N . ILE A 1 356 ? 5.409 12.427 11.503 1.00 96.12 356 ILE A N 1
ATOM 2559 C CA . ILE A 1 356 ? 6.150 11.293 10.930 1.00 96.12 356 ILE A CA 1
ATOM 2560 C C . ILE A 1 356 ? 6.639 10.330 12.018 1.00 96.12 356 ILE A C 1
ATOM 2562 O O . ILE A 1 356 ? 6.567 9.116 11.842 1.00 96.12 356 ILE A O 1
ATOM 2566 N N . GLN A 1 357 ? 7.104 10.852 13.155 1.00 95.38 357 GLN A N 1
ATOM 2567 C CA . GLN A 1 357 ? 7.620 10.041 14.257 1.00 95.38 357 GLN A CA 1
ATOM 2568 C C . GLN A 1 357 ? 6.521 9.175 14.882 1.00 95.38 357 GLN A C 1
ATOM 2570 O O . GLN A 1 357 ? 6.738 7.985 15.114 1.00 95.38 357 GLN A O 1
ATOM 2575 N N . GLU A 1 358 ? 5.325 9.725 15.102 1.00 96.81 358 GLU A N 1
ATOM 2576 C CA . GLU A 1 358 ? 4.180 8.945 15.576 1.00 96.81 358 GLU A CA 1
ATOM 2577 C C . GLU A 1 358 ? 3.721 7.926 14.531 1.00 96.81 358 GLU A C 1
ATOM 2579 O O . GLU A 1 358 ? 3.420 6.793 14.895 1.00 96.81 358 GLU A O 1
ATOM 2584 N N . LEU A 1 359 ? 3.724 8.269 13.237 1.00 97.12 359 LEU A N 1
ATOM 2585 C CA . LEU A 1 359 ? 3.421 7.305 12.174 1.00 97.12 359 LEU A CA 1
ATOM 2586 C C . LEU A 1 359 ? 4.430 6.148 12.150 1.00 97.12 359 LEU A C 1
ATOM 2588 O O . LEU A 1 359 ? 4.018 4.996 12.019 1.00 97.12 359 LEU A O 1
ATOM 2592 N N . LEU A 1 360 ? 5.728 6.407 12.341 1.00 96.00 360 LEU A N 1
ATOM 2593 C CA . LEU A 1 360 ? 6.753 5.365 12.499 1.00 96.00 360 LEU A CA 1
ATOM 2594 C C . LEU A 1 360 ? 6.526 4.531 13.772 1.00 96.00 360 LEU A C 1
ATOM 2596 O O . LEU A 1 360 ? 6.630 3.303 13.740 1.00 96.00 360 LEU A O 1
ATOM 2600 N N . LEU A 1 361 ? 6.150 5.166 14.886 1.00 96.44 361 LEU A N 1
ATOM 2601 C CA . LEU A 1 361 ? 5.785 4.468 16.120 1.00 96.44 361 LEU A CA 1
ATOM 2602 C C . LEU A 1 361 ? 4.574 3.551 15.898 1.00 96.44 361 LEU A C 1
ATOM 2604 O O . LEU A 1 361 ? 4.630 2.374 16.255 1.00 96.44 361 LEU A O 1
ATOM 2608 N N . TYR A 1 362 ? 3.499 4.035 15.278 1.00 97.50 362 TYR A N 1
ATOM 2609 C CA . TYR A 1 362 ? 2.327 3.220 14.946 1.00 97.50 362 TYR A CA 1
ATOM 2610 C C . TYR A 1 362 ? 2.684 2.127 13.940 1.00 97.50 362 TYR A C 1
ATOM 2612 O O . TYR A 1 362 ? 2.246 0.989 14.090 1.00 97.50 362 TYR A O 1
ATOM 2620 N N . SER A 1 363 ? 3.587 2.409 13.000 1.00 96.00 363 SER A N 1
ATOM 2621 C CA . SER A 1 363 ? 4.133 1.425 12.063 1.00 96.00 363 SER A CA 1
ATOM 2622 C C . SER A 1 363 ? 4.829 0.258 12.751 1.00 96.00 363 SER A C 1
ATOM 2624 O O . SER A 1 363 ? 4.957 -0.785 12.125 1.00 96.00 363 SER A O 1
ATOM 2626 N N . SER A 1 364 ? 5.215 0.343 14.030 1.00 95.25 364 SER A N 1
ATOM 2627 C CA . SER A 1 364 ? 5.694 -0.825 14.788 1.00 95.25 364 SER A CA 1
ATOM 2628 C C . SER A 1 364 ? 4.592 -1.865 15.048 1.00 95.25 364 SER A C 1
ATOM 2630 O O . SER A 1 364 ? 4.873 -3.063 15.052 1.00 95.25 364 SER A O 1
ATOM 2632 N N . VAL A 1 365 ? 3.324 -1.444 15.120 1.00 94.69 365 VAL A N 1
ATOM 2633 C CA . VAL A 1 365 ? 2.149 -2.295 15.404 1.00 94.69 365 VAL A CA 1
ATOM 2634 C C . VAL A 1 365 ? 1.080 -2.292 14.296 1.00 94.69 365 VAL A C 1
ATOM 2636 O O . VAL A 1 365 ? 0.056 -2.950 14.444 1.00 94.69 365 VAL A O 1
ATOM 2639 N N . CYS A 1 366 ? 1.309 -1.585 13.186 1.00 91.44 366 CYS A N 1
ATOM 2640 C CA . CYS A 1 366 ? 0.441 -1.535 11.997 1.00 91.44 366 CYS A CA 1
ATOM 2641 C C . CYS A 1 366 ? 0.950 -2.425 10.841 1.00 91.44 366 CYS A C 1
ATOM 2643 O O . CYS A 1 366 ? 1.972 -3.102 10.978 1.00 91.44 366 CYS A O 1
ATOM 2645 N N . GLY A 1 367 ? 0.230 -2.437 9.714 1.00 81.50 367 GLY A N 1
ATOM 2646 C CA . GLY A 1 367 ? 0.518 -3.246 8.528 1.00 81.50 367 GLY A CA 1
ATOM 2647 C C . GLY A 1 367 ? 1.309 -2.541 7.423 1.00 81.50 367 GLY A C 1
ATOM 2648 O O . GLY A 1 367 ? 2.153 -3.185 6.825 1.00 81.50 367 GLY A O 1
ATOM 2649 N N . THR A 1 368 ? 1.096 -1.249 7.142 1.00 83.19 368 THR A N 1
ATOM 2650 C CA . THR A 1 368 ? 1.603 -0.655 5.879 1.00 83.19 368 THR A CA 1
ATOM 2651 C C . THR A 1 368 ? 2.852 0.210 5.971 1.00 83.19 368 THR A C 1
ATOM 2653 O O . THR A 1 368 ? 3.528 0.347 4.957 1.00 83.19 368 THR A O 1
ATOM 2656 N N . GLY A 1 369 ? 3.210 0.755 7.134 1.00 94.12 369 GLY A N 1
ATOM 2657 C CA . GLY A 1 369 ? 4.353 1.668 7.270 1.00 94.12 369 GLY A CA 1
ATOM 2658 C C . GLY A 1 369 ? 3.963 3.140 7.094 1.00 94.12 369 GLY A C 1
ATOM 2659 O O . GLY A 1 369 ? 2.921 3.568 7.590 1.00 94.12 369 GLY A O 1
ATOM 2660 N N . LEU A 1 370 ? 4.802 3.916 6.398 1.00 96.88 370 LEU A N 1
ATOM 2661 C CA . LEU A 1 370 ? 4.501 5.310 6.053 1.00 96.88 370 LEU A CA 1
ATOM 2662 C C . LEU A 1 370 ? 3.690 5.338 4.762 1.00 96.88 370 LEU A C 1
ATOM 2664 O O . LEU A 1 370 ? 4.248 5.165 3.681 1.00 96.88 370 LEU A O 1
ATOM 2668 N N . ASP A 1 371 ? 2.383 5.544 4.878 1.00 95.31 371 ASP A N 1
ATOM 2669 C CA . ASP A 1 371 ? 1.455 5.410 3.762 1.00 95.31 371 ASP A CA 1
ATOM 2670 C C . ASP A 1 371 ? 0.842 6.762 3.366 1.00 95.31 371 ASP A C 1
ATOM 2672 O O . ASP A 1 371 ? 0.326 7.496 4.209 1.00 95.31 371 ASP A O 1
ATOM 2676 N N . VAL A 1 372 ? 0.947 7.095 2.078 1.00 94.44 372 VAL A N 1
ATOM 2677 C CA . VAL A 1 372 ? 0.475 8.336 1.436 1.00 94.44 372 VAL A CA 1
ATOM 2678 C C . VAL A 1 372 ? 0.687 9.583 2.300 1.00 94.44 372 VAL A C 1
ATOM 2680 O O . VAL A 1 3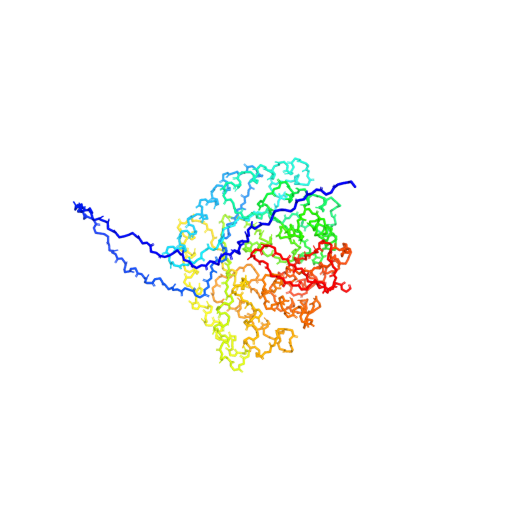72 ? -0.253 10.285 2.672 1.00 94.44 372 VAL A O 1
ATOM 2683 N N . VAL A 1 373 ? 1.946 9.818 2.669 1.00 96.75 373 VAL A N 1
ATOM 2684 C CA . VAL A 1 373 ? 2.321 10.852 3.640 1.00 96.75 373 VAL A CA 1
ATOM 2685 C C . VAL A 1 373 ? 2.746 12.138 2.921 1.00 96.75 373 VAL A C 1
ATOM 2687 O O . VAL A 1 373 ? 3.772 12.103 2.236 1.00 96.75 373 VAL A O 1
ATOM 2690 N N . PRO A 1 374 ? 2.027 13.269 3.077 1.00 97.12 374 PRO A N 1
ATOM 2691 C CA . PRO A 1 374 ? 2.364 14.518 2.397 1.00 97.12 374 PRO A CA 1
ATOM 2692 C C . PRO A 1 374 ? 3.618 15.150 3.008 1.00 97.12 374 PRO A C 1
ATOM 2694 O O . PRO A 1 374 ? 3.668 15.397 4.213 1.00 97.12 374 PRO A O 1
ATOM 2697 N N . LEU A 1 375 ? 4.614 15.441 2.172 1.00 97.88 375 LEU A N 1
ATOM 2698 C CA . LEU A 1 375 ? 5.901 16.030 2.553 1.00 97.88 375 LEU A CA 1
ATOM 2699 C C . LEU A 1 375 ? 6.197 17.306 1.744 1.00 97.88 375 LEU A C 1
ATOM 2701 O O . LEU A 1 375 ? 5.616 17.490 0.670 1.00 97.88 375 LEU A O 1
ATOM 2705 N N . PRO A 1 376 ? 7.099 18.189 2.217 1.00 97.44 376 PRO A N 1
ATOM 2706 C CA . PRO A 1 376 ? 7.523 19.358 1.454 1.00 97.44 376 PRO A CA 1
ATOM 2707 C C . PRO A 1 376 ? 8.085 18.949 0.094 1.00 97.44 376 PRO A C 1
ATOM 2709 O O . PRO A 1 376 ? 8.861 17.993 0.001 1.00 97.44 376 PRO A O 1
ATOM 2712 N N . GLY A 1 377 ? 7.708 19.663 -0.964 1.00 95.50 377 GLY A N 1
ATOM 2713 C CA . GLY A 1 377 ? 8.137 19.335 -2.328 1.00 95.50 377 GLY A CA 1
ATOM 2714 C C . GLY A 1 377 ? 9.641 19.479 -2.554 1.00 95.50 377 GLY A C 1
ATOM 2715 O O . GLY A 1 377 ? 10.197 18.836 -3.439 1.00 95.50 377 GLY A O 1
ATOM 2716 N N . ASP A 1 378 ? 10.301 20.296 -1.737 1.00 94.44 378 ASP A N 1
ATOM 2717 C CA . ASP A 1 378 ? 11.747 20.510 -1.722 1.00 94.44 378 ASP A CA 1
ATOM 2718 C C . ASP A 1 378 ? 12.485 19.597 -0.729 1.00 94.44 378 ASP A C 1
ATOM 2720 O O . ASP A 1 378 ? 13.676 19.794 -0.480 1.00 94.44 378 ASP A O 1
ATOM 2724 N N . THR A 1 379 ? 11.814 18.575 -0.178 1.00 97.25 379 THR A N 1
ATOM 2725 C CA . THR A 1 379 ? 12.474 17.587 0.683 1.00 97.25 379 THR A CA 1
ATOM 2726 C C . THR A 1 379 ? 13.611 16.914 -0.097 1.00 97.25 379 THR A C 1
ATOM 2728 O O . THR A 1 379 ? 13.354 16.280 -1.129 1.00 97.25 379 THR A O 1
ATOM 2731 N N . PRO A 1 380 ? 14.866 17.020 0.376 1.00 96.94 380 PRO A N 1
ATOM 2732 C CA . PRO A 1 380 ? 16.007 16.486 -0.349 1.00 96.94 380 PRO A CA 1
ATOM 2733 C C . PRO A 1 380 ? 15.992 14.946 -0.333 1.00 96.94 380 PRO A C 1
ATOM 2735 O O . PRO A 1 380 ? 15.579 14.352 0.675 1.00 96.94 380 PRO A O 1
ATOM 2738 N N . PRO A 1 381 ? 16.461 14.277 -1.405 1.00 97.19 381 PRO A N 1
ATOM 2739 C CA . PRO A 1 381 ? 16.488 12.817 -1.487 1.00 97.19 381 PRO A CA 1
ATOM 2740 C C . PRO A 1 381 ? 17.162 12.135 -0.292 1.00 97.19 381 PRO A C 1
ATOM 2742 O O . PRO A 1 381 ? 16.710 11.081 0.135 1.00 97.19 381 PRO A O 1
ATOM 2745 N N . GLU A 1 382 ? 18.190 12.735 0.309 1.00 97.44 382 GLU A N 1
ATOM 2746 C CA . GLU A 1 382 ? 18.889 12.166 1.467 1.00 97.44 382 GLU A CA 1
ATOM 2747 C C . GLU A 1 382 ? 17.977 12.062 2.701 1.00 97.44 382 GLU A C 1
ATOM 2749 O O . GLU A 1 382 ? 18.039 11.082 3.444 1.00 97.44 382 GLU A O 1
ATOM 2754 N N . LYS A 1 383 ? 17.082 13.040 2.906 1.00 97.81 383 LYS A N 1
ATOM 2755 C CA . LYS A 1 383 ? 16.087 12.984 3.988 1.00 97.81 383 LYS A CA 1
ATOM 2756 C C . LYS A 1 383 ? 15.011 11.938 3.708 1.00 97.81 383 LYS A C 1
ATOM 2758 O O . LYS A 1 383 ? 14.626 11.201 4.614 1.00 97.81 383 LYS A O 1
ATOM 2763 N N . LEU A 1 384 ? 14.556 11.835 2.458 1.00 98.31 384 LEU A N 1
ATOM 2764 C CA . LEU A 1 384 ? 13.625 10.780 2.046 1.00 98.31 384 LEU A CA 1
ATOM 2765 C C . LEU A 1 384 ? 14.249 9.390 2.255 1.00 98.31 384 LEU A C 1
ATOM 2767 O O . LEU A 1 384 ? 13.597 8.504 2.802 1.00 98.31 384 LEU A O 1
ATOM 2771 N N . ALA A 1 385 ? 15.523 9.213 1.896 1.00 98.38 385 ALA A N 1
ATOM 2772 C CA . ALA A 1 385 ? 16.255 7.960 2.074 1.00 98.38 385 ALA A CA 1
ATOM 2773 C C . ALA A 1 385 ? 16.375 7.568 3.551 1.00 98.38 385 ALA A C 1
ATOM 2775 O O . ALA A 1 385 ? 16.188 6.396 3.884 1.00 98.38 385 ALA A O 1
ATOM 2776 N N . ALA A 1 386 ? 16.615 8.533 4.445 1.00 98.06 386 ALA A N 1
ATOM 2777 C CA . ALA A 1 386 ? 16.623 8.295 5.887 1.00 98.06 386 ALA A CA 1
ATOM 2778 C C . ALA A 1 386 ? 15.258 7.787 6.389 1.00 98.06 386 ALA A C 1
ATOM 2780 O O . ALA A 1 386 ? 15.197 6.758 7.058 1.00 98.06 386 ALA A O 1
ATOM 2781 N N . ALA A 1 387 ? 14.156 8.424 5.981 1.00 98.12 387 ALA A N 1
ATOM 2782 C CA . ALA A 1 387 ? 12.809 7.986 6.355 1.00 98.12 387 ALA A CA 1
ATOM 2783 C C . ALA A 1 387 ? 12.468 6.582 5.820 1.00 98.12 387 ALA A C 1
ATOM 2785 O O . ALA A 1 387 ? 11.900 5.755 6.533 1.00 98.12 387 ALA A O 1
ATOM 2786 N N . ILE A 1 388 ? 12.845 6.281 4.573 1.00 98.50 388 ILE A N 1
ATOM 2787 C CA . ILE A 1 388 ? 12.674 4.946 3.975 1.00 98.50 388 ILE A CA 1
ATOM 2788 C C . ILE A 1 388 ? 13.517 3.907 4.727 1.00 98.50 388 ILE A C 1
ATOM 2790 O O . ILE A 1 388 ? 13.056 2.791 4.971 1.00 98.50 388 ILE A O 1
ATOM 2794 N N . THR A 1 389 ? 14.729 4.279 5.139 1.00 98.25 389 THR A N 1
ATOM 2795 C CA . THR A 1 389 ? 15.624 3.429 5.933 1.00 98.25 389 THR A CA 1
ATOM 2796 C C . THR A 1 389 ? 15.029 3.117 7.305 1.00 98.25 389 THR A C 1
ATOM 2798 O O . THR A 1 389 ? 15.086 1.963 7.724 1.00 98.25 389 THR A O 1
ATOM 2801 N N . ASP A 1 390 ? 14.389 4.080 7.973 1.00 97.75 390 ASP A N 1
ATOM 2802 C CA . ASP A 1 390 ? 13.688 3.846 9.243 1.00 97.75 390 ASP A CA 1
ATOM 2803 C C . ASP A 1 390 ? 12.522 2.858 9.080 1.00 97.75 390 ASP A C 1
ATOM 2805 O O . ASP A 1 390 ? 12.363 1.933 9.884 1.00 97.75 390 ASP A O 1
ATOM 2809 N N . VAL A 1 391 ? 11.743 2.989 7.999 1.00 97.94 391 VAL A N 1
ATOM 2810 C CA . VAL A 1 391 ? 10.683 2.025 7.657 1.00 97.94 391 VAL A CA 1
ATOM 2811 C C . VAL A 1 391 ? 11.268 0.630 7.421 1.00 97.94 391 VAL A C 1
ATOM 2813 O O . VAL A 1 391 ? 10.775 -0.350 7.984 1.00 97.94 391 VAL A O 1
ATOM 2816 N N . ALA A 1 392 ? 12.343 0.524 6.637 1.00 97.75 392 ALA A N 1
ATOM 2817 C CA . ALA A 1 392 ? 13.015 -0.745 6.370 1.00 97.75 392 ALA A CA 1
ATOM 2818 C C . ALA A 1 392 ? 13.612 -1.366 7.646 1.00 97.75 392 ALA A C 1
ATOM 2820 O O . ALA A 1 392 ? 13.529 -2.581 7.840 1.00 97.75 392 ALA A O 1
ATOM 2821 N N . ALA A 1 393 ? 14.169 -0.553 8.547 1.00 97.50 393 ALA A N 1
ATOM 2822 C CA . ALA A 1 393 ? 14.718 -0.999 9.823 1.00 97.50 393 ALA A CA 1
ATOM 2823 C C . ALA A 1 393 ? 13.626 -1.546 10.755 1.00 97.50 393 ALA A C 1
ATOM 2825 O O . ALA A 1 393 ? 13.810 -2.606 11.360 1.00 97.50 393 ALA A O 1
ATOM 2826 N N . LEU A 1 394 ? 12.467 -0.880 10.831 1.00 97.00 394 LEU A N 1
ATOM 2827 C CA . LEU A 1 394 ? 1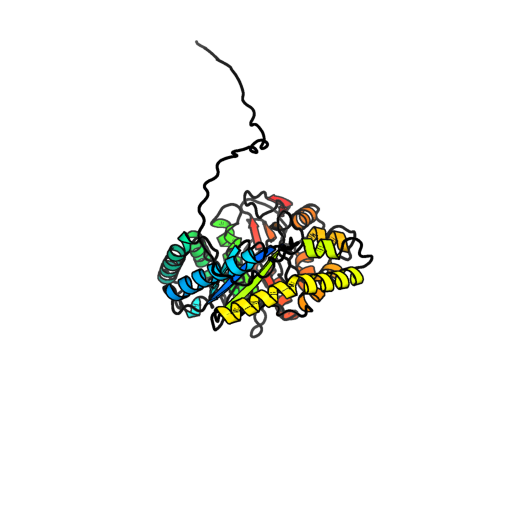1.298 -1.395 11.549 1.00 97.00 394 LEU A CA 1
ATOM 2828 C C . LEU A 1 394 ? 10.820 -2.724 10.952 1.00 97.00 394 LEU A C 1
ATOM 2830 O O . LEU A 1 394 ? 10.609 -3.689 11.692 1.00 97.00 394 LEU A O 1
ATOM 2834 N N . ALA A 1 395 ? 10.706 -2.799 9.624 1.00 96.31 395 ALA A N 1
ATOM 2835 C CA . ALA A 1 395 ? 10.307 -4.013 8.917 1.00 96.31 395 ALA A CA 1
ATOM 2836 C C . ALA A 1 395 ? 11.261 -5.175 9.227 1.00 96.31 395 ALA A C 1
ATOM 2838 O O . ALA A 1 395 ? 10.818 -6.263 9.594 1.00 96.31 395 ALA A O 1
ATOM 2839 N N . ALA A 1 396 ? 12.573 -4.921 9.187 1.00 96.44 396 ALA A N 1
ATOM 2840 C CA . ALA A 1 396 ? 13.605 -5.904 9.496 1.00 96.44 396 ALA A CA 1
ATOM 2841 C C . ALA A 1 396 ? 13.582 -6.346 10.963 1.00 96.44 396 ALA A C 1
ATOM 2843 O O . ALA A 1 396 ? 13.680 -7.541 11.255 1.00 96.44 396 ALA A O 1
ATOM 2844 N N . ARG A 1 397 ? 13.403 -5.406 11.901 1.00 96.25 397 ARG A N 1
ATOM 2845 C CA . ARG A 1 397 ? 13.379 -5.698 13.341 1.00 96.25 397 ARG A CA 1
ATOM 2846 C C . ARG A 1 397 ? 12.241 -6.638 13.728 1.00 96.25 397 ARG A C 1
ATOM 2848 O O . ARG A 1 397 ? 12.443 -7.493 14.598 1.00 96.25 397 ARG A O 1
ATOM 2855 N N . TYR A 1 398 ? 11.075 -6.448 13.112 1.00 93.94 398 TYR A N 1
ATOM 2856 C CA . TYR A 1 398 ? 9.853 -7.201 13.395 1.00 93.94 398 TYR A CA 1
ATOM 2857 C C . TYR A 1 398 ? 9.553 -8.299 12.369 1.00 93.94 398 TYR A C 1
ATOM 2859 O O . TYR A 1 398 ? 8.608 -9.054 12.570 1.00 93.94 398 TYR A O 1
ATOM 2867 N N . ARG A 1 399 ? 10.365 -8.414 11.307 1.00 92.38 399 ARG A N 1
ATOM 2868 C CA . ARG A 1 399 ? 10.174 -9.342 10.179 1.00 92.38 399 ARG A CA 1
ATOM 2869 C C . ARG A 1 399 ? 8.761 -9.276 9.611 1.00 92.38 399 ARG A C 1
ATOM 2871 O O . ARG A 1 399 ? 8.086 -10.293 9.476 1.00 92.38 399 ARG A O 1
ATOM 2878 N N . LYS A 1 400 ? 8.316 -8.062 9.310 1.00 92.12 400 LYS A N 1
ATOM 2879 C CA . LYS A 1 400 ? 6.966 -7.812 8.812 1.00 92.12 400 LYS A CA 1
ATOM 2880 C C . LYS A 1 400 ? 6.987 -6.920 7.587 1.00 92.12 400 LYS A C 1
ATOM 2882 O O . LYS A 1 400 ? 7.872 -6.077 7.460 1.00 92.12 400 LYS A O 1
ATOM 2887 N N . ALA A 1 401 ? 5.988 -7.101 6.733 1.00 93.88 401 ALA A N 1
ATOM 2888 C CA . ALA A 1 401 ? 5.781 -6.258 5.572 1.00 93.88 401 ALA A CA 1
ATOM 2889 C C . ALA A 1 401 ? 5.570 -4.800 6.007 1.00 93.88 401 ALA A C 1
ATOM 2891 O O . ALA A 1 401 ? 4.768 -4.542 6.901 1.00 93.88 401 ALA A O 1
ATOM 2892 N N . LEU A 1 402 ? 6.301 -3.869 5.394 1.00 96.06 402 LEU A N 1
ATOM 2893 C CA . LEU A 1 402 ? 6.039 -2.430 5.452 1.00 96.06 402 LEU A CA 1
ATOM 2894 C C . LEU A 1 402 ? 6.392 -1.792 4.110 1.00 96.06 402 LEU A C 1
ATOM 2896 O O . LEU A 1 402 ? 7.175 -2.327 3.323 1.00 96.06 402 LEU A O 1
ATOM 2900 N N . SER A 1 403 ? 5.845 -0.610 3.884 1.00 95.94 403 SER A N 1
ATOM 2901 C CA . SER A 1 403 ? 6.123 0.228 2.733 1.00 95.94 403 SER A CA 1
ATOM 2902 C C . SER A 1 403 ? 6.308 1.686 3.138 1.00 95.94 403 SER A C 1
ATOM 2904 O O . SER A 1 403 ? 5.835 2.133 4.184 1.00 95.94 403 SER A O 1
ATOM 2906 N N . ALA A 1 404 ? 7.032 2.420 2.302 1.00 97.56 404 ALA A N 1
ATOM 2907 C CA . ALA A 1 404 ? 7.093 3.866 2.342 1.00 97.56 404 ALA A CA 1
ATOM 2908 C C . ALA A 1 404 ? 6.523 4.409 1.026 1.00 97.56 404 ALA A C 1
ATOM 2910 O O . ALA A 1 404 ? 7.106 4.239 -0.049 1.00 97.56 404 ALA A O 1
ATOM 2911 N N . ARG A 1 405 ? 5.363 5.051 1.142 1.00 97.31 405 ARG A N 1
ATOM 2912 C CA . ARG A 1 405 ? 4.677 5.839 0.119 1.00 97.31 405 ARG A CA 1
ATOM 2913 C C . ARG A 1 405 ? 4.716 7.293 0.575 1.00 97.31 405 ARG A C 1
ATOM 2915 O O . ARG A 1 405 ? 3.776 7.819 1.169 1.00 97.31 405 ARG A O 1
ATOM 2922 N N . LEU A 1 406 ? 5.879 7.901 0.370 1.00 97.19 406 LEU A N 1
ATOM 2923 C CA . LEU A 1 406 ? 6.123 9.301 0.690 1.00 97.19 406 LEU A CA 1
ATOM 2924 C C . LEU A 1 406 ? 5.654 10.167 -0.471 1.00 97.19 406 LEU A C 1
ATOM 2926 O O . LEU A 1 406 ? 5.818 9.793 -1.630 1.00 97.19 406 LEU A O 1
ATOM 2930 N N . PHE A 1 407 ? 5.089 11.323 -0.152 1.00 95.75 407 PHE A N 1
ATOM 2931 C CA . PHE A 1 407 ? 4.392 12.140 -1.129 1.00 95.75 407 PHE A CA 1
ATOM 2932 C C . PHE A 1 407 ? 4.873 13.599 -1.063 1.00 95.75 407 PHE A C 1
ATOM 2934 O O . PHE A 1 407 ? 4.196 14.448 -0.481 1.00 95.75 407 PHE A O 1
ATOM 2941 N N . PRO A 1 408 ? 6.073 13.913 -1.596 1.00 97.06 408 PRO A N 1
ATOM 2942 C CA . PRO A 1 408 ? 6.526 15.295 -1.720 1.00 97.06 408 PRO A CA 1
ATOM 2943 C C . PRO A 1 408 ? 5.579 16.084 -2.628 1.00 97.06 408 PRO A C 1
ATOM 2945 O O . PRO A 1 408 ? 5.330 15.677 -3.761 1.00 97.06 408 PRO A O 1
ATOM 2948 N N . VAL A 1 409 ? 5.063 17.213 -2.141 1.00 96.44 409 VAL A N 1
ATOM 2949 C CA . VAL A 1 409 ? 4.106 18.050 -2.876 1.00 96.44 409 VAL A CA 1
ATOM 2950 C C . VAL A 1 409 ? 4.825 19.276 -3.456 1.00 96.44 409 VAL A C 1
ATOM 2952 O O . VAL A 1 409 ? 5.198 20.175 -2.693 1.00 96.44 409 VAL A O 1
ATOM 2955 N N . PRO A 1 410 ? 5.029 19.365 -4.786 1.00 94.50 410 PRO A N 1
ATOM 2956 C CA . PRO A 1 410 ? 5.756 20.470 -5.408 1.00 94.50 410 PRO A CA 1
ATOM 2957 C C . PRO A 1 410 ? 5.193 21.844 -5.044 1.00 94.50 410 PRO A C 1
ATOM 2959 O O . PRO A 1 410 ? 3.982 22.064 -5.048 1.00 94.50 410 PRO A O 1
ATOM 2962 N N . GLY A 1 411 ? 6.090 22.785 -4.743 1.00 94.25 411 GLY A N 1
ATOM 2963 C CA . GLY A 1 411 ? 5.723 24.157 -4.389 1.00 94.25 411 GLY A CA 1
ATOM 2964 C C . GLY A 1 411 ? 5.071 24.316 -3.014 1.00 94.25 411 GLY A C 1
ATOM 2965 O O . GLY A 1 411 ? 4.649 25.426 -2.699 1.00 94.25 411 GLY A O 1
ATOM 2966 N N . ARG A 1 412 ? 4.992 23.248 -2.205 1.00 96.12 412 ARG A N 1
ATOM 2967 C CA . ARG A 1 412 ? 4.470 23.297 -0.837 1.00 96.12 412 ARG A CA 1
ATOM 2968 C C . ARG A 1 412 ? 5.550 23.086 0.210 1.00 96.12 412 ARG A C 1
ATOM 2970 O O . ARG A 1 412 ? 6.477 22.298 0.018 1.00 96.12 412 ARG A O 1
ATOM 2977 N N . GLN A 1 413 ? 5.375 23.776 1.327 1.00 96.81 413 GLN A N 1
ATOM 2978 C CA . GLN A 1 413 ? 6.252 23.779 2.490 1.00 96.81 413 GLN A CA 1
ATOM 2979 C C . GLN A 1 413 ? 5.577 23.118 3.695 1.00 96.81 413 GLN A C 1
ATOM 2981 O O . GLN A 1 413 ? 4.355 22.988 3.754 1.00 96.81 413 GLN A O 1
ATOM 2986 N N . ALA A 1 414 ? 6.376 22.705 4.682 1.00 97.00 414 ALA A N 1
ATOM 2987 C CA . ALA A 1 414 ? 5.849 22.112 5.909 1.00 97.00 414 ALA A CA 1
ATOM 2988 C C . ALA A 1 414 ? 4.878 23.070 6.621 1.00 97.00 414 ALA A C 1
ATOM 2990 O O . ALA A 1 414 ? 5.163 24.256 6.780 1.00 97.00 414 ALA A O 1
ATOM 2991 N N . GLY A 1 415 ? 3.742 22.541 7.076 1.00 96.25 415 GLY A N 1
ATOM 2992 C CA . GLY A 1 415 ? 2.681 23.317 7.719 1.00 96.25 415 GLY A CA 1
ATOM 2993 C C . GLY A 1 415 ? 1.654 23.921 6.755 1.00 96.25 415 GLY A C 1
ATOM 2994 O O . GLY A 1 415 ? 0.596 24.351 7.211 1.00 96.25 415 GLY A O 1
ATOM 2995 N N . GLU A 1 416 ? 1.912 23.938 5.445 1.00 97.12 416 GLU A N 1
ATOM 2996 C CA . GLU A 1 416 ? 0.926 24.389 4.459 1.00 97.12 416 GLU A CA 1
ATOM 2997 C C . GLU A 1 416 ? -0.133 23.316 4.189 1.00 97.12 416 GLU A C 1
ATOM 2999 O O . GLU A 1 416 ? 0.159 22.121 4.206 1.00 97.12 416 GLU A O 1
ATOM 3004 N N . ILE A 1 417 ? -1.363 23.744 3.892 1.00 95.56 417 ILE A N 1
ATOM 3005 C CA . ILE A 1 417 ? -2.426 22.847 3.431 1.00 95.56 417 ILE A CA 1
ATOM 3006 C C . ILE A 1 417 ? -2.244 22.583 1.938 1.00 95.56 417 ILE A C 1
ATOM 3008 O O . ILE A 1 417 ? -2.131 23.519 1.137 1.00 95.56 417 ILE A O 1
ATOM 3012 N N . VAL A 1 418 ? -2.249 21.307 1.567 1.00 93.00 418 VAL A N 1
ATOM 3013 C CA . VAL A 1 418 ? -2.406 20.873 0.180 1.00 93.00 418 VAL A CA 1
ATOM 3014 C C . VAL A 1 418 ? -3.867 20.505 -0.076 1.00 93.00 418 VAL A C 1
ATOM 3016 O O . VAL A 1 418 ? -4.500 19.861 0.757 1.00 93.00 418 VAL A O 1
ATOM 3019 N N . THR A 1 419 ? -4.373 20.919 -1.237 1.00 91.50 419 THR A N 1
ATOM 3020 C CA . THR A 1 419 ? -5.704 20.572 -1.745 1.00 91.50 419 THR A CA 1
ATOM 3021 C C . THR A 1 419 ? -5.553 19.767 -3.023 1.00 91.50 419 THR A C 1
ATOM 3023 O O . THR A 1 419 ? -4.717 20.113 -3.864 1.00 91.50 419 THR A O 1
ATOM 3026 N N . PHE A 1 420 ? -6.363 18.721 -3.165 1.00 87.88 420 PHE A N 1
ATOM 3027 C CA . PHE A 1 420 ? -6.333 17.822 -4.314 1.00 87.88 420 PHE A CA 1
ATOM 3028 C C . PHE A 1 420 ? -7.665 17.840 -5.064 1.00 87.88 420 PHE A C 1
ATOM 3030 O O . PHE A 1 420 ? -8.731 17.791 -4.457 1.00 87.88 420 PHE A O 1
ATOM 3037 N N . ASP A 1 421 ? -7.602 17.834 -6.397 1.00 86.19 421 ASP A N 1
ATOM 3038 C CA . ASP A 1 421 ? -8.782 17.601 -7.245 1.00 86.19 421 ASP A CA 1
ATOM 3039 C C . ASP A 1 421 ? -9.127 16.101 -7.344 1.00 86.19 421 ASP A C 1
ATOM 3041 O O . ASP A 1 421 ? -10.188 15.714 -7.844 1.00 86.19 421 ASP A O 1
ATOM 3045 N N . ASN A 1 422 ? -8.222 15.237 -6.876 1.00 85.69 422 ASN A N 1
ATOM 3046 C CA . ASN A 1 422 ? -8.373 13.794 -6.892 1.00 85.69 422 ASN A CA 1
ATOM 3047 C C . ASN A 1 422 ? -9.455 13.341 -5.886 1.00 85.69 422 ASN A C 1
ATOM 3049 O O . ASN A 1 422 ? -9.297 13.549 -4.683 1.00 85.69 422 ASN A O 1
ATOM 3053 N N . PRO A 1 423 ? -10.524 12.651 -6.335 1.00 85.31 423 PRO A N 1
ATOM 3054 C CA . PRO A 1 423 ? -11.657 12.268 -5.491 1.00 85.31 423 PRO A CA 1
ATOM 3055 C C . PRO A 1 423 ? -11.356 11.120 -4.517 1.00 85.31 423 PRO A C 1
ATOM 3057 O O . PRO A 1 423 ? -12.275 10.625 -3.871 1.00 85.31 423 PRO A O 1
ATOM 3060 N N . TYR A 1 424 ? -10.114 10.647 -4.447 1.00 85.81 424 TYR A N 1
ATOM 3061 C CA . TYR A 1 424 ? -9.663 9.671 -3.457 1.00 85.81 424 TYR A CA 1
ATOM 3062 C C . TYR A 1 424 ? -8.742 10.289 -2.403 1.00 85.81 424 TYR A C 1
ATOM 3064 O O . TYR A 1 424 ? -8.374 9.597 -1.457 1.00 85.81 424 TYR A O 1
ATOM 3072 N N . LEU A 1 425 ? -8.380 11.568 -2.556 1.00 90.81 425 LEU A N 1
ATOM 3073 C CA . LEU A 1 425 ? -7.494 12.278 -1.643 1.00 90.81 425 LEU A CA 1
ATOM 3074 C C . LEU A 1 425 ? -8.263 13.292 -0.809 1.00 90.81 425 LEU A C 1
ATOM 3076 O O . LEU A 1 425 ? -9.268 13.858 -1.233 1.00 90.81 425 LEU A O 1
ATOM 3080 N N . THR A 1 426 ? -7.760 13.507 0.397 1.00 92.50 426 THR A N 1
ATOM 3081 C CA . THR A 1 426 ? -8.254 14.496 1.340 1.00 92.50 426 THR A CA 1
ATOM 3082 C C . THR A 1 426 ? -7.198 15.563 1.558 1.00 92.50 426 THR A C 1
ATOM 3084 O O . THR A 1 426 ? -6.012 15.264 1.705 1.00 92.50 426 THR A O 1
ATOM 3087 N N . ASP A 1 427 ? -7.650 16.810 1.613 1.00 92.88 427 ASP A N 1
ATOM 3088 C CA . ASP A 1 427 ? -6.830 17.951 1.991 1.00 92.88 427 ASP A CA 1
ATOM 3089 C C . ASP A 1 427 ? -6.169 17.718 3.352 1.00 92.88 427 ASP A C 1
ATOM 3091 O O . ASP A 1 427 ? -6.822 17.332 4.325 1.00 92.88 427 ASP A O 1
ATOM 3095 N N . ALA A 1 428 ? -4.868 17.980 3.432 1.00 93.88 428 ALA A N 1
ATOM 3096 C CA . ALA A 1 428 ? -4.089 17.764 4.643 1.00 93.88 428 ALA A CA 1
ATOM 3097 C C . ALA A 1 428 ? -2.947 18.774 4.759 1.00 93.88 428 ALA A C 1
ATOM 3099 O O . ALA A 1 428 ? -2.484 19.339 3.765 1.00 93.88 428 ALA A O 1
ATOM 3100 N N . THR A 1 429 ? -2.447 18.961 5.978 1.00 96.62 429 THR A N 1
ATOM 3101 C CA . THR A 1 429 ? -1.181 19.661 6.208 1.00 96.62 429 THR A CA 1
ATOM 3102 C C . THR A 1 429 ? 0.001 18.842 5.701 1.00 96.62 429 THR A C 1
ATOM 3104 O O . THR A 1 429 ? 0.141 17.660 6.017 1.00 96.62 429 THR A O 1
ATOM 3107 N N . VAL A 1 430 ? 0.904 19.503 4.982 1.00 97.50 430 VAL A N 1
ATOM 3108 C CA . VAL A 1 430 ? 2.220 18.975 4.625 1.00 97.50 430 VAL A CA 1
ATOM 3109 C C . VAL A 1 430 ? 3.056 18.781 5.890 1.00 97.50 430 VAL A C 1
ATOM 3111 O O . VAL A 1 430 ? 3.354 19.739 6.610 1.00 97.50 430 VAL A O 1
ATOM 3114 N N . LEU A 1 431 ? 3.441 17.536 6.173 1.00 97.56 431 LEU A N 1
ATOM 3115 C CA . LEU A 1 431 ? 4.117 17.173 7.413 1.00 97.56 431 LEU A CA 1
ATOM 3116 C C . LEU A 1 431 ? 5.620 17.463 7.332 1.00 97.56 431 LEU A C 1
ATOM 3118 O O . LEU A 1 431 ? 6.258 17.114 6.339 1.00 97.56 431 LEU A O 1
ATOM 3122 N N . PRO A 1 432 ? 6.230 18.059 8.372 1.00 95.12 432 PRO A N 1
ATOM 3123 C CA . PRO A 1 432 ? 7.673 18.241 8.401 1.00 95.12 432 PRO A CA 1
ATOM 3124 C C . PRO A 1 432 ? 8.387 16.887 8.477 1.00 95.12 432 PRO A C 1
ATOM 3126 O O . PRO A 1 432 ? 8.025 16.023 9.278 1.00 95.12 432 PRO A O 1
ATOM 3129 N N . LEU A 1 433 ? 9.458 16.741 7.695 1.00 91.56 433 LEU A N 1
ATOM 3130 C CA . LEU A 1 433 ? 10.416 15.650 7.841 1.00 91.56 433 LEU A CA 1
ATOM 3131 C C . LEU A 1 433 ? 11.669 16.188 8.547 1.00 91.56 433 LEU A C 1
ATOM 3133 O O . LEU A 1 433 ? 12.425 16.979 7.967 1.00 91.56 433 LEU A O 1
ATOM 3137 N N . GLY A 1 434 ? 11.804 15.806 9.825 1.00 76.88 434 GLY A N 1
ATOM 3138 C CA . GLY A 1 434 ? 12.837 16.262 10.773 1.00 76.88 434 GLY A CA 1
ATOM 3139 C C . GLY A 1 434 ? 14.255 16.262 10.223 1.00 76.88 434 GLY A C 1
ATOM 3140 O O . GLY A 1 434 ? 14.580 15.431 9.349 1.00 76.88 434 GLY A O 1
#

Radius of gyration: 24.03 Å; Cα contacts (8 Å, |Δi|>4): 952; chains: 1; bounding box: 70×90×53 Å

Sequence (434 aa):
MSNPIKTDAPGSAPLSRRQVIGGITGAAGAGIAAGLGWPVAAAAQGAVTDFRIRTITAGISLGSAADFHAVDGALDFLAQARRAFTDTGYTVQTVRIATQPVGEYLPAWDSAAGIAALRQLDRHLEPHGLPVSIGQILRGPDAHPGFADWMAELVTETRQLNGTAVVGSIEHGVHTGACDSAARAIHALAQTGTGGEDNFRFAATAFCPPGTPFFPAAWHQGQPAFALGLESPPLLTAAFTGAASISEGAARLRERLETQLAPVEAQARELSQATGWRYLGIDASPAPGIDASIGQAIETLTGAPFGSASTLAACAAITGVLQSLSIETCGYSGLMLPVLEDPVLAARATEGRYGIQELLLYSSVCGTGLDVVPLPGDTPPEKLAAAITDVAALAARYRKALSARLFPVPGRQAGEIVTFDNPYLTDATVLPLG

Nearest PDB structures (foldseek):
  2ha9-assembly1_A  TM=8.299E-01  e=3.040E-16  Streptococcus pneumoniae
  1f07-assembly1_A  TM=3.168E-01  e=9.242E-01  Methanothermobacter thermautotrophicus
  1rqb-assembly1_A  TM=2.318E-01  e=6.814E-01  Propionibacterium freudenreichii subsp. shermanii
  7qqh-assembly1_A  TM=4.048E-01  e=5.466E+00  Homo sapiens
  7bip-assembly1_B  TM=1.635E-01  e=4.314E-01  Streptomyces bottropensis

Mean predicted aligned error: 8.07 Å

Secondary structure (DSSP, 8-state):
------------PPPPS--------------------------------SSEEEEEEEEE--SSTT-HHHHHHHHHHHHHHHHHHHHTT--EEEEEEEESPHHHH-TTTTSHHHHHHHHHHHHHHGGG---EEEEEEE-SSS--TTHHHHHHHHHHH-SSEEEEEEEEETTTEE-HHHHHHHHHHHHHHTTTSSTTGGGGGEEEEESPPTT---TTT----SSSEEEEEEE-HHHHHHHHTT-SSHHHHHHHHHHHHHHHHHHHHHHHHHHHHHH-PEEEEEE-----BTTB-HHHHHHHHHSS-TTSTTHHHHHHHHHHHHTT-SS-B-S--S----TTT-HHHHHHHHTTS--HHHHHHHHTTSSSEEEEEEEETT--HHHHHHHHHHHHHHHHHHT--EEEEEEEETT--TTPEE----TT---EEPPP--

pLDDT: mean 88.66, std 20.89, range [23.45, 98.88]

InterPro domains:
  IPR006311 Twin-arginine translocation pathway, signal sequence [PS51318] (1-43)
  IPR007841 Uncharacterised protein family UPF0210 [PF05167] (50-420)
  IPR007841 Uncharacterised protein family UPF0210 [PTHR37560] (70-433)

Organism: NCBI:txid3119006

Solvent-accessible surface area (backbone atoms only — not comparable to full-atom values): 22551 Å² total; per-residue (Å²): 140,76,86,86,85,88,86,89,87,82,90,81,82,88,81,76,97,79,86,90,81,86,85,88,84,89,85,89,81,92,83,88,82,85,89,82,90,69,86,76,70,77,78,72,77,59,60,86,61,73,48,35,38,43,25,45,26,35,25,38,62,54,86,30,59,80,38,55,67,58,50,51,54,45,53,54,48,50,56,51,52,50,47,57,44,43,78,66,45,46,50,67,75,42,55,35,40,17,22,28,42,34,55,80,32,32,76,56,49,93,37,76,68,27,49,55,38,50,39,52,41,33,61,70,43,54,90,71,73,46,51,31,18,48,5,45,60,44,73,55,51,58,60,48,94,63,46,19,63,50,49,36,48,50,53,73,68,35,87,35,64,19,21,22,30,33,22,18,40,90,89,68,32,58,13,64,31,21,19,47,28,41,17,38,24,43,54,41,18,19,69,77,46,71,75,9,57,52,29,63,35,38,25,35,31,9,54,67,54,67,50,15,56,47,84,20,69,16,21,19,74,65,73,50,26,34,19,34,21,33,30,32,21,52,50,45,33,63,27,12,60,90,36,93,37,61,69,53,20,35,54,40,32,41,57,50,48,50,66,64,43,51,61,54,50,53,52,44,52,52,51,20,71,75,70,69,36,41,67,56,27,37,21,61,25,41,40,54,36,84,93,25,30,50,39,50,20,49,22,52,41,67,75,45,63,58,56,39,90,63,42,59,59,48,42,34,43,50,15,53,36,45,67,63,53,91,64,65,61,27,44,62,21,15,38,54,65,38,32,31,35,14,53,46,40,12,48,29,42,55,72,64,46,44,53,61,68,51,44,54,57,40,32,75,43,36,12,40,34,48,28,48,35,46,25,26,36,80,60,51,40,70,61,45,16,51,56,40,43,52,45,14,46,52,16,51,77,68,73,35,36,24,30,37,27,62,29,30,24,59,95,41,48,58,72,39,75,48,78,64,93,50,92,67,51,40,57,27,40,19,38,65,81,131